Protein AF-A0A6G0ITS3-F1 (afdb_monomer)

InterPro domains:
  IPR001660 Sterile alpha motif domain [PF00536] (13-76)
  IPR001660 Sterile alpha motif domain [PF00536] (91-153)
  IPR001660 Sterile alpha motif domain [PS50105] (14-60)
  IPR001660 Sterile alpha motif domain [PS50105] (92-138)
  IPR001660 Sterile alpha motif domain [SM00454] (11-78)
  IPR001660 Sterile alpha motif domain [SM00454] (89-156)
  IPR004020 DAPIN domain [PF02758] (214-287)
  IPR004020 DAPIN domain [PS50824] (214-296)
  IPR004020 DAPIN domain [SM01289] (210-292)
  IPR011029 Death-like domain superfamily [G3DSA:1.10.533.10] (206-296)
  IPR011029 Death-like domain superfamily [SSF47986] (212-295)
  IPR013761 Sterile alpha motif/pointed domain superfamily [G3DSA:1.10.150.50] (1-80)
  IPR013761 Sterile alpha motif/pointed domain superfamily [G3DSA:1.10.150.50] (81-158)
  IPR013761 Sterile alpha motif/pointed domain superfamily [SSF47769] (6-77)
  IPR013761 Sterile alpha motif/pointed domain superfamily [SSF47769] (87-155)

Secondary structure (DSSP, 8-state):
-----PPPPPGGG--HHHHHHHHHHTS---HHHHHHHHHTT--HHHHTT--HHHHHHTT--HHHHHHHHHHHHHHHHT-----SS-HHHHT--HHHHHHHIIIII---HHHHHHHHHTT--HHHHTT--HHHHHTTT--HHHHHHHHHHHHHTTTSPPP-PPP--------------------------------------PPPTTHHHHHHHHHHHHHTS-HHHHHHHHHHHHH--SSTT-PPPGGGTTT--HHHHHHHHHHHH-HHHHHHHHHHHHHHTT-HHHHHHHHHHHHHHHTTS-TTTTSPPTTHHHHHHHHHHTT-SSGGG-S-EEEEEE---GGGGGG-GGGGGS-EEEEEEE-TT---THHHHHHHHHHHHHHS--GGGG---S--HHHHHHHHHTTS-TTS----EEE-GGG-EEE--HHHHHH-TTEEEE-TTTTTTSS-TTSHHHHHHHHHHHHHHHTTPPP-HHHHHHHHH-TTS---PPTTHHHHHHHHHHHTT-SSS---------TTS-HHHHHHHHHHHHTTTS-EEEES-TTS-HHHHHHHTT-TT-S-SHHHHHHHHHH---SS---TTHHHHHHHHHHHHHTTHHHH-TT--PPPSEEEBSSSGGGGEEEHHHHHGGGTTS-HHHHHHHHHHSGGGGSHHHHHHBPEEEEEEETTEEEEEETTEEEEEEES-STT----SS-EEEEEEEEEETTEEEEEEEEE--

Foldseek 3Di:
DDDDPDPDPQLLQAFLVRQLCCCCPVLNDDSVLSVLCVVVRPGSNNLLVDDLVVSVVSVQFLLSSLSSRQVSVCSVVVHDDDQPADPVLLVFFLVQQLLCCCPPLNDDSVLSVLCSVRRNGSVSVSSDDLVSSVVSVNDSVSSVSSVVVRNCNVVDPDDDGDDDDDDDDPPDDDDDDDDDDDDDDDDDDYDDDDDDDDDDDDDDDPLPPLLVLQLVLLVPDDPVLNVLLLVVQQVDQVAPQGGDDSVCVPPDHSNSVSNVLCVRRNSVRSLVSSLVSCVVSVVVVSSVVSVVVVVVVVPVPDPCVPPDDAQLLVLLCCLQAVPDLANVVDQEDEEEDEDDDPVLPVLCCLVVQGRYPYYHYDDPVCPDLVVVVVVQVVCCVPVVDGCPSVDRRPDDSQQSSLSSLSRGDLQDDRFFWFADGNLTIGGDDPVLVVLLVQKDWDGPCPPGSPDDCPDPVVVVVLVVLVVCVVVPHDHDLSVQVVQVVPVVRHDDQDPCLVVVLVVVVVCVPPPDPDDDDDDDDDPPPCSVVSVVNSQSVCRSPHGGIDGPDPPPDPLVSLDSSQDLPRLFLVSLLVNCLQQVDDLVGHDQCNQSSQVSLQVNCCVPVCVVPVDDLFDFQWWQWPDDGNLRTHGPVNLCVVVPVPDPVVVVVCSVVQVSCVDPSNVNTFDKFKWKAAQNWIWGDRPPDTHTAAESDSPPGDRDRDTWIWIFIWGRGSNHIYGGPIDTDD

Radius of gyration: 34.16 Å; Cα contacts (8 Å, |Δi|>4): 828; chains: 1; bounding box: 95×82×98 Å

Structure (mmCIF, N/CA/C/O backbone):
data_AF-A0A6G0ITS3-F1
#
_entry.id   AF-A0A6G0ITS3-F1
#
loop_
_atom_site.group_PDB
_atom_site.id
_atom_site.type_symbol
_atom_site.label_atom_id
_atom_site.label_alt_id
_atom_site.label_comp_id
_atom_site.label_asym_id
_atom_site.label_entity_id
_atom_site.label_seq_id
_atom_site.pdbx_PDB_ins_code
_atom_site.Cartn_x
_atom_site.Cartn_y
_atom_site.Cartn_z
_atom_site.occupancy
_atom_site.B_iso_or_equiv
_atom_site.auth_seq_id
_atom_site.auth_comp_id
_atom_site.auth_asym_id
_atom_site.auth_atom_id
_atom_site.pdbx_PDB_model_num
ATOM 1 N N . MET A 1 1 ? 54.664 -25.287 29.241 1.00 36.88 1 MET A N 1
ATOM 2 C CA . MET A 1 1 ? 53.578 -25.211 28.238 1.00 36.88 1 MET A CA 1
ATOM 3 C C . MET A 1 1 ? 53.142 -23.758 28.100 1.00 36.88 1 MET A C 1
ATOM 5 O O . MET A 1 1 ? 52.560 -23.220 29.030 1.00 36.88 1 MET A O 1
ATOM 9 N N . LYS A 1 2 ? 53.503 -23.092 26.997 1.00 31.91 2 LYS A N 1
ATOM 10 C CA . LYS A 1 2 ? 53.066 -21.721 26.692 1.00 31.91 2 LYS A CA 1
ATOM 11 C C . LYS A 1 2 ? 51.645 -21.794 26.115 1.00 31.91 2 LYS A C 1
ATOM 13 O O . LYS A 1 2 ? 51.470 -22.398 25.062 1.00 31.91 2 LYS A O 1
ATOM 18 N N . ARG A 1 3 ? 50.643 -21.221 26.792 1.00 33.94 3 ARG A N 1
ATOM 19 C CA . ARG A 1 3 ? 49.314 -20.973 26.201 1.00 33.94 3 ARG A CA 1
ATOM 20 C C . ARG A 1 3 ? 49.491 -19.891 25.135 1.00 33.94 3 ARG A C 1
ATOM 22 O O . ARG A 1 3 ? 49.846 -18.766 25.475 1.00 33.94 3 ARG A O 1
ATOM 29 N N . SER A 1 4 ? 49.321 -20.241 23.861 1.00 31.48 4 SER A N 1
ATOM 30 C CA . SER A 1 4 ? 49.360 -19.267 22.774 1.00 31.48 4 SER A CA 1
ATOM 31 C C . SER A 1 4 ? 48.095 -18.418 22.826 1.00 31.48 4 SER A C 1
ATOM 33 O O . SER A 1 4 ? 46.989 -18.939 22.698 1.00 31.48 4 SER A O 1
ATOM 35 N N . THR A 1 5 ? 48.247 -17.113 23.009 1.00 37.78 5 THR A N 1
ATOM 36 C CA . THR A 1 5 ? 47.177 -16.128 22.848 1.00 37.78 5 THR A CA 1
ATOM 37 C C . THR A 1 5 ? 46.962 -15.872 21.357 1.00 37.78 5 THR A C 1
ATOM 39 O O . THR A 1 5 ? 47.413 -14.880 20.791 1.00 37.78 5 THR A O 1
ATOM 42 N N . THR A 1 6 ? 46.302 -16.814 20.687 1.00 40.81 6 THR A N 1
ATOM 43 C CA . THR A 1 6 ? 45.695 -16.572 19.376 1.00 40.81 6 THR A CA 1
ATOM 44 C C . THR A 1 6 ? 44.571 -15.554 19.557 1.00 40.81 6 THR A C 1
ATOM 46 O O . THR A 1 6 ? 43.691 -15.764 20.391 1.00 40.81 6 THR A O 1
ATOM 49 N N . LYS A 1 7 ? 44.610 -14.444 18.804 1.00 44.44 7 LYS A N 1
ATOM 50 C CA . LYS A 1 7 ? 43.478 -13.508 18.702 1.00 44.44 7 LYS A CA 1
ATOM 51 C C . LYS A 1 7 ? 42.204 -14.308 18.387 1.00 44.44 7 LYS A C 1
ATOM 53 O O . LYS A 1 7 ? 42.298 -15.227 17.566 1.00 44.44 7 LYS A O 1
ATOM 58 N N . PRO A 1 8 ? 41.057 -14.001 19.021 1.00 56.91 8 PRO A N 1
ATOM 59 C CA . PRO A 1 8 ? 39.816 -14.695 18.714 1.00 56.91 8 PRO A CA 1
ATOM 60 C C . PRO A 1 8 ? 39.519 -14.562 17.213 1.00 56.91 8 PRO A C 1
ATOM 62 O O . PRO A 1 8 ? 39.844 -13.526 16.618 1.00 56.91 8 PRO A O 1
ATOM 65 N N . PRO A 1 9 ? 38.968 -15.610 16.580 1.00 66.19 9 PRO A N 1
ATOM 66 C CA . PRO A 1 9 ? 38.558 -15.523 15.189 1.00 66.19 9 PRO A CA 1
ATOM 67 C C . PRO A 1 9 ? 37.544 -14.376 15.010 1.00 66.19 9 PRO A C 1
ATOM 69 O O . PRO A 1 9 ? 36.824 -14.056 15.964 1.00 66.19 9 PRO A O 1
ATOM 72 N N . PRO A 1 10 ? 37.479 -13.759 13.810 1.00 77.94 10 PRO A N 1
ATOM 73 C CA . PRO A 1 10 ? 36.405 -12.830 13.457 1.00 77.94 10 PRO A CA 1
ATOM 74 C C . PRO A 1 10 ? 35.053 -13.439 13.823 1.00 77.94 10 PRO A C 1
ATOM 76 O O . PRO A 1 10 ? 34.884 -14.653 13.668 1.00 77.94 10 PRO A O 1
ATOM 79 N N . PHE A 1 11 ? 34.121 -12.636 14.339 1.00 80.06 11 PHE A N 1
ATOM 80 C CA . PHE A 1 11 ? 32.881 -13.185 14.885 1.00 80.06 11 PHE A CA 1
ATOM 81 C C . PHE A 1 11 ? 32.005 -13.853 13.825 1.00 80.06 11 PHE A C 1
ATOM 83 O O . PHE A 1 11 ? 31.260 -14.765 14.146 1.00 80.06 11 PHE A O 1
ATOM 90 N N . GLU A 1 12 ? 32.211 -13.533 12.548 1.00 83.38 12 GLU A N 1
ATOM 91 C CA . GLU A 1 12 ? 31.613 -14.211 11.394 1.00 83.38 12 GLU A CA 1
ATOM 92 C C . GLU A 1 12 ? 32.086 -15.667 11.229 1.00 83.38 12 GLU A C 1
ATOM 94 O O . GLU A 1 12 ? 31.550 -16.411 10.418 1.00 83.38 12 GLU A O 1
ATOM 99 N N . LYS A 1 13 ? 33.119 -16.089 11.965 1.00 84.88 13 LYS A N 1
ATOM 100 C CA . LYS A 1 13 ? 33.638 -17.465 11.977 1.00 84.88 13 LYS A CA 1
ATOM 101 C C . LYS A 1 13 ? 33.385 -18.182 13.302 1.00 84.88 13 LYS A C 1
ATOM 103 O O . LYS A 1 13 ? 33.979 -19.234 13.534 1.00 84.88 13 LYS A O 1
ATOM 108 N N . TRP A 1 14 ? 32.579 -17.603 14.190 1.00 89.56 14 TRP A N 1
ATOM 109 C CA . TRP A 1 14 ? 32.269 -18.221 15.475 1.00 89.56 14 TRP A CA 1
ATOM 110 C C . TRP A 1 14 ? 31.405 -19.464 15.295 1.00 89.56 14 TRP A C 1
ATOM 112 O O . TRP A 1 14 ? 30.402 -19.458 14.580 1.00 89.56 14 TRP A O 1
ATOM 122 N N . THR A 1 15 ? 31.811 -20.529 15.981 1.00 89.56 15 THR A N 1
ATOM 123 C CA . THR A 1 15 ? 30.999 -21.734 16.157 1.00 89.56 15 THR A CA 1
ATOM 124 C C . THR A 1 15 ? 29.850 -21.462 17.130 1.00 89.56 15 THR A C 1
ATOM 126 O O . THR A 1 15 ? 29.861 -20.457 17.848 1.00 89.56 15 THR A O 1
ATOM 129 N N . LYS A 1 16 ? 28.867 -22.364 17.212 1.00 89.62 16 LYS A N 1
ATOM 130 C CA . LYS A 1 16 ? 27.782 -22.243 18.200 1.00 89.62 16 LYS A CA 1
ATOM 131 C C . LYS A 1 16 ? 28.315 -22.212 19.640 1.00 89.62 16 LYS A C 1
ATOM 133 O O . LYS A 1 16 ? 27.788 -21.481 20.471 1.00 89.62 16 LYS A O 1
ATOM 138 N N . GLU A 1 17 ? 29.414 -22.915 19.928 1.00 89.06 17 GLU A N 1
ATOM 139 C CA . GLU A 1 17 ? 30.083 -22.892 21.232 1.00 89.06 17 GLU A CA 1
ATOM 140 C C . GLU A 1 17 ? 30.765 -21.545 21.522 1.00 89.06 17 GLU A C 1
ATOM 142 O O . GLU A 1 17 ? 30.854 -21.127 22.679 1.00 89.06 17 GLU A O 1
ATOM 147 N N . ASP A 1 18 ? 31.247 -20.852 20.489 1.00 89.94 18 ASP A N 1
ATOM 148 C CA . ASP A 1 18 ? 31.820 -19.510 20.620 1.00 89.94 18 ASP A CA 1
ATOM 149 C C . ASP A 1 18 ? 30.722 -18.461 20.854 1.00 89.94 18 ASP A C 1
ATOM 151 O O . ASP A 1 18 ? 30.872 -17.613 21.735 1.00 89.94 18 ASP A O 1
ATOM 155 N N . VAL A 1 19 ? 29.595 -18.560 20.135 1.00 90.12 19 VAL A N 1
ATOM 156 C CA . VAL A 1 19 ? 28.403 -17.716 20.347 1.00 90.12 19 VAL A CA 1
ATOM 157 C C . VAL A 1 19 ? 27.846 -17.913 21.755 1.00 90.12 19 VAL A C 1
ATOM 159 O O . VAL A 1 19 ? 27.603 -16.941 22.472 1.00 90.12 19 VAL A O 1
ATOM 162 N N . HIS A 1 20 ? 27.697 -19.169 22.177 1.00 93.06 20 HIS A N 1
ATOM 163 C CA . HIS A 1 20 ? 27.246 -19.526 23.518 1.00 93.06 20 HIS A CA 1
ATOM 164 C C . HIS A 1 20 ? 28.158 -18.919 24.591 1.00 93.06 20 HIS A C 1
ATOM 166 O O . HIS A 1 20 ? 27.693 -18.214 25.490 1.00 93.06 20 HIS A O 1
ATOM 172 N N . ARG A 1 21 ? 29.477 -19.094 24.441 1.00 89.62 21 ARG A N 1
ATOM 173 C CA . ARG A 1 21 ? 30.468 -18.518 25.354 1.00 89.62 21 ARG A CA 1
ATOM 174 C C . ARG A 1 21 ? 30.367 -17.000 25.411 1.00 89.62 21 ARG A C 1
ATOM 176 O O . ARG A 1 21 ? 30.338 -16.458 26.507 1.00 89.62 21 ARG A O 1
ATOM 183 N N . TRP A 1 22 ? 30.274 -16.325 24.267 1.00 92.06 22 TRP A N 1
ATOM 184 C CA . TRP A 1 22 ? 30.137 -14.870 24.204 1.00 92.06 22 TRP A CA 1
ATOM 185 C C . TRP A 1 22 ? 28.895 -14.370 24.957 1.00 92.06 22 TRP A C 1
ATOM 187 O O . TRP A 1 22 ? 28.991 -13.423 25.741 1.00 92.06 22 TRP A O 1
ATOM 197 N N . LEU A 1 23 ? 27.749 -15.040 24.793 1.00 92.06 23 LEU A N 1
ATOM 198 C CA . LEU A 1 23 ? 26.509 -14.699 25.498 1.00 92.06 23 LEU A CA 1
ATOM 199 C C . LEU A 1 23 ? 26.656 -14.818 27.024 1.00 92.06 23 LEU A C 1
ATOM 201 O O . LEU A 1 23 ? 26.197 -13.944 27.763 1.00 92.06 23 LEU A O 1
ATOM 205 N N . VAL A 1 24 ? 27.326 -15.863 27.508 1.00 90.31 24 VAL A N 1
ATOM 206 C CA . VAL A 1 24 ? 27.492 -16.101 28.949 1.00 90.31 24 VAL A CA 1
ATOM 207 C C . VAL A 1 24 ? 28.595 -15.230 29.559 1.00 90.31 24 VAL A C 1
ATOM 209 O O . VAL A 1 24 ? 28.420 -14.712 30.661 1.00 90.31 24 VAL A O 1
ATOM 212 N N . THR A 1 25 ? 29.728 -15.043 28.875 1.00 85.69 25 THR A N 1
ATOM 213 C CA . THR A 1 25 ? 30.909 -14.384 29.459 1.00 85.69 25 THR A CA 1
ATOM 214 C C . THR A 1 25 ? 30.961 -12.885 29.194 1.00 85.69 25 THR A C 1
ATOM 216 O O . THR A 1 25 ? 31.243 -12.123 30.117 1.00 85.69 25 THR A O 1
ATOM 219 N N . GLU A 1 26 ? 30.673 -12.455 27.964 1.00 85.81 26 GLU A N 1
ATOM 220 C CA . GLU A 1 26 ? 30.789 -11.050 27.555 1.00 85.81 26 GLU A CA 1
ATOM 221 C C . GLU A 1 26 ? 29.457 -10.314 27.724 1.00 85.81 26 GLU A C 1
ATOM 223 O O . GLU A 1 26 ? 29.396 -9.273 28.377 1.00 85.81 26 GLU A O 1
ATOM 228 N N . VAL A 1 27 ? 28.363 -10.878 27.197 1.00 87.88 27 VAL A N 1
ATOM 229 C CA . VAL A 1 27 ? 27.021 -10.279 27.327 1.00 87.88 27 VAL A CA 1
ATOM 230 C C . VAL A 1 27 ? 26.439 -10.518 28.722 1.00 87.88 27 VAL A C 1
ATOM 232 O O . VAL A 1 27 ? 25.596 -9.747 29.175 1.00 87.88 27 VAL A O 1
ATOM 235 N N . LYS A 1 28 ? 26.899 -11.551 29.441 1.00 89.31 28 LYS A N 1
ATOM 236 C CA . LYS A 1 28 ? 26.421 -11.921 30.783 1.00 89.31 28 LYS A CA 1
ATOM 237 C C . LYS A 1 28 ? 24.900 -12.102 30.826 1.00 89.31 28 LYS A C 1
ATOM 239 O O . LYS A 1 28 ? 24.232 -11.524 31.683 1.00 89.31 28 LYS A O 1
ATOM 244 N N . VAL A 1 29 ? 24.331 -12.826 29.862 1.00 90.50 29 VAL A N 1
ATOM 245 C CA . VAL A 1 29 ? 22.937 -13.292 29.956 1.00 90.50 29 VAL A CA 1
ATOM 246 C C . VAL A 1 29 ? 22.874 -14.637 30.673 1.00 90.50 29 VAL A C 1
ATOM 248 O O . VAL A 1 29 ? 23.871 -15.350 30.779 1.00 90.50 29 VAL A O 1
ATOM 251 N N . HIS A 1 30 ? 21.694 -14.992 31.179 1.00 89.19 30 HIS A N 1
ATOM 252 C CA . HIS A 1 30 ? 21.494 -16.278 31.838 1.00 89.19 30 HIS A CA 1
ATOM 253 C C . HIS A 1 30 ? 21.782 -17.442 30.873 1.00 89.19 30 HIS A C 1
ATOM 255 O O . HIS A 1 30 ? 21.437 -17.369 29.694 1.00 89.19 30 HIS A O 1
ATOM 261 N N . GLN A 1 31 ? 22.357 -18.531 31.390 1.00 90.00 31 GLN A N 1
ATOM 262 C CA . GLN A 1 31 ? 22.741 -19.729 30.630 1.00 90.00 31 GLN A CA 1
ATOM 263 C C . GLN A 1 31 ? 21.611 -20.235 29.715 1.00 90.00 31 GLN A C 1
ATOM 265 O O . GLN A 1 31 ? 21.832 -20.468 28.534 1.00 90.00 31 GLN A O 1
ATOM 270 N N . THR A 1 32 ? 20.375 -20.269 30.222 1.00 89.94 32 THR A N 1
ATOM 271 C CA . THR A 1 32 ? 19.184 -20.688 29.456 1.00 89.94 32 THR A CA 1
ATOM 272 C C . THR A 1 32 ? 18.891 -19.827 28.224 1.00 89.94 32 THR A C 1
ATOM 274 O O . THR A 1 32 ? 18.216 -20.285 27.308 1.00 89.94 32 THR A O 1
ATOM 277 N N . CYS A 1 33 ? 19.357 -18.574 28.181 1.00 89.94 33 CYS A N 1
ATOM 278 C CA . CYS A 1 33 ? 19.264 -17.742 26.981 1.00 89.94 33 CYS A CA 1
ATOM 279 C C . CYS A 1 33 ? 20.314 -18.163 25.949 1.00 89.94 33 CYS A C 1
ATOM 281 O O . CYS A 1 33 ? 19.995 -18.231 24.770 1.00 89.94 33 CYS A O 1
ATOM 283 N N . ALA A 1 34 ? 21.541 -18.465 26.381 1.00 90.19 34 ALA A N 1
ATOM 284 C CA . ALA A 1 34 ? 22.608 -18.934 25.497 1.00 90.19 34 ALA A CA 1
ATOM 285 C C . ALA A 1 34 ? 22.329 -20.340 24.938 1.00 90.19 34 ALA A C 1
ATOM 287 O O . ALA A 1 34 ? 22.624 -20.612 23.774 1.00 90.19 34 ALA A O 1
ATOM 288 N N . ASP A 1 35 ? 21.695 -21.203 25.736 1.00 89.06 35 ASP A N 1
ATOM 289 C CA . ASP A 1 35 ? 21.296 -22.548 25.317 1.00 89.06 35 ASP A CA 1
ATOM 290 C C . ASP A 1 35 ? 20.302 -22.494 24.142 1.00 89.06 35 ASP A C 1
ATOM 292 O O . ASP A 1 35 ? 20.489 -23.216 23.170 1.00 89.06 35 ASP A O 1
ATOM 296 N N . LYS A 1 36 ? 19.348 -21.549 24.139 1.00 91.69 36 LYS A N 1
ATOM 297 C CA . LYS A 1 36 ? 18.396 -21.339 23.025 1.00 91.69 36 LYS A CA 1
ATOM 298 C C . LYS A 1 36 ? 19.070 -21.007 21.694 1.00 91.69 36 LYS A C 1
ATOM 300 O O . LYS A 1 36 ? 18.657 -21.501 20.653 1.00 91.69 36 LYS A O 1
ATOM 305 N N . PHE A 1 37 ? 20.135 -20.204 21.720 1.00 91.19 37 PHE A N 1
ATOM 306 C CA . PHE A 1 37 ? 20.939 -19.950 20.518 1.00 91.19 37 PHE A CA 1
ATOM 307 C C . PHE A 1 37 ? 21.663 -21.215 20.037 1.00 91.19 37 PHE A C 1
ATOM 309 O O . PHE A 1 37 ? 21.876 -21.377 18.841 1.00 91.19 37 PHE A O 1
ATOM 316 N N . SER A 1 38 ? 22.040 -22.113 20.950 1.00 88.56 38 SER A N 1
ATOM 317 C CA . SER A 1 38 ? 22.699 -23.376 20.595 1.00 88.56 38 SER A CA 1
ATOM 318 C C . SER A 1 38 ? 21.719 -24.438 20.091 1.00 88.56 38 SER A C 1
ATOM 320 O O . SER A 1 38 ? 22.081 -25.202 19.199 1.00 88.56 38 SER A O 1
ATOM 322 N N . GLU A 1 39 ? 20.504 -24.482 20.647 1.00 88.50 39 GLU A N 1
ATOM 323 C CA . GLU A 1 39 ? 19.397 -25.352 20.219 1.00 88.50 39 GLU A CA 1
ATOM 324 C C . GLU A 1 39 ? 18.957 -25.039 18.785 1.00 88.50 39 GLU A C 1
ATOM 326 O O . GLU A 1 39 ? 18.769 -25.954 17.991 1.00 88.50 39 GLU A O 1
ATOM 331 N N . GLU A 1 40 ? 18.885 -23.754 18.437 1.00 89.44 40 GLU A N 1
ATOM 332 C CA . GLU A 1 40 ? 18.538 -23.266 17.093 1.00 89.44 40 GLU A CA 1
ATOM 333 C C . GLU A 1 40 ? 19.766 -23.150 16.164 1.00 89.44 40 GLU A C 1
ATOM 335 O O . GLU A 1 40 ? 19.718 -22.497 15.124 1.00 89.44 40 GLU A O 1
ATOM 340 N N . GLU A 1 41 ? 20.887 -23.771 16.551 1.00 85.50 41 GLU A N 1
ATOM 341 C CA . GLU A 1 41 ? 22.131 -23.864 15.772 1.00 85.50 41 GLU A CA 1
ATOM 342 C C . GLU A 1 41 ? 22.665 -22.512 15.250 1.00 85.50 41 GLU A C 1
ATOM 344 O O . GLU A 1 41 ? 23.219 -22.422 14.152 1.00 85.50 41 GLU A O 1
ATOM 349 N N . VAL A 1 42 ? 22.535 -21.440 16.039 1.00 86.88 42 VAL A N 1
ATOM 350 C CA . VAL A 1 42 ? 22.939 -20.092 15.622 1.00 86.88 42 VAL A CA 1
ATOM 351 C C . VAL A 1 42 ? 24.464 -19.959 15.581 1.00 86.88 42 VAL A C 1
ATOM 353 O O . VAL A 1 42 ? 25.150 -20.040 16.602 1.00 86.88 42 VAL A O 1
ATOM 356 N N . LEU A 1 43 ? 24.988 -19.702 14.382 1.00 87.88 43 LEU A N 1
ATOM 357 C CA . LEU A 1 43 ? 26.406 -19.474 14.110 1.00 87.88 43 LEU A CA 1
ATOM 358 C C . LEU A 1 43 ? 26.760 -17.979 14.083 1.00 87.88 43 LEU A C 1
ATOM 360 O O . LEU A 1 43 ? 25.901 -17.097 14.000 1.00 87.88 43 LEU A O 1
ATOM 364 N N . GLY A 1 44 ? 28.058 -17.686 14.152 1.00 84.25 44 GLY A N 1
ATOM 365 C CA . GLY A 1 44 ? 28.580 -16.323 14.181 1.00 84.25 44 GLY A CA 1
ATOM 366 C C . GLY A 1 44 ? 28.280 -15.474 12.942 1.00 84.25 44 GLY A C 1
ATOM 367 O O . GLY A 1 44 ? 28.010 -14.278 13.060 1.00 84.25 44 GLY A O 1
ATOM 368 N N . ASP A 1 45 ? 28.274 -16.081 11.755 1.00 82.69 45 ASP A N 1
ATOM 369 C CA . ASP A 1 45 ? 27.887 -15.429 10.499 1.00 82.69 45 ASP A CA 1
ATOM 370 C C . ASP A 1 45 ? 26.401 -15.043 10.472 1.00 82.69 45 ASP A C 1
ATOM 372 O O . ASP A 1 45 ? 26.041 -14.031 9.867 1.00 82.69 45 ASP A O 1
ATOM 376 N N . TYR A 1 46 ? 25.538 -15.772 11.187 1.00 86.06 46 TYR A N 1
ATOM 377 C CA . TYR A 1 46 ? 24.114 -15.441 11.292 1.00 86.06 46 TYR A CA 1
ATOM 378 C C . TYR A 1 46 ? 23.888 -14.209 12.169 1.00 86.06 46 TYR A C 1
ATOM 380 O O . TYR A 1 46 ? 23.073 -13.350 11.825 1.00 86.06 46 TYR A O 1
ATOM 388 N N . LEU A 1 47 ? 24.662 -14.046 13.249 1.00 84.00 47 LEU A N 1
ATOM 389 C CA . LEU A 1 47 ? 24.561 -12.895 14.159 1.00 84.00 47 LEU A CA 1
ATOM 390 C C . LEU A 1 47 ? 24.753 -11.537 13.452 1.00 84.00 47 LEU A C 1
ATOM 392 O O . LEU A 1 47 ? 24.251 -10.505 13.917 1.00 84.00 47 LEU A O 1
ATOM 396 N N . VAL A 1 48 ? 25.426 -11.522 12.295 1.00 79.19 48 VAL A N 1
ATOM 397 C CA . VAL A 1 48 ? 25.563 -10.334 11.436 1.00 79.19 48 VAL A CA 1
ATOM 398 C C . VAL A 1 48 ? 24.194 -9.801 10.995 1.00 79.19 48 VAL A C 1
ATOM 400 O O . VAL A 1 48 ? 23.994 -8.583 10.964 1.00 79.19 48 VAL A O 1
ATOM 403 N N . ALA A 1 49 ? 23.231 -10.684 10.729 1.00 80.56 49 ALA A N 1
ATOM 404 C CA . ALA A 1 49 ? 21.897 -10.339 10.242 1.00 80.56 49 ALA A CA 1
ATOM 405 C C . ALA A 1 49 ? 20.820 -10.263 11.340 1.00 80.56 49 ALA A C 1
ATOM 407 O O . ALA A 1 49 ? 19.757 -9.708 11.081 1.00 80.56 49 ALA A O 1
ATOM 408 N N . PHE A 1 50 ? 21.088 -10.763 12.553 1.00 82.44 50 PHE A N 1
ATOM 409 C CA . PHE A 1 50 ? 20.109 -10.775 13.648 1.00 82.44 50 PHE A CA 1
ATOM 410 C C . PHE A 1 50 ? 19.663 -9.358 14.060 1.00 82.44 50 PHE A C 1
ATOM 412 O O . PHE A 1 50 ? 20.487 -8.505 14.422 1.00 82.44 50 PHE A O 1
ATOM 419 N N . GLU A 1 51 ? 18.348 -9.135 14.057 1.00 87.75 51 GLU A N 1
ATOM 420 C CA . GLU A 1 51 ? 17.649 -8.029 14.709 1.00 87.75 51 GLU A CA 1
ATOM 421 C C . GLU A 1 51 ? 17.051 -8.479 16.057 1.00 87.75 51 GLU A C 1
ATOM 423 O O . GLU A 1 51 ? 16.896 -9.664 16.348 1.00 87.75 51 GLU A O 1
ATOM 428 N N . LYS A 1 52 ? 16.626 -7.516 16.887 1.00 88.88 52 LYS A N 1
ATOM 429 C CA . LYS A 1 52 ? 15.957 -7.781 18.176 1.00 88.88 52 LYS A CA 1
ATOM 430 C C . LYS A 1 52 ? 14.770 -8.749 18.054 1.00 88.88 52 LYS A C 1
ATOM 432 O O . LYS A 1 52 ? 14.528 -9.528 18.968 1.00 88.88 52 LYS A O 1
ATOM 437 N N . ARG A 1 53 ? 14.020 -8.686 16.947 1.00 87.94 53 ARG A N 1
ATOM 438 C CA . ARG A 1 53 ? 12.847 -9.545 16.707 1.00 87.94 53 ARG A CA 1
ATOM 439 C C . ARG A 1 53 ? 13.234 -11.010 16.539 1.00 87.94 53 ARG A C 1
ATOM 441 O O . ARG A 1 53 ? 12.583 -11.849 17.141 1.00 87.94 53 ARG A O 1
ATOM 448 N N . ASP A 1 54 ? 14.330 -11.284 15.838 1.00 89.38 54 ASP A N 1
ATOM 449 C CA . ASP A 1 54 ? 14.822 -12.650 15.646 1.00 89.38 54 ASP A CA 1
ATOM 450 C C . ASP A 1 54 ? 15.237 -13.273 16.989 1.00 89.38 54 ASP A C 1
ATOM 452 O O . ASP A 1 54 ? 14.984 -14.443 17.239 1.00 89.38 54 ASP A O 1
ATOM 456 N N . ILE A 1 55 ? 15.784 -12.468 17.910 1.00 90.75 55 ILE A N 1
ATOM 457 C CA . ILE A 1 55 ? 16.124 -12.908 19.275 1.00 90.75 55 ILE A CA 1
ATOM 458 C C . ILE A 1 55 ? 14.861 -13.220 20.096 1.00 90.75 55 ILE A C 1
ATOM 460 O O . ILE A 1 55 ? 14.836 -14.195 20.846 1.00 90.75 55 ILE A O 1
ATOM 464 N N . LEU A 1 56 ? 13.811 -12.402 19.966 1.00 89.88 56 LEU A N 1
ATOM 465 C CA . LEU A 1 56 ? 12.524 -12.648 20.627 1.00 89.88 56 LEU A CA 1
ATOM 466 C C . LEU A 1 56 ? 11.839 -13.911 20.081 1.00 89.88 56 LEU A C 1
ATOM 468 O O . LEU A 1 56 ? 11.220 -14.639 20.856 1.00 89.88 56 LEU A O 1
ATOM 472 N N . ASP A 1 57 ? 11.988 -14.201 18.785 1.00 89.94 57 ASP A N 1
ATOM 473 C CA . ASP A 1 57 ? 11.434 -15.397 18.137 1.00 89.94 57 ASP A CA 1
ATOM 474 C C . ASP A 1 57 ? 12.090 -16.701 18.645 1.00 89.94 57 ASP A C 1
ATOM 476 O O . ASP A 1 57 ? 11.427 -17.736 18.671 1.00 89.94 57 ASP A O 1
ATOM 480 N N . LEU A 1 58 ? 13.318 -16.643 19.192 1.00 87.25 58 LEU A N 1
ATOM 481 C CA . LEU A 1 58 ? 13.940 -17.744 19.961 1.00 87.25 58 LEU A CA 1
ATOM 482 C C . LEU A 1 58 ? 13.272 -17.969 21.338 1.00 87.25 58 LEU A C 1
ATOM 484 O O . LEU A 1 58 ? 13.728 -18.764 22.163 1.00 87.25 58 LEU A O 1
ATOM 488 N N . GLY A 1 59 ? 12.220 -17.212 21.659 1.00 87.19 59 GLY A N 1
ATOM 489 C CA . GLY A 1 59 ? 11.531 -17.238 22.945 1.00 87.19 59 GLY A CA 1
ATOM 490 C C . GLY A 1 59 ? 12.340 -16.610 24.081 1.00 87.19 59 GLY A C 1
ATOM 491 O O . GLY A 1 59 ? 12.099 -16.923 25.251 1.00 87.19 59 GLY A O 1
ATOM 492 N N . ILE A 1 60 ? 13.349 -15.792 23.780 1.00 91.31 60 ILE A N 1
ATOM 493 C CA . ILE A 1 60 ? 14.104 -15.041 24.787 1.00 91.31 60 ILE A CA 1
ATOM 494 C C . ILE A 1 60 ? 13.266 -13.842 25.220 1.00 91.31 60 ILE A C 1
ATOM 496 O O . ILE A 1 60 ? 12.702 -13.132 24.391 1.00 91.31 60 ILE A O 1
ATOM 500 N N . LYS A 1 61 ? 13.171 -13.620 26.533 1.00 91.88 61 LYS A N 1
ATOM 501 C CA . LYS A 1 61 ? 12.372 -12.526 27.087 1.00 91.88 61 LYS A CA 1
ATOM 502 C C . LYS A 1 61 ? 12.959 -11.160 26.757 1.00 91.88 61 LYS A C 1
ATOM 504 O O . LYS A 1 61 ? 14.145 -11.016 26.447 1.00 91.88 61 LYS A O 1
ATOM 509 N N . HIS A 1 62 ? 12.119 -10.138 26.858 1.00 92.44 62 HIS A N 1
ATOM 510 C CA . HIS A 1 62 ? 12.439 -8.828 26.318 1.00 92.44 62 HIS A CA 1
ATOM 511 C C . HIS A 1 62 ? 13.649 -8.143 26.988 1.00 92.44 62 HIS A C 1
ATOM 513 O O . HIS A 1 62 ? 14.386 -7.431 26.302 1.00 92.44 62 HIS A O 1
ATOM 519 N N . GLY A 1 63 ? 13.899 -8.355 28.286 1.00 93.31 63 GLY A N 1
ATOM 520 C CA . GLY A 1 63 ? 15.079 -7.814 28.975 1.00 93.31 63 GLY A CA 1
ATOM 521 C C . GLY A 1 63 ? 16.400 -8.285 28.351 1.00 93.31 63 GLY A C 1
ATOM 522 O O . GLY A 1 63 ? 17.107 -7.471 27.743 1.00 93.31 63 GLY A O 1
ATOM 523 N N . PRO A 1 64 ? 16.710 -9.594 28.409 1.00 94.00 64 PRO A N 1
ATOM 524 C CA . PRO A 1 64 ? 17.908 -10.156 27.787 1.00 94.00 64 PRO A CA 1
ATOM 525 C C . PRO A 1 64 ? 18.015 -9.861 26.284 1.00 94.00 64 PRO A C 1
ATOM 527 O O . PRO A 1 64 ? 19.110 -9.593 25.793 1.00 94.00 64 PRO A O 1
ATOM 530 N N . ALA A 1 65 ? 16.896 -9.835 25.550 1.00 94.12 65 ALA A N 1
ATOM 531 C CA . ALA A 1 65 ? 16.904 -9.550 24.114 1.00 94.12 65 ALA A CA 1
ATOM 532 C C . ALA A 1 65 ? 17.430 -8.140 23.777 1.00 94.12 65 ALA A C 1
ATOM 534 O O . ALA A 1 65 ? 18.203 -7.974 22.828 1.00 94.12 65 ALA A O 1
ATOM 535 N N . VAL A 1 66 ? 17.065 -7.118 24.564 1.00 93.31 66 VAL A N 1
ATOM 536 C CA . VAL A 1 66 ? 17.567 -5.740 24.383 1.00 93.31 66 VAL A CA 1
ATOM 537 C C . VAL A 1 66 ? 19.069 -5.661 24.663 1.00 93.31 66 VAL A C 1
ATOM 539 O O . VAL A 1 66 ? 19.806 -5.011 23.911 1.00 93.31 66 VAL A O 1
ATOM 542 N N . LYS A 1 67 ? 19.534 -6.369 25.699 1.00 92.06 67 LYS A N 1
ATOM 543 C CA . LYS A 1 67 ? 20.954 -6.455 26.056 1.00 92.06 67 LYS A CA 1
ATOM 544 C C . LYS A 1 67 ? 21.773 -7.099 24.933 1.00 92.06 67 LYS A C 1
ATOM 546 O O . LYS A 1 67 ? 22.715 -6.484 24.441 1.00 92.06 67 LYS A O 1
ATOM 551 N N . ILE A 1 68 ? 21.349 -8.269 24.445 1.00 92.06 68 ILE A N 1
ATOM 552 C CA . ILE A 1 68 ? 22.017 -8.988 23.345 1.00 92.06 68 ILE A CA 1
ATOM 553 C C . ILE A 1 68 ? 22.047 -8.134 22.075 1.00 92.06 68 ILE A C 1
ATOM 555 O O . ILE A 1 68 ? 23.094 -8.011 21.445 1.00 92.06 68 ILE A O 1
ATOM 559 N N . THR A 1 69 ? 20.932 -7.484 21.722 1.00 92.44 69 THR A N 1
ATOM 560 C CA . THR A 1 69 ? 20.865 -6.596 20.546 1.00 92.44 69 THR A CA 1
ATOM 561 C C . THR A 1 69 ? 21.894 -5.466 20.633 1.00 92.44 69 THR A C 1
ATOM 563 O O . THR A 1 69 ? 22.554 -5.139 19.645 1.00 92.44 69 THR A O 1
ATOM 566 N N . SER A 1 70 ? 22.041 -4.863 21.813 1.00 89.12 70 SER A N 1
ATOM 567 C CA . SER A 1 70 ? 22.984 -3.763 22.031 1.00 89.12 70 SER A CA 1
ATOM 568 C C . SER A 1 70 ? 24.434 -4.248 21.968 1.00 89.12 70 SER A C 1
ATOM 570 O O . SER A 1 70 ? 25.248 -3.634 21.280 1.00 89.12 70 SER A O 1
ATOM 572 N N . SER A 1 71 ? 24.740 -5.400 22.571 1.00 88.31 71 SER A N 1
ATOM 573 C CA . SER A 1 71 ? 26.065 -6.025 22.485 1.00 88.31 71 SER A CA 1
ATOM 574 C C . SER A 1 71 ? 26.427 -6.462 21.061 1.00 88.31 71 SER A C 1
ATOM 576 O O . SER A 1 71 ? 27.566 -6.267 20.642 1.00 88.31 71 SER A O 1
ATOM 578 N N . LEU A 1 72 ? 25.470 -6.977 20.278 1.00 88.56 72 LEU A N 1
ATOM 579 C CA . LEU A 1 72 ? 25.668 -7.289 18.856 1.00 88.56 72 LEU A CA 1
ATOM 580 C C . LEU A 1 72 ? 25.980 -6.037 18.038 1.00 88.56 72 LEU A C 1
ATOM 582 O O . LEU A 1 72 ? 26.824 -6.074 17.146 1.00 88.56 72 LEU A O 1
ATOM 586 N N . LYS A 1 73 ? 25.309 -4.919 18.331 1.00 87.38 73 LYS A N 1
ATOM 587 C CA . LYS A 1 73 ? 25.572 -3.651 17.651 1.00 87.38 73 LYS A CA 1
ATOM 588 C C . LYS A 1 73 ? 27.005 -3.172 17.913 1.00 87.38 73 LYS A C 1
ATOM 590 O O . LYS A 1 73 ? 27.701 -2.830 16.962 1.00 87.38 73 LYS A O 1
ATOM 595 N N . SER A 1 74 ? 27.466 -3.231 19.161 1.00 84.44 74 SER A N 1
ATOM 596 C CA . SER A 1 74 ? 28.857 -2.904 19.504 1.00 84.44 74 SER A CA 1
ATOM 597 C C . SER A 1 74 ? 29.870 -3.844 18.856 1.00 84.44 74 SER A C 1
ATOM 599 O O . SER A 1 74 ? 30.895 -3.380 18.361 1.00 84.44 74 SER A O 1
ATOM 601 N N . LEU A 1 75 ? 29.562 -5.144 18.776 1.00 84.38 75 LEU A N 1
ATOM 602 C CA . LEU A 1 75 ? 30.410 -6.126 18.096 1.00 84.38 75 LEU A CA 1
ATOM 603 C C . LEU A 1 75 ? 30.568 -5.807 16.596 1.00 84.38 75 LEU A C 1
ATOM 605 O O . LEU A 1 75 ? 31.676 -5.884 16.072 1.00 84.38 75 LEU A O 1
ATOM 609 N N . LYS A 1 76 ? 29.484 -5.379 15.928 1.00 83.25 76 LYS A N 1
ATOM 610 C CA . LYS A 1 76 ? 29.481 -4.952 14.513 1.00 83.25 76 LYS A CA 1
ATOM 611 C C . LYS A 1 76 ? 30.246 -3.645 14.286 1.00 83.25 76 LYS A C 1
ATOM 613 O O . LYS A 1 76 ? 30.899 -3.482 13.261 1.00 83.25 76 LYS A O 1
ATOM 618 N N . GLU A 1 77 ? 30.146 -2.707 15.224 1.00 81.88 77 GLU A N 1
ATOM 619 C CA . GLU A 1 77 ? 30.750 -1.371 15.121 1.00 81.88 77 GLU A CA 1
ATOM 620 C C . GLU A 1 77 ? 32.201 -1.322 15.638 1.00 81.88 77 GLU A C 1
ATOM 622 O O . GLU A 1 77 ? 32.874 -0.305 15.476 1.00 81.88 77 GLU A O 1
ATOM 627 N N . GLY A 1 78 ? 32.699 -2.408 16.246 1.00 72.12 78 GLY A N 1
ATOM 628 C CA . GLY A 1 78 ? 34.038 -2.473 16.841 1.00 72.12 78 GLY A CA 1
ATOM 629 C C . GLY A 1 78 ? 34.219 -1.539 18.044 1.00 72.12 78 GLY A C 1
ATOM 630 O O . GLY A 1 78 ? 35.344 -1.142 18.347 1.00 72.12 78 GLY A O 1
ATOM 631 N N . SER A 1 79 ? 33.122 -1.154 18.704 1.00 72.19 79 SER A N 1
ATOM 632 C CA . SER A 1 79 ? 33.102 -0.209 19.822 1.00 72.19 79 SER A CA 1
ATOM 633 C C . SER A 1 79 ? 33.035 -0.930 21.171 1.00 72.19 79 SER A C 1
ATOM 635 O O . SER A 1 79 ? 32.413 -1.985 21.302 1.00 72.19 79 SER A O 1
ATOM 637 N N . VAL A 1 80 ? 33.678 -0.362 22.197 1.00 64.19 80 VAL A N 1
ATOM 638 C CA . VAL A 1 80 ? 33.534 -0.838 23.581 1.00 64.19 80 VAL A CA 1
ATOM 639 C C . VAL A 1 80 ? 32.199 -0.326 24.119 1.00 64.19 80 VAL A C 1
ATOM 641 O O . VAL A 1 80 ? 31.919 0.870 24.061 1.00 64.19 80 VAL A O 1
ATOM 644 N N . LEU A 1 81 ? 31.364 -1.243 24.605 1.00 62.25 81 LEU A N 1
ATOM 645 C CA . LEU A 1 81 ? 30.060 -0.933 25.180 1.00 62.25 81 LEU A CA 1
ATOM 646 C C . LEU A 1 81 ? 30.257 -0.386 26.606 1.00 62.25 81 LEU A C 1
ATOM 648 O O . LEU A 1 81 ? 30.352 -1.158 27.556 1.00 62.25 81 LEU A O 1
ATOM 652 N N . GLU A 1 82 ? 30.341 0.935 26.755 1.00 63.19 82 GLU A N 1
ATOM 653 C CA . GLU A 1 82 ? 30.282 1.601 28.062 1.00 63.19 82 GLU A CA 1
ATOM 654 C C . GLU A 1 82 ? 28.870 2.145 28.297 1.00 63.19 82 GLU A C 1
ATOM 656 O O . GLU A 1 82 ? 28.302 2.842 27.454 1.00 63.19 82 GLU A O 1
ATOM 661 N N . SER A 1 83 ? 28.276 1.787 29.434 1.00 67.62 83 SER A N 1
ATOM 662 C CA . SER A 1 83 ? 26.977 2.310 29.852 1.00 67.62 83 SER A CA 1
ATOM 663 C C . SER A 1 83 ? 27.098 3.776 30.260 1.00 67.62 83 SER A C 1
ATOM 665 O O . SER A 1 83 ? 28.005 4.161 30.995 1.00 67.62 83 SER A O 1
ATOM 667 N N . GLU A 1 84 ? 26.148 4.604 29.822 1.00 77.81 84 GLU A N 1
ATOM 668 C CA . GLU A 1 84 ? 26.053 6.020 30.213 1.00 77.81 84 GLU A CA 1
ATOM 669 C C . GLU A 1 84 ? 25.501 6.210 31.643 1.00 77.81 84 GLU A C 1
ATOM 671 O O . GLU A 1 84 ? 25.248 7.344 32.065 1.00 77.81 84 GLU A O 1
ATOM 676 N N . PHE A 1 85 ? 25.261 5.116 32.373 1.00 83.19 85 PHE A N 1
ATOM 677 C CA . PHE A 1 85 ? 24.613 5.095 33.683 1.00 83.19 85 PHE A CA 1
ATOM 678 C C . PHE A 1 85 ? 25.553 4.566 34.777 1.00 83.19 85 PHE A C 1
ATOM 680 O O . PHE A 1 85 ? 26.537 3.888 34.481 1.00 83.19 85 PHE A O 1
ATOM 687 N N . PRO A 1 86 ? 25.278 4.847 36.064 1.00 80.62 86 PRO A N 1
ATOM 688 C CA . PRO A 1 86 ? 26.167 4.452 37.147 1.00 80.62 86 PRO A CA 1
ATOM 689 C C . PRO A 1 86 ? 26.220 2.927 37.307 1.00 80.62 86 PRO A C 1
ATOM 691 O O . PRO A 1 86 ? 25.189 2.259 37.236 1.00 80.62 86 PRO A O 1
ATOM 694 N N . ALA A 1 87 ? 27.397 2.388 37.635 1.00 80.12 87 ALA A N 1
ATOM 695 C CA . ALA A 1 87 ? 27.624 0.943 37.764 1.00 80.12 87 ALA A CA 1
ATOM 696 C C . ALA A 1 87 ? 26.689 0.235 38.767 1.00 80.12 87 ALA A C 1
ATOM 698 O O . ALA A 1 87 ? 26.420 -0.955 38.626 1.00 80.12 87 ALA A O 1
ATOM 699 N N . TYR A 1 88 ? 26.161 0.945 39.773 1.00 82.44 88 TYR A N 1
ATOM 700 C CA . TYR A 1 88 ? 25.203 0.362 40.718 1.00 82.44 88 TYR A CA 1
ATOM 701 C C . TYR A 1 88 ? 23.858 0.014 40.059 1.00 82.44 88 TYR A C 1
ATOM 703 O O . TYR A 1 88 ? 23.219 -0.948 40.477 1.00 82.44 88 TYR A O 1
ATOM 711 N N . VAL A 1 89 ? 23.446 0.744 39.012 1.00 85.12 89 VAL A N 1
ATOM 712 C CA . VAL A 1 89 ? 22.195 0.481 38.280 1.00 85.12 89 VAL A CA 1
ATOM 713 C C . VAL A 1 89 ? 22.292 -0.848 37.545 1.00 85.12 89 VAL A C 1
ATOM 715 O O . VAL A 1 89 ? 21.331 -1.605 37.543 1.00 85.12 89 VAL A O 1
ATOM 718 N N . GLU A 1 90 ? 23.454 -1.182 36.980 1.00 84.69 90 GLU A N 1
ATOM 719 C CA . GLU A 1 90 ? 23.671 -2.472 36.311 1.00 84.69 90 GLU A CA 1
ATOM 720 C C . GLU A 1 90 ? 23.554 -3.664 37.268 1.00 84.69 90 GLU A C 1
ATOM 722 O O . GLU A 1 90 ? 23.173 -4.755 36.856 1.00 84.69 90 GLU A O 1
ATOM 727 N N . ASN A 1 91 ? 23.813 -3.452 38.560 1.00 86.94 91 ASN A N 1
ATOM 728 C CA . ASN A 1 91 ? 23.725 -4.499 39.576 1.00 86.94 91 ASN A CA 1
ATOM 729 C C . ASN A 1 91 ? 22.299 -4.723 40.103 1.00 86.94 91 ASN A C 1
ATOM 731 O O . ASN A 1 91 ? 22.100 -5.603 40.942 1.00 86.94 91 ASN A O 1
ATOM 735 N N . TRP A 1 92 ? 21.305 -3.950 39.650 1.00 90.06 92 TRP A N 1
ATOM 736 C CA . TRP A 1 92 ? 19.928 -4.131 40.100 1.00 90.06 92 TRP A CA 1
ATOM 737 C C . TRP A 1 92 ? 19.317 -5.431 39.577 1.00 90.06 92 TRP A C 1
ATOM 739 O O . TRP A 1 92 ? 19.301 -5.697 38.372 1.00 90.06 92 TRP A O 1
ATOM 749 N N . THR A 1 93 ? 18.715 -6.210 40.475 1.00 90.75 93 THR A N 1
ATOM 750 C CA . THR A 1 93 ? 17.858 -7.336 40.085 1.00 90.75 93 THR A CA 1
ATOM 751 C C . THR A 1 93 ? 16.554 -6.837 39.457 1.00 90.75 93 THR A C 1
ATOM 753 O O . THR A 1 93 ? 16.171 -5.674 39.606 1.00 90.75 93 THR A O 1
ATOM 756 N N . LYS A 1 94 ? 15.816 -7.718 38.774 1.00 91.31 94 LYS A N 1
ATOM 757 C CA . LYS A 1 94 ? 14.495 -7.378 38.216 1.00 91.31 94 LYS A CA 1
ATOM 758 C C . LYS A 1 94 ? 13.486 -6.946 39.295 1.00 91.31 94 LYS A C 1
ATOM 760 O O . LYS A 1 94 ? 12.651 -6.081 39.048 1.00 91.31 94 LYS A O 1
ATOM 765 N N . GLU A 1 95 ? 13.601 -7.476 40.515 1.00 91.12 95 GLU A N 1
ATOM 766 C CA . GLU A 1 95 ? 12.814 -7.050 41.681 1.00 91.12 95 GLU A CA 1
ATOM 767 C C . GLU A 1 95 ? 13.187 -5.628 42.114 1.00 91.12 95 GLU A C 1
ATOM 769 O O . GLU A 1 95 ? 12.308 -4.825 42.417 1.00 91.12 95 GLU A O 1
ATOM 774 N N . GLN A 1 96 ? 14.481 -5.296 42.116 1.00 88.31 96 GLN A N 1
ATOM 775 C CA . GLN A 1 96 ? 14.963 -3.952 42.447 1.00 88.31 96 GLN A CA 1
ATOM 776 C C . GLN A 1 96 ? 14.557 -2.928 41.379 1.00 88.31 96 GLN A C 1
ATOM 778 O O . GLN A 1 96 ? 14.149 -1.818 41.722 1.00 88.31 96 GLN A O 1
ATOM 783 N N . VAL A 1 97 ? 14.563 -3.309 40.097 1.00 92.19 97 VAL A N 1
ATOM 784 C CA . VAL A 1 97 ? 14.004 -2.488 39.010 1.00 92.19 97 VAL A CA 1
ATOM 785 C C . VAL A 1 97 ? 12.512 -2.228 39.240 1.00 92.19 97 VAL A C 1
ATOM 787 O O . VAL A 1 97 ? 12.073 -1.079 39.174 1.00 92.19 97 VAL A O 1
ATOM 790 N N . ALA A 1 98 ? 11.729 -3.258 39.577 1.00 91.62 98 ALA A N 1
ATOM 791 C CA . ALA A 1 98 ? 10.308 -3.103 39.891 1.00 91.62 98 ALA A CA 1
ATOM 792 C C . ALA A 1 98 ? 10.076 -2.195 41.116 1.00 91.62 98 ALA A C 1
ATOM 794 O O . ALA A 1 98 ? 9.223 -1.304 41.079 1.00 91.62 98 ALA A O 1
ATOM 795 N N . GLN A 1 99 ? 10.874 -2.352 42.176 1.00 89.00 99 GLN A N 1
ATOM 796 C CA . GLN A 1 99 ? 10.831 -1.490 43.363 1.00 89.00 99 GLN A CA 1
ATOM 797 C C . GLN A 1 99 ? 11.154 -0.034 43.024 1.00 89.00 99 GLN A C 1
ATOM 799 O O . GLN A 1 99 ? 10.445 0.865 43.473 1.00 89.00 99 GLN A O 1
ATOM 804 N N . TRP A 1 100 ? 12.171 0.214 42.198 1.00 93.38 100 TRP A N 1
ATOM 805 C CA . TRP A 1 100 ? 12.536 1.560 41.761 1.00 93.38 100 TRP A CA 1
ATOM 806 C C . TRP A 1 100 ? 11.410 2.227 40.960 1.00 93.38 100 TRP A C 1
ATOM 808 O O . TRP A 1 100 ? 11.062 3.386 41.208 1.00 93.38 100 TRP A O 1
ATOM 818 N N . LEU A 1 101 ? 10.777 1.483 40.052 1.00 92.31 101 LEU A N 1
ATOM 819 C CA . LEU A 1 101 ? 9.643 1.960 39.260 1.00 92.31 101 LEU A CA 1
ATOM 820 C C . LEU A 1 101 ? 8.452 2.372 40.136 1.00 92.31 101 LEU A C 1
ATOM 822 O O . LEU A 1 101 ? 7.832 3.411 39.898 1.00 92.31 101 LEU A O 1
ATOM 826 N N . LEU A 1 102 ? 8.154 1.582 41.165 1.00 89.50 102 LEU A N 1
ATOM 827 C CA . LEU A 1 102 ? 7.049 1.839 42.086 1.00 89.50 102 LEU A CA 1
ATOM 828 C C . LEU A 1 102 ? 7.356 2.984 43.062 1.00 89.50 102 LEU A C 1
ATOM 830 O O . LEU A 1 102 ? 6.541 3.890 43.218 1.00 89.50 102 LEU A O 1
ATOM 834 N N . GLN A 1 103 ? 8.527 2.957 43.701 1.00 84.94 103 GLN A N 1
ATOM 835 C CA . GLN A 1 103 ? 8.868 3.845 44.820 1.00 84.94 103 GLN A CA 1
ATOM 836 C C . GLN A 1 103 ? 9.404 5.204 44.363 1.00 84.94 103 GLN A C 1
ATOM 838 O O . GLN A 1 103 ? 9.094 6.222 44.977 1.00 84.94 103 GLN A O 1
ATOM 843 N N . HIS A 1 104 ? 10.193 5.233 43.285 1.00 84.50 104 HIS A N 1
ATOM 844 C CA . HIS A 1 104 ? 10.928 6.432 42.863 1.00 84.50 104 HIS A CA 1
ATOM 845 C C . HIS A 1 104 ? 10.393 7.024 41.560 1.00 84.50 104 HIS A C 1
ATOM 847 O O . HIS A 1 104 ? 10.251 8.241 41.454 1.00 84.50 104 HIS A O 1
ATOM 853 N N . VAL A 1 105 ? 10.025 6.190 40.581 1.00 87.88 105 VAL A N 1
ATOM 854 C CA . VAL A 1 105 ? 9.417 6.684 39.329 1.00 87.88 105 VAL A CA 1
ATOM 855 C C . VAL A 1 105 ? 7.911 6.903 39.483 1.00 87.88 105 VAL A C 1
ATOM 857 O O . VAL A 1 105 ? 7.337 7.716 38.758 1.00 87.88 105 VAL A O 1
ATOM 860 N N . ASN A 1 106 ? 7.254 6.233 40.435 1.00 86.94 106 ASN A N 1
ATOM 861 C CA . ASN A 1 106 ? 5.808 6.286 40.658 1.00 86.94 106 ASN A CA 1
ATOM 862 C C . ASN A 1 106 ? 5.026 6.026 39.353 1.00 86.94 106 ASN A C 1
ATOM 864 O O . ASN A 1 106 ? 4.341 6.911 38.819 1.00 86.94 106 ASN A O 1
ATOM 868 N N . VAL A 1 107 ? 5.236 4.838 38.776 1.00 85.06 107 VAL A N 1
ATOM 869 C CA . VAL A 1 107 ? 4.450 4.303 37.652 1.00 85.06 107 VAL A CA 1
ATOM 870 C C . VAL A 1 107 ? 3.437 3.269 38.147 1.00 85.06 107 VAL A C 1
ATOM 872 O O . VAL A 1 107 ? 3.610 2.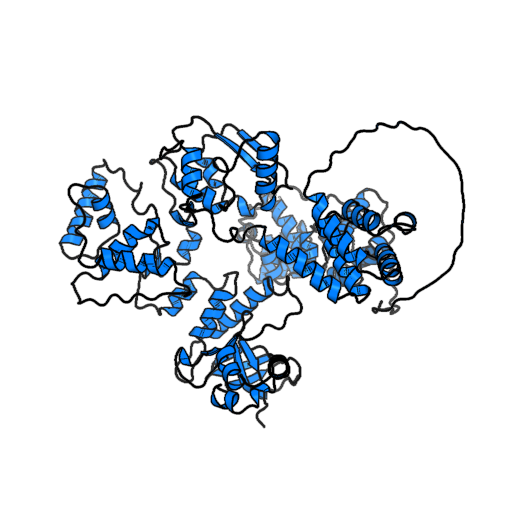681 39.208 1.00 85.06 107 VAL A O 1
ATOM 875 N N . TYR A 1 108 ? 2.375 3.036 37.371 1.00 82.00 108 TYR A N 1
ATOM 876 C CA . TYR A 1 108 ? 1.369 2.018 37.695 1.00 82.00 108 TYR A CA 1
ATOM 877 C C . TYR A 1 108 ? 2.005 0.633 37.874 1.00 82.00 108 TYR A C 1
ATOM 879 O O . TYR A 1 108 ? 2.851 0.247 37.063 1.00 82.00 108 TYR A O 1
ATOM 887 N N . SER A 1 109 ? 1.537 -0.128 38.870 1.00 83.00 109 SER A N 1
ATOM 888 C CA . SER A 1 109 ? 2.096 -1.440 39.231 1.00 83.00 109 SER A CA 1
ATOM 889 C C . SER A 1 109 ? 2.162 -2.413 38.065 1.00 83.00 109 SER A C 1
ATOM 891 O O . SER A 1 109 ? 3.212 -3.003 37.839 1.00 83.00 109 SER A O 1
ATOM 893 N N . ARG A 1 110 ? 1.123 -2.435 37.222 1.00 83.38 110 ARG A N 1
ATOM 894 C CA . ARG A 1 110 ? 1.085 -3.248 35.999 1.00 83.38 110 ARG A CA 1
ATOM 895 C C . ARG A 1 110 ? 2.304 -3.073 35.086 1.00 83.38 110 ARG A C 1
ATOM 897 O O . ARG A 1 110 ? 2.661 -3.991 34.365 1.00 83.38 110 ARG A O 1
ATOM 904 N N . TYR A 1 111 ? 2.930 -1.891 35.062 1.00 88.56 111 TYR A N 1
ATOM 905 C CA . TYR A 1 111 ? 4.116 -1.659 34.230 1.00 88.56 111 TYR A CA 1
ATOM 906 C C . TYR A 1 111 ? 5.391 -2.184 34.893 1.00 88.56 111 TYR A C 1
ATOM 908 O O . TYR A 1 111 ? 6.272 -2.672 34.193 1.00 88.56 111 TYR A O 1
ATOM 916 N N . ALA A 1 112 ? 5.485 -2.097 36.223 1.00 89.19 112 ALA A N 1
ATOM 917 C CA . ALA A 1 112 ? 6.583 -2.691 36.980 1.00 89.19 112 ALA A CA 1
ATOM 918 C C . ALA A 1 112 ? 6.512 -4.226 36.931 1.00 89.19 112 ALA A C 1
ATOM 920 O O . ALA A 1 112 ? 7.516 -4.867 36.638 1.00 89.19 112 ALA A O 1
ATOM 921 N N . GLU A 1 113 ? 5.313 -4.792 37.104 1.00 87.50 113 GLU A N 1
ATOM 922 C CA . GLU A 1 113 ? 5.027 -6.223 36.936 1.00 87.50 113 GLU A CA 1
ATOM 923 C C . GLU A 1 113 ? 5.409 -6.694 35.531 1.00 87.50 113 GLU A C 1
ATOM 925 O O . GLU A 1 113 ? 6.159 -7.655 35.392 1.00 87.50 113 GLU A O 1
ATOM 930 N N . ARG A 1 114 ? 5.001 -5.962 34.484 1.00 91.75 114 ARG A N 1
ATOM 931 C CA . ARG A 1 114 ? 5.328 -6.313 33.096 1.00 91.75 114 ARG A CA 1
ATOM 932 C C . ARG A 1 114 ? 6.833 -6.345 32.820 1.00 91.75 114 ARG A C 1
ATOM 934 O O . ARG A 1 114 ? 7.315 -7.254 32.153 1.00 91.75 114 ARG A O 1
ATOM 941 N N . LEU A 1 115 ? 7.587 -5.369 33.330 1.00 90.25 115 LEU A N 1
ATOM 942 C CA . LEU A 1 115 ? 9.051 -5.349 33.203 1.00 90.25 115 LEU A CA 1
ATOM 943 C C . LEU A 1 115 ? 9.698 -6.504 33.985 1.00 90.25 115 LEU A C 1
ATOM 945 O O . LEU A 1 115 ? 10.672 -7.093 33.523 1.00 90.25 115 LEU A O 1
ATOM 949 N N . GLN A 1 116 ? 9.134 -6.874 35.134 1.00 90.69 116 GLN A N 1
ATOM 950 C CA . GLN A 1 116 ? 9.616 -8.000 35.928 1.00 90.69 116 GLN A CA 1
ATOM 951 C C . GLN A 1 116 ? 9.314 -9.362 35.274 1.00 90.69 116 GLN A C 1
ATOM 953 O O . GLN A 1 116 ? 10.181 -10.237 35.270 1.00 90.69 116 GLN A O 1
ATOM 958 N N . GLU A 1 117 ? 8.122 -9.547 34.693 1.00 90.94 117 GLU A N 1
ATOM 959 C CA . GLU A 1 117 ? 7.732 -10.747 33.931 1.00 90.94 117 GLU A CA 1
ATOM 960 C C . GLU A 1 117 ? 8.699 -11.025 32.774 1.00 90.94 117 GLU A C 1
ATOM 962 O O . GLU A 1 117 ? 9.071 -12.177 32.524 1.00 90.94 117 GLU A O 1
ATOM 967 N N . GLU A 1 118 ? 9.138 -9.954 32.115 1.00 94.19 118 GLU A N 1
ATOM 968 C CA . GLU A 1 118 ? 10.020 -9.956 30.946 1.00 94.19 118 GLU A CA 1
ATOM 969 C C . GLU A 1 118 ? 11.519 -9.980 31.304 1.00 94.19 118 GLU A C 1
ATOM 971 O O . GLU A 1 118 ? 12.374 -9.745 30.446 1.00 94.19 118 GLU A O 1
ATOM 976 N N . ASP A 1 119 ? 11.837 -10.301 32.565 1.00 90.69 119 ASP A N 1
ATOM 977 C CA . ASP A 1 119 ? 13.190 -10.415 33.124 1.00 90.69 119 ASP A CA 1
ATOM 978 C C . ASP A 1 119 ? 14.063 -9.166 32.876 1.00 90.69 119 ASP A C 1
ATOM 980 O O . ASP A 1 119 ? 15.246 -9.264 32.554 1.00 90.69 119 ASP A O 1
ATOM 984 N N . VAL A 1 120 ? 13.489 -7.967 33.037 1.00 94.06 120 VAL A N 1
ATOM 985 C CA . VAL A 1 120 ? 14.234 -6.704 32.918 1.00 94.06 120 VAL A CA 1
ATOM 986 C C . VAL A 1 120 ? 14.969 -6.384 34.222 1.00 94.06 120 VAL A C 1
ATOM 988 O O . VAL A 1 120 ? 14.427 -5.753 35.128 1.00 94.06 120 VAL A O 1
ATOM 991 N N . SER A 1 121 ? 16.226 -6.814 34.307 1.00 92.00 121 SER A N 1
ATOM 992 C CA . SER A 1 121 ? 17.200 -6.392 35.322 1.00 92.00 121 SER A CA 1
ATOM 993 C C . SER A 1 121 ? 17.873 -5.065 34.953 1.00 92.00 121 SER A C 1
ATOM 995 O O . SER A 1 121 ? 17.698 -4.540 33.851 1.00 92.00 121 SER A O 1
ATOM 997 N N . GLY A 1 122 ? 18.622 -4.480 35.886 1.00 89.44 122 GLY A N 1
ATOM 998 C CA . GLY A 1 122 ? 19.251 -3.174 35.712 1.00 89.44 122 GLY A CA 1
ATOM 999 C C . GLY A 1 122 ? 20.260 -3.120 34.565 1.00 89.44 122 GLY A C 1
ATOM 1000 O O . GLY A 1 122 ? 20.220 -2.200 33.750 1.00 89.44 122 GLY A O 1
ATOM 1001 N N . ASP A 1 123 ? 21.080 -4.160 34.424 1.00 87.81 123 ASP A N 1
ATOM 1002 C CA . ASP A 1 123 ? 22.005 -4.375 33.300 1.00 87.81 123 ASP A CA 1
ATOM 1003 C C . ASP A 1 123 ? 21.318 -4.530 31.931 1.00 87.81 123 ASP A C 1
ATOM 1005 O O . ASP A 1 123 ? 21.969 -4.383 30.896 1.00 87.81 123 ASP A O 1
ATOM 1009 N N . CYS A 1 124 ? 20.016 -4.821 31.906 1.00 91.50 124 CYS A N 1
ATOM 1010 C CA . CYS A 1 124 ? 19.187 -4.773 30.706 1.00 91.50 124 CYS A CA 1
ATOM 1011 C C . CYS A 1 124 ? 18.584 -3.375 30.533 1.00 91.50 124 CYS A C 1
ATOM 1013 O O . CYS A 1 124 ? 18.640 -2.813 29.441 1.00 91.50 124 CYS A O 1
ATOM 1015 N N . LEU A 1 125 ? 18.034 -2.804 31.611 1.00 91.94 125 LEU A N 1
ATOM 1016 C CA . LEU A 1 125 ? 17.312 -1.529 31.629 1.00 91.94 125 LEU A CA 1
ATOM 1017 C C . LEU A 1 125 ? 18.154 -0.358 31.112 1.00 91.94 125 LEU A C 1
ATOM 1019 O O . LEU A 1 125 ? 17.622 0.506 30.418 1.00 91.94 125 LEU A O 1
ATOM 1023 N N . VAL A 1 126 ? 19.457 -0.339 31.401 1.00 90.31 126 VAL A N 1
ATOM 1024 C CA . VAL A 1 126 ? 20.383 0.699 30.908 1.00 90.31 126 VAL A CA 1
ATOM 1025 C C . VAL A 1 126 ? 20.437 0.784 29.376 1.00 90.31 126 VAL A C 1
ATOM 1027 O O . VAL A 1 126 ? 20.731 1.842 28.826 1.00 90.31 126 VAL A O 1
ATOM 1030 N N . TRP A 1 127 ? 20.077 -0.292 28.671 1.00 89.75 127 TRP A N 1
ATOM 1031 C CA . TRP A 1 127 ? 20.048 -0.342 27.206 1.00 89.75 127 TRP A CA 1
ATOM 1032 C C . TRP A 1 127 ? 18.672 -0.032 26.604 1.00 89.75 127 TRP A C 1
ATOM 1034 O O . TRP A 1 127 ? 18.548 0.072 25.380 1.00 89.75 127 TRP A O 1
ATOM 1044 N N . PHE A 1 128 ? 17.632 0.136 27.428 1.00 92.50 128 PHE A N 1
ATOM 1045 C CA . PHE A 1 128 ? 16.274 0.370 26.942 1.00 92.50 128 PHE A CA 1
ATOM 1046 C C . PHE A 1 128 ? 16.136 1.745 26.288 1.00 92.50 128 PHE A C 1
ATOM 1048 O O . PHE A 1 128 ? 16.436 2.796 26.857 1.00 92.50 128 PHE A O 1
ATOM 1055 N N . ARG A 1 129 ? 15.562 1.749 25.088 1.00 91.25 129 ARG A N 1
ATOM 1056 C CA . ARG A 1 129 ? 15.086 2.938 24.385 1.00 91.25 129 ARG A CA 1
ATOM 1057 C C . ARG A 1 129 ? 13.583 3.068 24.557 1.00 91.25 129 ARG A C 1
ATOM 1059 O O . ARG A 1 129 ? 12.879 2.153 24.971 1.00 91.25 129 ARG A O 1
ATOM 1066 N N . LYS A 1 130 ? 13.048 4.222 24.154 1.00 90.56 130 LYS A N 1
ATOM 1067 C CA . LYS A 1 130 ? 11.601 4.480 24.203 1.00 90.56 130 LYS A CA 1
ATOM 1068 C C . LYS A 1 130 ? 10.793 3.376 23.509 1.00 90.56 130 LYS A C 1
ATOM 1070 O O . LYS A 1 130 ? 9.745 3.008 24.021 1.00 90.56 130 LYS A O 1
ATOM 1075 N N . GLN A 1 131 ? 11.282 2.866 22.376 1.00 90.31 131 GLN A N 1
ATOM 1076 C CA . GLN A 1 131 ? 10.604 1.813 21.622 1.00 90.31 131 GLN A CA 1
ATOM 1077 C C . GLN A 1 131 ? 10.531 0.494 22.402 1.00 90.31 131 GLN A C 1
ATOM 1079 O O . GLN A 1 131 ? 9.494 -0.150 22.366 1.00 90.31 131 GLN A O 1
ATOM 1084 N N . ASP A 1 132 ? 11.556 0.153 23.184 1.00 92.19 132 ASP A N 1
ATOM 1085 C CA . ASP A 1 132 ? 11.586 -1.079 23.982 1.00 92.19 132 ASP A CA 1
ATOM 1086 C C . ASP A 1 132 ? 10.501 -1.099 25.067 1.00 92.19 132 ASP A C 1
ATOM 1088 O O . ASP A 1 132 ? 9.920 -2.139 25.344 1.00 92.19 132 ASP A O 1
ATOM 1092 N N . PHE A 1 133 ? 10.155 0.061 25.633 1.00 93.69 133 PHE A N 1
ATOM 1093 C CA . PHE A 1 133 ? 9.008 0.171 26.540 1.00 93.69 133 PHE A CA 1
ATOM 1094 C C . PHE A 1 133 ? 7.666 0.058 25.801 1.00 93.69 133 PHE A C 1
ATOM 1096 O O . PHE A 1 133 ? 6.724 -0.536 26.321 1.00 93.69 133 PHE A O 1
ATOM 1103 N N . LEU A 1 134 ? 7.562 0.622 24.592 1.00 89.31 134 LEU A N 1
ATOM 1104 C CA . LEU A 1 134 ? 6.338 0.535 23.786 1.00 89.31 134 LEU A CA 1
ATOM 1105 C C . LEU A 1 134 ? 6.065 -0.901 23.322 1.00 89.31 134 LEU A C 1
ATOM 1107 O O . LEU A 1 134 ? 4.909 -1.311 23.302 1.00 89.31 134 LEU A O 1
ATOM 1111 N N . ASP A 1 135 ? 7.117 -1.653 22.991 1.00 89.12 135 ASP A N 1
ATOM 1112 C CA . ASP A 1 135 ? 7.050 -3.074 22.630 1.00 89.12 135 ASP A CA 1
ATOM 1113 C C . ASP A 1 135 ? 6.539 -3.945 23.801 1.00 89.12 135 ASP A C 1
ATOM 1115 O O . ASP A 1 135 ? 6.032 -5.042 23.581 1.00 89.12 135 ASP A O 1
ATOM 1119 N N . LEU A 1 136 ? 6.615 -3.433 25.037 1.00 90.00 136 LEU A N 1
ATOM 1120 C CA . LEU A 1 136 ? 6.075 -4.033 26.263 1.00 90.00 136 LEU A CA 1
ATOM 1121 C C . LEU A 1 136 ? 4.698 -3.482 26.675 1.00 90.00 136 LEU A C 1
ATOM 1123 O O . LEU A 1 136 ? 4.297 -3.627 27.829 1.00 90.00 136 LEU A O 1
ATOM 1127 N N . ASP A 1 137 ? 3.982 -2.813 25.766 1.00 86.62 137 ASP A N 1
ATOM 1128 C CA . ASP A 1 137 ? 2.682 -2.168 26.011 1.00 86.62 137 ASP A CA 1
ATOM 1129 C C . ASP A 1 137 ? 2.699 -1.065 27.094 1.00 86.62 137 ASP A C 1
ATOM 1131 O O . ASP A 1 137 ? 1.656 -0.605 27.584 1.00 86.62 137 ASP A O 1
ATOM 1135 N N . ILE A 1 138 ? 3.880 -0.546 27.444 1.00 87.88 138 ILE A N 1
ATOM 1136 C CA . ILE A 1 138 ? 4.001 0.607 28.335 1.00 87.88 138 ILE A CA 1
ATOM 1137 C C . ILE A 1 138 ? 3.712 1.865 27.521 1.00 87.88 138 ILE A C 1
ATOM 1139 O O . ILE A 1 138 ? 4.424 2.211 26.583 1.00 87.88 138 ILE A O 1
ATOM 1143 N N . LYS A 1 139 ? 2.659 2.600 27.893 1.00 83.81 139 LYS A N 1
ATOM 1144 C CA . LYS A 1 139 ? 2.242 3.814 27.170 1.00 83.81 139 LYS A CA 1
ATOM 1145 C C . LYS A 1 139 ? 3.369 4.858 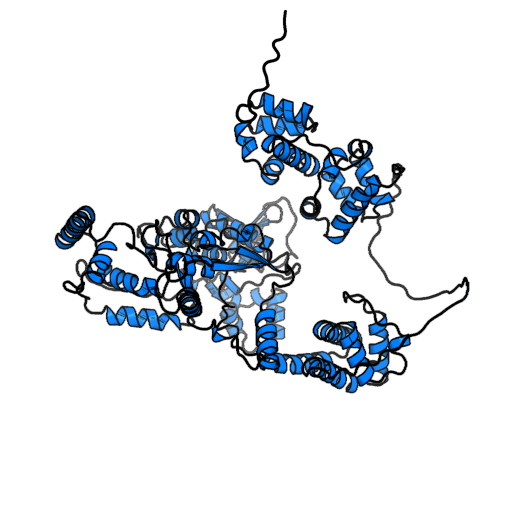27.094 1.00 83.81 139 LYS A C 1
ATOM 1147 O O . LYS A 1 139 ? 4.179 5.005 28.009 1.00 83.81 139 LYS A O 1
ATOM 1152 N N . SER A 1 140 ? 3.347 5.686 26.041 1.00 81.94 140 SER A N 1
ATOM 1153 C CA . SER A 1 140 ? 4.402 6.680 25.771 1.00 81.94 140 SER A CA 1
ATOM 1154 C C . SER A 1 140 ? 4.671 7.667 26.918 1.00 81.94 140 SER A C 1
ATOM 1156 O O . SER A 1 140 ? 5.795 8.148 27.014 1.00 81.94 140 SER A O 1
ATOM 1158 N N . GLY A 1 141 ? 3.676 8.018 27.740 1.00 86.38 141 GLY A N 1
ATOM 1159 C CA . GLY A 1 141 ? 3.871 8.913 28.890 1.00 86.38 141 GLY A CA 1
ATOM 1160 C C . GLY A 1 141 ? 4.776 8.283 29.960 1.00 86.38 141 GLY A C 1
ATOM 1161 O O . GLY A 1 141 ? 5.877 8.785 30.182 1.00 86.38 141 GLY A O 1
ATOM 1162 N N . PRO A 1 142 ? 4.360 7.155 30.569 1.00 87.50 142 PRO A N 1
ATOM 1163 C CA . PRO A 1 142 ? 5.191 6.373 31.484 1.00 87.50 142 PRO A CA 1
ATOM 1164 C C . PRO A 1 142 ? 6.585 6.047 30.934 1.00 87.50 142 PRO A C 1
ATOM 1166 O O . PRO A 1 142 ? 7.564 6.254 31.640 1.00 87.50 142 PRO A O 1
ATOM 1169 N N . ALA A 1 143 ? 6.702 5.641 29.664 1.00 92.06 143 ALA A N 1
ATOM 1170 C CA . ALA A 1 143 ? 7.995 5.337 29.041 1.00 92.06 143 ALA A CA 1
ATOM 1171 C C . ALA A 1 143 ? 8.962 6.539 29.042 1.00 92.06 143 ALA A C 1
ATOM 1173 O O . ALA A 1 143 ? 10.145 6.400 29.347 1.00 92.06 143 ALA A O 1
ATOM 1174 N N . VAL A 1 144 ? 8.462 7.743 28.736 1.00 89.62 144 VAL A N 1
ATOM 1175 C CA . VAL A 1 144 ? 9.275 8.971 28.789 1.00 89.62 144 VAL A CA 1
ATOM 1176 C C . VAL A 1 144 ? 9.657 9.317 30.228 1.00 89.62 144 VAL A C 1
ATOM 1178 O O . VAL A 1 144 ? 10.788 9.738 30.457 1.00 89.62 144 VAL A O 1
ATOM 1181 N N . LYS A 1 145 ? 8.754 9.110 31.196 1.00 90.94 145 LYS A N 1
ATOM 1182 C CA . LYS A 1 145 ? 9.032 9.337 32.623 1.00 90.94 145 LYS A CA 1
ATOM 1183 C C . LYS A 1 145 ? 10.139 8.411 33.138 1.00 90.94 145 LYS A C 1
ATOM 1185 O O . LYS A 1 145 ? 11.071 8.893 33.768 1.00 90.94 145 LYS A O 1
ATOM 1190 N N . ILE A 1 146 ? 10.072 7.118 32.811 1.00 92.50 146 ILE A N 1
ATOM 1191 C CA . ILE A 1 146 ? 11.085 6.118 33.188 1.00 92.50 146 ILE A CA 1
ATOM 1192 C C . ILE A 1 146 ? 12.456 6.515 32.632 1.00 92.50 146 ILE A C 1
ATOM 1194 O O . ILE A 1 146 ? 13.418 6.603 33.385 1.00 92.50 146 ILE A O 1
ATOM 1198 N N . LEU A 1 147 ? 12.538 6.840 31.337 1.00 91.56 147 LEU A N 1
ATOM 1199 C CA . LEU A 1 147 ? 13.789 7.285 30.711 1.00 91.56 147 LEU A CA 1
ATOM 1200 C C . LEU A 1 147 ? 14.329 8.589 31.311 1.00 91.56 147 LEU A C 1
ATOM 1202 O O . LEU A 1 147 ? 15.541 8.761 31.429 1.00 91.56 147 LEU A O 1
ATOM 1206 N N . ALA A 1 148 ? 13.444 9.525 31.659 1.00 89.88 148 ALA A N 1
ATOM 1207 C CA . ALA A 1 148 ? 13.840 10.776 32.289 1.00 89.88 148 ALA A CA 1
ATOM 1208 C C . ALA A 1 148 ? 14.438 10.530 33.680 1.00 89.88 148 ALA A C 1
ATOM 1210 O O . ALA A 1 148 ? 15.523 11.036 33.948 1.00 89.88 148 ALA A O 1
ATOM 1211 N N . GLU A 1 149 ? 13.786 9.731 34.528 1.00 88.94 149 GLU A N 1
ATOM 1212 C CA . GLU A 1 149 ? 14.302 9.402 35.864 1.00 88.94 149 GLU A CA 1
ATOM 1213 C C . GLU A 1 149 ? 15.578 8.556 35.802 1.00 88.94 149 GLU A C 1
ATOM 1215 O O . GLU A 1 149 ? 16.514 8.834 36.547 1.00 88.94 149 GLU A O 1
ATOM 1220 N N . LEU A 1 150 ? 15.680 7.607 34.864 1.00 89.44 150 LEU A N 1
ATOM 1221 C CA . LEU A 1 150 ? 16.895 6.809 34.661 1.00 89.44 150 LEU A CA 1
ATOM 1222 C C . LEU A 1 150 ? 18.109 7.710 34.368 1.00 89.44 150 LEU A C 1
ATOM 1224 O O . LEU A 1 150 ? 19.177 7.531 34.942 1.00 89.44 150 LEU A O 1
ATOM 1228 N N . ARG A 1 151 ? 17.933 8.761 33.553 1.00 87.88 151 ARG A N 1
ATOM 1229 C CA . ARG A 1 151 ? 18.980 9.770 33.288 1.00 87.88 151 ARG A CA 1
ATOM 1230 C C . ARG A 1 151 ? 19.301 10.652 34.495 1.00 87.88 151 ARG A C 1
ATOM 1232 O O . ARG A 1 151 ? 20.405 11.186 34.576 1.00 87.88 151 ARG A O 1
ATOM 1239 N N . GLN A 1 152 ? 18.357 10.849 35.417 1.00 84.81 152 GLN A N 1
ATOM 1240 C CA . GLN A 1 152 ? 18.590 11.632 36.636 1.00 84.81 152 GLN A CA 1
ATOM 1241 C C . GLN A 1 152 ? 19.416 10.868 37.678 1.00 84.81 152 GLN A C 1
ATOM 1243 O O . GLN A 1 152 ? 20.006 11.511 38.544 1.00 84.81 152 GLN A O 1
ATOM 1248 N N . LEU A 1 153 ? 19.527 9.538 37.578 1.00 84.06 153 LEU A N 1
ATOM 1249 C CA . LEU A 1 153 ? 20.391 8.730 38.452 1.00 84.06 153 LEU A CA 1
ATOM 1250 C C . LEU A 1 153 ? 21.881 9.077 38.307 1.00 84.06 153 LEU A C 1
ATOM 1252 O O . LEU A 1 153 ? 22.640 8.898 39.251 1.00 84.06 153 LEU A O 1
ATOM 1256 N N . ASN A 1 154 ? 22.283 9.683 37.183 1.00 77.69 154 ASN A N 1
ATOM 1257 C CA . ASN A 1 154 ? 23.625 10.253 37.005 1.00 77.69 154 ASN A CA 1
ATOM 1258 C C . ASN A 1 154 ? 23.896 11.484 37.888 1.00 77.69 154 ASN A C 1
ATOM 1260 O O . ASN A 1 154 ? 25.041 11.906 38.023 1.00 77.69 154 ASN A O 1
ATOM 1264 N N . LYS A 1 155 ? 22.852 12.111 38.444 1.00 78.38 155 LYS A N 1
ATOM 1265 C CA . LYS A 1 155 ? 22.935 13.379 39.190 1.00 78.38 155 LYS A CA 1
ATOM 1266 C C . LYS A 1 155 ? 22.492 13.257 40.648 1.00 78.38 155 LYS A C 1
ATOM 1268 O O . LYS A 1 155 ? 22.596 14.232 41.389 1.00 78.38 155 LYS A O 1
ATOM 1273 N N . LYS A 1 156 ? 21.958 12.102 41.051 1.00 73.38 156 LYS A N 1
ATOM 1274 C CA . LYS A 1 156 ? 21.377 11.853 42.375 1.00 73.38 156 LYS A CA 1
ATOM 1275 C C . LYS A 1 156 ? 22.129 10.709 43.077 1.00 73.38 156 LYS A C 1
ATOM 1277 O O . LYS A 1 156 ? 22.652 9.836 42.389 1.00 73.38 156 LYS A O 1
ATOM 1282 N N . PRO A 1 157 ? 22.193 10.704 44.422 1.00 70.81 157 PRO A N 1
ATOM 1283 C CA . PRO A 1 157 ? 22.707 9.556 45.169 1.00 70.81 157 PRO A CA 1
ATOM 1284 C C . PRO A 1 157 ? 21.847 8.308 44.921 1.00 70.81 157 PRO A C 1
ATOM 1286 O O . PRO A 1 157 ? 20.678 8.428 44.545 1.00 70.81 157 PRO A O 1
ATOM 1289 N N . GLU A 1 158 ? 22.430 7.123 45.132 1.00 80.56 158 GLU A N 1
ATOM 1290 C CA . GLU A 1 158 ? 21.752 5.838 44.928 1.00 80.56 158 GLU A CA 1
ATOM 1291 C C . GLU A 1 158 ? 20.423 5.786 45.712 1.00 80.56 158 GLU A C 1
ATOM 1293 O O . GLU A 1 158 ? 20.400 6.094 46.910 1.00 80.56 158 GLU A O 1
ATOM 1298 N N . PRO A 1 159 ? 19.298 5.447 45.057 1.00 79.19 159 PRO A N 1
ATOM 1299 C CA . PRO A 1 159 ? 18.001 5.410 45.713 1.00 79.19 159 PRO A CA 1
ATOM 1300 C C . PRO A 1 159 ? 17.922 4.243 46.702 1.00 79.19 159 PRO A C 1
ATOM 1302 O O . PRO A 1 159 ? 18.177 3.095 46.348 1.00 79.19 159 PRO A O 1
ATOM 1305 N N . THR A 1 160 ? 17.483 4.508 47.933 1.00 77.56 160 THR A N 1
ATOM 1306 C CA . THR A 1 160 ? 17.164 3.443 48.892 1.00 77.56 160 THR A CA 1
ATOM 1307 C C . THR A 1 160 ? 15.931 2.673 48.406 1.00 77.56 160 THR A C 1
ATOM 1309 O O . THR A 1 160 ? 14.842 3.245 48.318 1.00 77.56 160 THR A O 1
ATOM 1312 N N . LEU A 1 161 ? 16.096 1.386 48.085 1.00 79.44 161 LEU A N 1
ATOM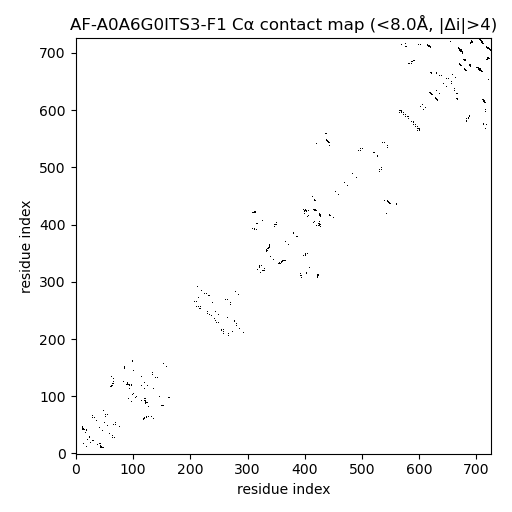 1313 C CA . LEU A 1 161 ? 15.019 0.479 47.669 1.00 79.44 161 LEU A CA 1
ATOM 1314 C C . LEU A 1 161 ? 14.608 -0.398 48.855 1.00 79.44 161 LEU A C 1
ATOM 1316 O O . LEU A 1 161 ? 15.431 -1.143 49.387 1.00 79.44 161 LEU A O 1
ATOM 1320 N N . GLN A 1 162 ? 13.353 -0.295 49.303 1.00 67.19 162 GLN A N 1
ATOM 1321 C CA . GLN A 1 162 ? 12.849 -1.118 50.411 1.00 67.19 162 GLN A CA 1
ATOM 1322 C C . GLN A 1 162 ? 12.062 -2.341 49.906 1.00 67.19 162 GLN A C 1
ATOM 1324 O O . GLN A 1 162 ? 11.303 -2.207 48.941 1.00 67.19 162 GLN A O 1
ATOM 1329 N N . PRO A 1 163 ? 12.175 -3.518 50.558 1.00 54.44 163 PRO A N 1
ATOM 1330 C CA . PRO A 1 163 ? 11.355 -4.685 50.243 1.00 54.44 163 PRO A CA 1
ATOM 1331 C C . PRO A 1 163 ? 9.865 -4.395 50.441 1.00 54.44 163 PRO A C 1
ATOM 1333 O O . PRO A 1 163 ? 9.451 -3.902 51.490 1.00 54.44 163 PRO A O 1
ATOM 1336 N N . ILE A 1 164 ? 9.047 -4.726 49.443 1.00 52.84 164 ILE A N 1
ATOM 1337 C CA . ILE A 1 164 ? 7.592 -4.564 49.513 1.00 52.84 164 ILE A CA 1
ATOM 1338 C C . ILE A 1 164 ? 7.028 -5.734 50.333 1.00 52.84 164 ILE A C 1
ATOM 1340 O O . ILE A 1 164 ? 7.014 -6.870 49.867 1.00 52.84 164 ILE A O 1
ATOM 1344 N N . LEU A 1 165 ? 6.573 -5.472 51.563 1.00 35.12 165 LEU A N 1
ATOM 1345 C CA . LEU A 1 165 ? 5.722 -6.405 52.308 1.00 35.12 165 LEU A CA 1
ATOM 1346 C C . LEU A 1 165 ? 4.389 -6.530 51.561 1.00 35.12 165 LEU A C 1
ATOM 1348 O O . LEU A 1 165 ? 3.710 -5.529 51.346 1.00 35.12 165 LEU A O 1
ATOM 1352 N N . HIS A 1 166 ? 4.020 -7.749 51.158 1.00 36.59 166 HIS A N 1
ATOM 1353 C CA . HIS A 1 166 ? 2.718 -8.033 50.560 1.00 36.59 166 HIS A CA 1
ATOM 1354 C C . HIS A 1 166 ? 1.599 -7.754 51.572 1.00 36.59 166 HIS A C 1
ATOM 1356 O O . HIS A 1 166 ? 1.190 -8.627 52.333 1.00 36.59 166 HIS A O 1
ATOM 1362 N N . THR A 1 167 ? 1.076 -6.535 51.561 1.00 29.25 167 THR A N 1
ATOM 1363 C CA . THR A 1 167 ? -0.275 -6.237 52.022 1.00 29.25 167 THR A CA 1
ATOM 1364 C C . THR A 1 167 ? -1.080 -5.842 50.796 1.00 29.25 167 THR A C 1
ATOM 1366 O O . THR A 1 167 ? -0.762 -4.888 50.092 1.00 29.25 167 THR A O 1
ATOM 1369 N N . GLY A 1 168 ? -2.078 -6.666 50.477 1.00 43.06 168 GLY A N 1
ATOM 1370 C CA . GLY A 1 168 ? -2.947 -6.454 49.331 1.00 43.06 168 GLY A CA 1
ATOM 1371 C C . GLY A 1 168 ? -3.702 -5.139 49.465 1.00 43.06 168 GLY A C 1
ATOM 1372 O O . GLY A 1 168 ? -4.593 -5.010 50.300 1.00 43.06 168 GLY A O 1
ATOM 1373 N N . THR A 1 169 ? -3.371 -4.192 48.602 1.00 31.03 169 THR A N 1
ATOM 1374 C CA . THR A 1 169 ? -4.248 -3.090 48.223 1.00 31.03 169 THR A CA 1
ATOM 1375 C C . THR A 1 169 ? -4.116 -2.903 46.722 1.00 31.03 169 THR A C 1
ATOM 1377 O O . THR A 1 169 ? -3.340 -2.086 46.230 1.00 31.03 169 THR A O 1
ATOM 1380 N N . ASP A 1 170 ? -4.902 -3.693 45.989 1.00 32.22 170 ASP A N 1
ATOM 1381 C CA . ASP A 1 170 ? -5.301 -3.358 44.629 1.00 32.22 170 ASP A CA 1
ATOM 1382 C C . ASP A 1 170 ? -5.847 -1.927 44.640 1.00 32.22 170 ASP A C 1
ATOM 1384 O O . ASP A 1 170 ? -6.879 -1.650 45.261 1.00 32.22 170 ASP A O 1
ATOM 1388 N N . GLN A 1 171 ? -5.188 -1.008 43.934 1.00 32.00 171 GLN A N 1
ATOM 1389 C CA . GLN A 1 171 ? -5.863 0.210 43.501 1.00 32.00 171 GLN A CA 1
ATOM 1390 C C . GLN A 1 171 ? -6.844 -0.183 42.393 1.00 32.00 171 GLN A C 1
ATOM 1392 O O . GLN A 1 171 ? -6.535 -0.127 41.203 1.00 32.00 171 GLN A O 1
ATOM 1397 N N . LYS A 1 172 ? -8.026 -0.637 42.822 1.00 30.53 172 LYS A N 1
ATOM 1398 C CA . LYS A 1 172 ? -9.235 -0.697 42.003 1.00 30.53 172 LYS A CA 1
ATOM 1399 C C . LYS A 1 172 ? -9.628 0.713 41.568 1.00 30.53 172 LYS A C 1
ATOM 1401 O O . LYS A 1 172 ? -9.488 1.671 42.324 1.00 30.53 172 LYS A O 1
ATOM 1406 N N . GLU A 1 173 ? -10.125 0.797 40.341 1.00 31.14 173 GLU A N 1
ATOM 1407 C CA . GLU A 1 173 ? -10.802 1.973 39.801 1.00 31.14 173 GLU A CA 1
ATOM 1408 C C . GLU A 1 173 ? -12.023 2.392 40.651 1.00 31.14 173 GLU A C 1
ATOM 1410 O O . GLU A 1 173 ? -12.682 1.549 41.265 1.00 31.14 173 GLU A O 1
ATOM 1415 N N . ASP A 1 174 ? -12.312 3.703 40.565 1.00 31.25 174 ASP A N 1
ATOM 1416 C CA . ASP A 1 174 ? -13.525 4.468 40.937 1.00 31.25 174 ASP A CA 1
ATOM 1417 C C . ASP A 1 174 ? -13.690 4.928 42.407 1.00 31.25 174 ASP A C 1
ATOM 1419 O O . ASP A 1 174 ? -13.196 4.247 43.303 1.00 31.25 174 ASP A O 1
ATOM 1423 N N . PRO A 1 175 ? -14.427 6.032 42.740 1.00 33.16 175 PRO A N 1
ATOM 1424 C CA . PRO A 1 175 ? -15.118 7.077 41.946 1.00 33.16 175 PRO A CA 1
ATOM 1425 C C . PRO A 1 175 ? -14.819 8.550 42.408 1.00 33.16 175 PRO A C 1
ATOM 1427 O O . PRO A 1 175 ? -14.047 8.795 43.331 1.00 33.16 175 PRO A O 1
ATOM 1430 N N . LYS A 1 176 ? -15.456 9.565 41.776 1.00 34.41 176 LYS A N 1
ATOM 1431 C CA . LYS A 1 176 ? -15.483 11.006 42.189 1.00 34.41 176 LYS A CA 1
ATOM 1432 C C . LYS A 1 176 ? -15.737 11.200 43.702 1.00 34.41 176 LYS A C 1
ATOM 1434 O O . LYS A 1 176 ? -16.609 10.515 44.235 1.00 34.41 176 LYS A O 1
ATOM 1439 N N . PRO A 1 177 ? -15.168 12.251 44.337 1.00 28.75 177 PRO A N 1
ATOM 1440 C CA . PRO A 1 177 ? -16.057 13.197 45.029 1.00 28.75 177 PRO A CA 1
ATOM 1441 C C . PRO A 1 177 ? -15.624 14.679 45.069 1.00 28.75 177 PRO A C 1
ATOM 1443 O O . PRO A 1 177 ? -14.501 15.087 44.785 1.00 28.75 177 PRO A O 1
ATOM 1446 N N . THR A 1 178 ? -16.635 15.459 45.434 1.00 22.44 178 THR A N 1
ATOM 1447 C CA . THR A 1 178 ? -16.783 16.906 45.594 1.00 22.44 178 THR A CA 1
ATOM 1448 C C . THR A 1 178 ? -16.395 17.358 47.013 1.00 22.44 178 THR A C 1
ATOM 1450 O O . THR A 1 178 ? -16.776 16.664 47.945 1.00 22.44 178 THR A O 1
ATOM 1453 N N . GLN A 1 179 ? -15.795 18.564 47.137 1.00 24.47 179 GLN A N 1
ATOM 1454 C CA . GLN A 1 179 ? -15.736 19.478 48.317 1.00 24.47 179 GLN A CA 1
ATOM 1455 C C . GLN A 1 179 ? -15.068 18.947 49.610 1.00 24.47 179 GLN A C 1
ATOM 1457 O O . GLN A 1 179 ? -15.142 17.773 49.911 1.00 24.47 179 GLN A O 1
ATOM 1462 N N . CYS A 1 180 ? -14.428 19.716 50.492 1.00 20.19 180 CYS A N 1
ATOM 1463 C CA . CYS A 1 180 ? -14.021 21.115 50.651 1.00 20.19 180 CYS A CA 1
ATOM 1464 C C . CYS A 1 180 ? -13.030 21.084 51.839 1.00 20.19 180 CYS A C 1
ATOM 1466 O O . CYS A 1 180 ? -13.265 20.304 52.751 1.00 20.19 180 CYS A O 1
ATOM 1468 N N . GLU A 1 181 ? -11.962 21.884 51.850 1.00 22.00 181 GLU A N 1
ATOM 1469 C CA . GLU A 1 181 ? -11.626 22.778 52.975 1.00 22.00 181 GLU A CA 1
ATOM 1470 C C . GLU A 1 181 ? -10.252 23.429 52.813 1.00 22.00 181 GLU A C 1
ATOM 1472 O O . GLU A 1 181 ? -9.278 22.865 52.319 1.00 22.00 181 GLU A O 1
ATOM 1477 N N . GLN A 1 182 ? -10.258 24.701 53.183 1.00 27.19 182 GLN A N 1
ATOM 1478 C CA . GLN A 1 182 ? -9.170 25.654 53.152 1.00 27.19 182 GLN A CA 1
ATOM 1479 C C . GLN A 1 182 ? -8.188 25.350 54.285 1.00 27.19 182 GLN A C 1
ATOM 1481 O O . GLN A 1 182 ? -8.614 25.017 55.387 1.00 27.19 182 GLN A O 1
ATOM 1486 N N . SER A 1 183 ? -6.905 25.647 54.086 1.00 22.31 183 SER A N 1
ATOM 1487 C CA . SER A 1 183 ? -6.244 26.598 54.982 1.00 22.31 183 SER A CA 1
ATOM 1488 C C . SER A 1 183 ? -4.930 27.117 54.424 1.00 22.31 183 SER A C 1
ATOM 1490 O O . SER A 1 183 ? -4.183 26.440 53.724 1.00 22.31 183 SER A O 1
ATOM 1492 N N . LEU A 1 184 ? -4.750 28.394 54.730 1.00 24.44 184 LEU A N 1
ATOM 1493 C CA . LEU A 1 184 ? -3.702 29.308 54.343 1.00 24.44 184 LEU A CA 1
ATOM 1494 C C . LEU A 1 184 ? -2.344 28.895 54.919 1.00 24.44 184 LEU A C 1
ATOM 1496 O O . LEU A 1 184 ? -2.283 28.427 56.049 1.00 24.44 184 LEU A O 1
ATOM 1500 N N . MET A 1 185 ? -1.264 29.264 54.228 1.00 23.53 185 MET A N 1
ATOM 1501 C CA . MET A 1 185 ? -0.212 30.048 54.875 1.00 23.53 185 MET A CA 1
ATOM 1502 C C . MET A 1 185 ? 0.467 30.992 53.879 1.00 23.53 185 MET A C 1
ATOM 1504 O O . MET A 1 185 ? 0.747 30.667 52.727 1.00 23.53 185 MET A O 1
ATOM 1508 N N . THR A 1 186 ? 0.630 32.205 54.379 1.00 22.09 186 THR A N 1
ATOM 1509 C CA . THR A 1 186 ? 0.962 33.470 53.734 1.00 22.09 186 THR A CA 1
ATOM 1510 C C . THR A 1 186 ? 2.462 33.727 53.849 1.00 22.09 186 THR A C 1
ATOM 1512 O O . THR A 1 186 ? 3.000 33.502 54.927 1.00 22.09 186 THR A O 1
ATOM 1515 N N . ALA A 1 187 ? 3.109 34.271 52.812 1.00 24.25 187 ALA A N 1
ATOM 1516 C CA . ALA A 1 187 ? 4.030 35.417 52.920 1.00 24.25 187 ALA A CA 1
ATOM 1517 C C . ALA A 1 187 ? 4.647 35.771 51.549 1.00 24.25 187 ALA A C 1
ATOM 1519 O O . ALA A 1 187 ? 4.891 34.866 50.764 1.00 24.25 187 ALA A O 1
ATOM 1520 N N . THR A 1 188 ? 5.058 36.986 51.171 1.00 21.39 188 THR A N 1
ATOM 1521 C CA . THR A 1 188 ? 4.737 38.400 51.462 1.00 21.39 188 THR A CA 1
ATOM 1522 C C . THR A 1 188 ? 5.715 39.193 50.565 1.00 21.39 188 THR A C 1
ATOM 1524 O O . THR A 1 188 ? 6.911 39.035 50.756 1.00 21.39 188 THR A O 1
ATOM 1527 N N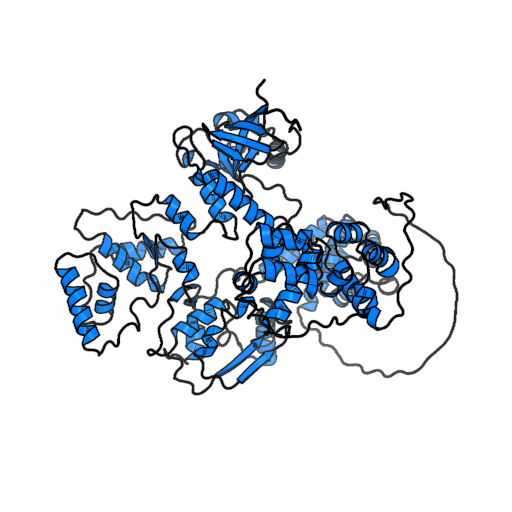 . ILE A 1 189 ? 5.190 40.011 49.627 1.00 23.39 189 ILE A N 1
ATOM 1528 C CA . ILE A 1 189 ? 5.682 41.334 49.124 1.00 23.39 189 ILE A CA 1
ATOM 1529 C C . ILE A 1 189 ? 7.081 41.412 48.454 1.00 23.39 189 ILE A C 1
ATOM 1531 O O . ILE A 1 189 ? 8.033 40.868 48.982 1.00 23.39 189 ILE A O 1
ATOM 1535 N N . GLN A 1 190 ? 7.400 42.165 47.385 1.00 24.17 190 GLN A N 1
ATOM 1536 C CA . GLN A 1 190 ? 6.816 42.961 46.269 1.00 24.17 190 GLN A CA 1
ATOM 1537 C C . GLN A 1 190 ? 8.078 43.473 45.447 1.00 24.17 190 GLN A C 1
ATOM 1539 O O . GLN A 1 190 ? 9.125 42.848 45.589 1.00 24.17 190 GLN A O 1
ATOM 1544 N N . PRO A 1 191 ? 8.095 44.571 44.643 1.00 32.38 191 PRO A N 1
ATOM 1545 C CA . PRO A 1 191 ? 7.765 44.641 43.210 1.00 32.38 191 PRO A CA 1
ATOM 1546 C C . PRO A 1 191 ? 8.857 45.351 42.345 1.00 32.38 191 PRO A C 1
ATOM 1548 O O . PRO A 1 191 ? 9.982 45.532 42.787 1.00 32.38 191 PRO A O 1
ATOM 1551 N N . GLU A 1 192 ? 8.450 45.816 41.147 1.00 21.50 192 GLU A N 1
ATOM 1552 C CA . GLU A 1 192 ? 9.095 46.765 40.199 1.00 21.50 192 GLU A CA 1
ATOM 1553 C C . GLU A 1 192 ? 9.799 46.119 38.985 1.00 21.50 192 GLU A C 1
ATOM 1555 O O . GLU A 1 192 ? 10.524 45.147 39.117 1.00 21.50 192 GLU A O 1
ATOM 1560 N N . SER A 1 193 ? 9.626 46.559 37.731 1.00 22.62 193 SER A N 1
ATOM 1561 C CA . SER A 1 193 ? 9.105 47.816 37.173 1.00 22.62 193 SER A CA 1
ATOM 1562 C C . SER A 1 193 ? 8.548 47.624 35.743 1.00 22.62 193 SER A C 1
ATOM 1564 O O . SER A 1 193 ? 8.817 46.643 35.052 1.00 22.62 193 SER A O 1
ATOM 1566 N N . LYS A 1 194 ? 7.716 48.586 35.322 1.00 25.39 194 LYS A N 1
ATOM 1567 C CA . LYS A 1 194 ? 6.996 48.682 34.040 1.00 25.39 194 LYS A CA 1
ATOM 1568 C C . LYS A 1 194 ? 7.919 49.022 32.862 1.00 25.39 194 LYS A C 1
ATOM 1570 O O . LYS A 1 194 ? 8.747 49.917 32.991 1.00 25.39 194 LYS A O 1
ATOM 1575 N N . THR A 1 195 ? 7.596 48.542 31.656 1.00 24.08 195 THR A N 1
ATOM 1576 C CA . THR A 1 195 ? 7.512 49.446 30.488 1.00 24.08 195 THR A CA 1
ATOM 1577 C C . THR A 1 195 ? 6.527 48.933 29.433 1.00 24.08 195 THR A C 1
ATOM 1579 O O . THR A 1 195 ? 6.660 47.844 28.883 1.00 24.08 195 THR A O 1
ATOM 1582 N N . GLU A 1 196 ? 5.527 49.763 29.156 1.00 24.48 196 GLU A N 1
ATOM 1583 C CA . GLU A 1 196 ? 4.528 49.640 28.098 1.00 24.48 196 GLU A CA 1
ATOM 1584 C C . GLU A 1 196 ? 5.153 49.902 26.716 1.00 24.48 196 GLU A C 1
ATOM 1586 O O . GLU A 1 196 ? 5.826 50.915 26.522 1.00 24.48 196 GLU A O 1
ATOM 1591 N N . LYS A 1 197 ? 4.848 49.065 25.716 1.00 24.17 197 LYS A N 1
ATOM 1592 C CA . LYS A 1 197 ? 4.843 49.476 24.301 1.00 24.17 197 LYS A CA 1
ATOM 1593 C C . LYS A 1 197 ? 3.604 48.929 23.596 1.00 24.17 197 LYS A C 1
ATOM 1595 O O . LYS A 1 197 ? 3.519 47.762 23.227 1.00 24.17 197 LYS A O 1
ATOM 1600 N N . LYS A 1 198 ? 2.651 49.837 23.394 1.00 27.34 198 LYS A N 1
ATOM 1601 C CA . LYS A 1 198 ? 1.480 49.724 22.519 1.00 27.34 198 LYS A CA 1
ATOM 1602 C C . LYS A 1 198 ? 1.949 49.498 21.072 1.00 27.34 198 LYS A C 1
ATOM 1604 O O . LYS A 1 198 ? 2.674 50.327 20.525 1.00 27.34 198 LYS A O 1
ATOM 1609 N N . ARG A 1 199 ? 1.498 48.423 20.421 1.00 23.17 199 ARG A N 1
ATOM 1610 C CA . ARG A 1 199 ? 1.421 48.335 18.953 1.00 23.17 199 ARG A CA 1
ATOM 1611 C C . ARG A 1 199 ? 0.041 47.819 18.564 1.00 23.17 199 ARG A C 1
ATOM 1613 O O . ARG A 1 199 ? -0.360 46.736 18.982 1.00 23.17 199 ARG A O 1
ATOM 1620 N N . LEU A 1 200 ? -0.660 48.644 17.786 1.00 29.58 200 LEU A N 1
ATOM 1621 C CA . LEU A 1 200 ? -1.876 48.315 17.049 1.00 29.58 200 LEU A CA 1
ATOM 1622 C C . LEU A 1 200 ? -1.704 46.960 16.346 1.00 29.58 200 LEU A C 1
ATOM 1624 O O . LEU A 1 200 ? -0.776 46.792 15.556 1.00 29.58 200 LEU A O 1
ATOM 1628 N N . ARG A 1 201 ? -2.610 46.017 16.614 1.00 24.78 201 ARG A N 1
ATOM 1629 C CA . ARG A 1 201 ? -2.816 44.832 15.777 1.00 24.78 201 ARG A CA 1
ATOM 1630 C C . ARG A 1 201 ? -4.057 45.065 14.929 1.00 24.78 201 ARG A C 1
ATOM 1632 O O . ARG A 1 201 ? -5.165 45.110 15.454 1.00 24.78 201 ARG A O 1
ATOM 1639 N N . THR A 1 202 ? -3.859 45.201 13.627 1.00 30.36 202 THR A N 1
ATOM 1640 C CA . THR A 1 202 ? -4.867 44.851 12.629 1.00 30.36 202 THR A CA 1
ATOM 1641 C C . THR A 1 202 ? -4.937 43.321 12.567 1.00 30.36 202 THR A C 1
ATOM 1643 O O . THR A 1 202 ? -3.912 42.649 12.458 1.00 30.36 202 THR A O 1
ATOM 1646 N N . VAL A 1 203 ? -6.136 42.768 12.748 1.00 27.28 203 VAL A N 1
ATOM 1647 C CA . VAL A 1 203 ? -6.405 41.321 12.819 1.00 27.28 203 VAL A CA 1
ATOM 1648 C C . VAL A 1 203 ? -6.641 40.776 11.397 1.00 27.28 203 VAL A C 1
ATOM 1650 O O . VAL A 1 203 ? -7.397 41.407 10.655 1.00 27.28 203 VAL A O 1
ATOM 1653 N N . PRO A 1 204 ? -6.026 39.646 10.987 1.00 33.72 204 PRO A N 1
ATOM 1654 C CA . PRO A 1 204 ? -6.291 39.002 9.697 1.00 33.72 204 PRO A CA 1
ATOM 1655 C C . PRO A 1 204 ? -7.662 38.280 9.674 1.00 33.72 204 PRO A C 1
ATOM 1657 O O . PRO A 1 204 ? -8.148 37.835 10.715 1.00 33.72 204 PRO A O 1
ATOM 1660 N N . PRO A 1 205 ? -8.319 38.142 8.505 1.00 40.72 205 PRO A N 1
ATOM 1661 C CA . PRO A 1 205 ? -9.769 37.921 8.430 1.00 40.72 205 PRO A CA 1
ATOM 1662 C C . PRO A 1 205 ? -10.294 36.520 8.809 1.00 40.72 205 PRO A C 1
ATOM 1664 O O . PRO A 1 205 ? -11.507 36.386 8.979 1.00 40.72 205 PRO A O 1
ATOM 1667 N N . ASP A 1 206 ? -9.455 35.497 9.013 1.00 47.62 206 ASP A N 1
ATOM 1668 C CA . ASP A 1 206 ? -9.928 34.116 9.265 1.00 47.62 206 ASP A CA 1
ATOM 1669 C C . ASP A 1 206 ? -9.990 33.701 10.753 1.00 47.62 206 ASP A C 1
ATOM 1671 O O . ASP A 1 206 ? -10.852 32.906 11.131 1.00 47.62 206 ASP A O 1
ATOM 1675 N N . GLU A 1 207 ? -9.202 34.324 11.646 1.00 43.91 207 GLU A N 1
ATOM 1676 C CA . GLU A 1 207 ? -9.395 34.209 13.112 1.00 43.91 207 GLU A CA 1
ATOM 1677 C C . GLU A 1 207 ? -10.763 34.769 13.553 1.00 43.91 207 GLU A C 1
ATOM 1679 O O . GLU A 1 207 ? -11.304 34.396 14.598 1.00 43.91 207 GLU A O 1
ATOM 1684 N N . SER A 1 208 ? -11.369 35.624 12.721 1.00 61.50 208 SER A N 1
ATOM 1685 C CA . SER A 1 208 ? -12.649 36.270 13.009 1.00 61.50 208 SER A CA 1
ATOM 1686 C C . SER A 1 208 ? -13.855 35.333 12.865 1.00 61.50 208 SER A C 1
ATOM 1688 O O . SER A 1 208 ? -14.807 35.455 13.628 1.00 61.50 208 SER A O 1
ATOM 1690 N N . ARG A 1 209 ? -13.837 34.356 11.945 1.00 70.94 209 ARG A N 1
ATOM 1691 C CA . ARG A 1 209 ? -15.058 33.609 11.573 1.00 70.94 209 ARG A CA 1
ATOM 1692 C C . ARG A 1 209 ? -15.433 32.498 12.551 1.00 70.94 209 ARG A C 1
ATOM 1694 O O . ARG A 1 209 ? -16.605 32.375 12.888 1.00 70.94 209 ARG A O 1
ATOM 1701 N N . ILE A 1 210 ? -14.464 31.725 13.052 1.00 76.44 210 ILE A N 1
ATOM 1702 C CA . ILE A 1 210 ? -14.729 30.702 14.086 1.00 76.44 210 ILE A CA 1
ATOM 1703 C C . ILE A 1 210 ? -15.128 31.371 15.402 1.00 76.44 210 ILE A C 1
ATOM 1705 O O . ILE A 1 210 ? -16.057 30.915 16.064 1.00 76.44 210 ILE A O 1
ATOM 1709 N N . THR A 1 211 ? -14.480 32.486 15.739 1.00 81.75 211 THR A N 1
ATOM 1710 C CA . THR A 1 211 ? -14.841 33.302 16.902 1.00 81.75 211 THR A CA 1
ATOM 1711 C C . THR A 1 211 ? -16.289 33.790 16.800 1.00 81.75 211 THR A C 1
ATOM 1713 O O . THR A 1 211 ? -17.036 33.657 17.762 1.00 81.75 211 THR A O 1
ATOM 1716 N N . VAL A 1 212 ? -16.716 34.263 15.621 1.00 84.81 212 VAL A N 1
ATOM 1717 C CA . VAL A 1 212 ? -18.102 34.696 15.360 1.00 84.81 212 VAL A CA 1
ATOM 1718 C C . VAL A 1 212 ? -19.103 33.539 15.454 1.00 84.81 212 VAL A C 1
ATOM 1720 O O . VAL A 1 212 ? -20.185 33.716 16.004 1.00 84.81 212 VAL A O 1
ATOM 1723 N N . GLU A 1 213 ? -18.779 32.347 14.954 1.00 83.88 213 GLU A N 1
ATOM 1724 C CA . GLU A 1 213 ? -19.698 31.199 15.038 1.00 83.88 213 GLU A CA 1
ATOM 1725 C C . GLU A 1 213 ? -19.799 30.626 16.459 1.00 83.88 213 GLU A C 1
ATOM 1727 O O . GLU A 1 213 ? -20.889 30.248 16.895 1.00 83.88 213 GLU A O 1
ATOM 1732 N N . ILE A 1 214 ? -18.697 30.621 17.220 1.00 87.06 214 ILE A N 1
ATOM 1733 C CA . ILE A 1 214 ? -18.737 30.308 18.654 1.00 87.06 214 ILE A CA 1
ATOM 1734 C C . ILE A 1 214 ? -19.586 31.358 19.373 1.00 87.06 214 ILE A C 1
ATOM 1736 O O . ILE A 1 214 ? -20.477 30.980 20.121 1.00 87.06 214 ILE A O 1
ATOM 1740 N N . GLN A 1 215 ? -19.378 32.648 19.101 1.00 89.19 215 GLN A N 1
ATOM 1741 C CA . GLN A 1 215 ? -20.168 33.729 19.690 1.00 89.19 215 GLN A CA 1
ATOM 1742 C C . GLN A 1 215 ? -21.670 33.538 19.441 1.00 89.19 215 GLN A C 1
ATOM 1744 O O . GLN A 1 215 ? -22.421 33.500 20.410 1.00 89.19 215 GLN A O 1
ATOM 1749 N N . LYS A 1 216 ? -22.105 33.349 18.187 1.00 87.56 216 LYS A N 1
ATOM 1750 C CA . LYS A 1 216 ? -23.523 33.107 17.857 1.00 87.56 216 LYS A CA 1
ATOM 1751 C C . LYS A 1 216 ? -24.091 31.907 18.613 1.00 87.56 216 LYS A C 1
ATOM 1753 O O . LYS A 1 216 ? -25.169 31.979 19.182 1.00 87.56 216 LYS A O 1
ATOM 1758 N N . THR A 1 217 ? -23.325 30.818 18.681 1.00 88.44 217 THR A N 1
ATOM 1759 C CA . THR A 1 217 ? -23.752 29.613 19.406 1.00 88.44 217 THR A CA 1
ATOM 1760 C C . THR A 1 217 ? -23.883 29.866 20.911 1.00 88.44 217 THR A C 1
ATOM 1762 O O . THR A 1 217 ? -24.735 29.270 21.562 1.00 88.44 217 THR A O 1
ATOM 1765 N N . LEU A 1 218 ? -23.045 30.740 21.479 1.00 88.56 218 LEU A N 1
ATOM 1766 C CA . LEU A 1 218 ? -23.137 31.152 22.881 1.00 88.56 218 LEU A CA 1
ATOM 1767 C C . LEU A 1 218 ? -24.274 32.156 23.131 1.00 88.56 218 LEU A C 1
ATOM 1769 O O . LEU A 1 218 ? -24.801 32.181 24.238 1.00 88.56 218 LEU A O 1
ATOM 1773 N N . GLU A 1 219 ? -24.655 32.969 22.142 1.00 89.38 219 GLU A N 1
ATOM 1774 C CA . GLU A 1 219 ? -25.812 33.881 22.212 1.00 89.38 219 GLU A CA 1
ATOM 1775 C C . GLU A 1 219 ? -27.141 33.124 22.283 1.00 89.38 219 GLU A C 1
ATOM 1777 O O . GLU A 1 219 ? -28.066 33.577 22.957 1.00 89.38 219 GLU A O 1
ATOM 1782 N N . ASP A 1 220 ? -27.206 31.940 21.673 1.00 87.75 220 ASP A N 1
ATOM 1783 C CA . ASP A 1 220 ? -28.370 31.053 21.743 1.00 87.75 220 ASP A CA 1
ATOM 1784 C C . ASP A 1 220 ? -28.473 30.283 23.082 1.00 87.75 220 ASP A C 1
ATOM 1786 O O . ASP A 1 220 ? -29.433 29.540 23.306 1.00 87.75 220 ASP A O 1
ATOM 1790 N N . LEU A 1 221 ? -27.509 30.453 24.000 1.00 87.75 221 LEU A N 1
ATOM 1791 C CA . LEU A 1 221 ? -27.581 29.896 25.353 1.00 87.75 221 LEU A CA 1
ATOM 1792 C C . LEU A 1 221 ? -28.399 30.790 26.290 1.00 87.75 221 LEU A C 1
ATOM 1794 O O . LEU A 1 221 ? -28.277 32.015 26.309 1.00 87.75 221 LEU A O 1
ATOM 1798 N N . SER A 1 222 ? -29.175 30.161 27.176 1.00 86.06 222 SER A N 1
ATOM 1799 C CA . SER A 1 222 ? -29.798 30.872 28.294 1.00 86.06 222 SER A CA 1
ATOM 1800 C C . SER A 1 222 ? -28.731 31.440 29.245 1.00 86.06 222 SER A C 1
ATOM 1802 O O . SER A 1 222 ? -27.615 30.926 29.335 1.00 86.06 222 SER A O 1
ATOM 1804 N N . LYS A 1 223 ? -29.069 32.470 30.035 1.00 82.00 223 LYS A N 1
ATOM 1805 C CA . LYS A 1 223 ? -28.140 33.032 31.040 1.00 82.00 223 LYS A CA 1
ATOM 1806 C C . LYS A 1 223 ? -27.657 31.987 32.055 1.00 82.00 223 LYS A C 1
ATOM 1808 O O . LYS A 1 223 ? -26.558 32.115 32.591 1.00 82.00 223 LYS A O 1
ATOM 1813 N N . GLU A 1 224 ? -28.472 30.975 32.340 1.00 79.00 224 GLU A N 1
ATOM 1814 C CA . GLU A 1 224 ? -28.105 29.867 33.226 1.00 79.00 224 GLU A CA 1
ATOM 1815 C C . GLU A 1 224 ? -27.171 28.873 32.532 1.00 79.00 224 GLU A C 1
ATOM 1817 O O . GLU A 1 224 ? -26.174 28.452 33.122 1.00 79.00 224 GLU A O 1
ATOM 1822 N N . ASP A 1 225 ? -27.428 28.555 31.265 1.00 85.19 225 ASP A N 1
ATOM 1823 C CA . ASP A 1 225 ? -26.587 27.646 30.487 1.00 85.19 225 ASP A CA 1
ATOM 1824 C C . ASP A 1 225 ? -25.241 28.267 30.120 1.00 85.19 225 ASP A C 1
ATOM 1826 O O . ASP A 1 225 ? -24.238 27.561 30.113 1.00 85.19 225 ASP A O 1
ATOM 1830 N N . LEU A 1 226 ? -25.169 29.586 29.922 1.00 85.88 226 LEU A N 1
ATOM 1831 C CA . LEU A 1 226 ? -23.903 30.297 29.741 1.00 85.88 226 LEU A CA 1
ATOM 1832 C C . LEU A 1 226 ? -23.051 30.255 31.021 1.00 85.88 226 LEU A C 1
ATOM 1834 O O . LEU A 1 226 ? -21.848 30.006 30.956 1.00 85.88 226 LEU A O 1
ATOM 1838 N N . LYS A 1 227 ? -23.669 30.391 32.205 1.00 83.62 227 LYS A N 1
ATOM 1839 C CA . LYS A 1 227 ? -22.968 30.196 33.489 1.00 83.62 227 LYS A CA 1
ATOM 1840 C C . LYS A 1 227 ? -22.463 28.761 33.641 1.00 83.62 227 LYS A C 1
ATOM 1842 O O . LYS A 1 227 ? -21.337 28.552 34.092 1.00 83.62 227 LYS A O 1
ATOM 1847 N N . ARG A 1 228 ? -23.264 27.766 33.239 1.00 83.31 228 ARG A N 1
ATOM 1848 C CA . ARG A 1 228 ? -22.837 26.355 33.202 1.00 83.31 228 ARG A CA 1
ATOM 1849 C C . ARG A 1 228 ? -21.709 26.140 32.193 1.00 83.31 228 ARG A C 1
ATOM 1851 O O . ARG A 1 228 ? -20.773 25.402 32.485 1.00 83.31 228 ARG A O 1
ATOM 1858 N N . PHE A 1 229 ? -21.754 26.808 31.047 1.00 86.75 229 PHE A N 1
ATOM 1859 C CA . PHE A 1 229 ? -20.713 26.766 30.027 1.00 86.75 229 PHE A CA 1
ATOM 1860 C C . PHE A 1 229 ? -19.382 27.322 30.568 1.00 86.75 229 PHE A C 1
ATOM 1862 O O . PHE A 1 229 ? -18.353 26.651 30.491 1.00 86.75 229 PHE A O 1
ATOM 1869 N N . HIS A 1 230 ? -19.399 28.490 31.224 1.00 86.25 230 HIS A N 1
ATOM 1870 C CA . HIS A 1 230 ? -18.225 29.064 31.901 1.00 86.25 230 HIS A CA 1
ATOM 1871 C C . HIS A 1 230 ? -17.690 28.178 33.028 1.00 86.25 230 HIS A C 1
ATOM 1873 O O . HIS A 1 230 ? -16.477 28.031 33.178 1.00 86.25 230 HIS A O 1
ATOM 1879 N N . PHE A 1 231 ? -18.575 27.550 33.804 1.00 82.56 231 PHE A N 1
ATOM 1880 C CA . PHE A 1 231 ? -18.172 26.618 34.855 1.00 82.56 231 PHE A CA 1
ATOM 1881 C C . PHE A 1 231 ? -17.441 25.393 34.288 1.00 82.56 231 PHE A C 1
ATOM 1883 O O . PHE A 1 231 ? -16.421 24.974 34.830 1.00 82.56 231 PHE A O 1
ATOM 1890 N N . ASN A 1 232 ? -17.913 24.851 33.165 1.00 82.69 232 ASN A N 1
ATOM 1891 C CA . ASN A 1 232 ? -17.267 23.717 32.507 1.00 82.69 232 ASN A CA 1
ATOM 1892 C C . ASN A 1 232 ? -15.933 24.103 31.843 1.00 82.69 232 ASN A C 1
ATOM 1894 O O . ASN A 1 232 ? -15.008 23.297 31.851 1.00 82.69 232 ASN A O 1
ATOM 1898 N N . LEU A 1 233 ? -15.760 25.350 31.381 1.00 82.12 233 LEU A N 1
ATOM 1899 C CA . LEU A 1 233 ? -14.462 25.849 30.893 1.00 82.12 233 LEU A CA 1
ATOM 1900 C C . LEU A 1 233 ? -13.364 25.859 31.970 1.00 82.12 233 LEU A C 1
ATOM 1902 O O . LEU A 1 233 ? -12.188 25.690 31.642 1.00 82.12 233 LEU A O 1
ATOM 1906 N N . LYS A 1 234 ? -13.739 26.024 33.246 1.00 76.88 234 LYS A N 1
ATOM 1907 C CA . LYS A 1 234 ? -12.824 25.926 34.397 1.00 76.88 234 LYS A CA 1
ATOM 1908 C C . LYS A 1 234 ? -12.367 24.486 34.661 1.00 76.88 234 LYS A C 1
ATOM 1910 O O . LYS A 1 234 ? -11.278 24.282 35.189 1.00 76.88 234 LYS A O 1
ATOM 1915 N N . ALA A 1 235 ? -13.201 23.499 34.343 1.00 69.88 235 ALA A N 1
ATOM 1916 C CA . ALA A 1 235 ? -12.943 22.086 34.625 1.00 69.88 235 ALA A CA 1
ATOM 1917 C C . ALA A 1 235 ? -12.419 21.306 33.406 1.00 69.88 235 ALA A C 1
ATOM 1919 O O . ALA A 1 235 ? -12.079 20.132 33.536 1.00 69.88 235 ALA A O 1
ATOM 1920 N N . TYR A 1 236 ? -12.345 21.940 32.233 1.00 74.00 236 TYR A N 1
ATOM 1921 C CA . TYR A 1 236 ? -11.972 21.277 30.987 1.00 74.00 236 TYR A CA 1
ATOM 1922 C C . TYR A 1 236 ? -10.460 20.999 30.914 1.00 74.00 236 TYR A C 1
ATOM 1924 O O . TYR A 1 236 ? -9.653 21.904 30.702 1.00 74.00 236 TYR A O 1
ATOM 1932 N N . THR A 1 237 ? -10.072 19.731 31.071 1.00 71.81 237 THR A N 1
ATOM 1933 C CA . THR A 1 237 ? -8.666 19.273 31.085 1.00 71.81 237 THR A CA 1
ATOM 1934 C C . THR A 1 237 ? -8.248 18.518 29.822 1.00 71.81 237 THR A C 1
ATOM 1936 O O . THR A 1 237 ? -7.072 18.209 29.655 1.00 71.81 237 THR A O 1
ATOM 1939 N N . GLU A 1 238 ? -9.178 18.257 28.900 1.00 67.19 238 GLU A N 1
ATOM 1940 C CA . GLU A 1 238 ? -8.929 17.464 27.685 1.00 67.19 238 GLU A CA 1
ATOM 1941 C C . GLU A 1 238 ? -8.171 18.232 26.582 1.00 67.19 238 GLU A C 1
ATOM 1943 O O . GLU A 1 238 ? -7.782 17.662 25.562 1.00 67.19 238 GLU A O 1
ATOM 1948 N N . SER A 1 239 ? -7.927 19.534 26.772 1.00 71.69 239 SER A N 1
ATOM 1949 C CA . SER A 1 239 ? -7.100 20.348 25.874 1.00 71.69 239 SER A CA 1
ATOM 1950 C C . SER A 1 239 ? -5.648 20.419 26.347 1.00 71.69 239 SER A C 1
ATOM 1952 O O . SER A 1 239 ? -5.371 20.601 27.530 1.00 71.69 239 SER A O 1
ATOM 1954 N N . LYS A 1 240 ? -4.707 20.412 25.394 1.00 70.81 240 LYS A N 1
ATOM 1955 C CA . LYS A 1 240 ? -3.261 20.583 25.639 1.00 70.81 240 LYS A CA 1
ATOM 1956 C C . LYS A 1 240 ? -2.878 21.919 26.301 1.00 70.81 240 LYS A C 1
ATOM 1958 O O . LYS A 1 240 ? -1.760 22.040 26.788 1.00 70.81 240 LYS A O 1
ATOM 1963 N N . TYR A 1 241 ? -3.779 22.906 26.304 1.00 67.19 241 TYR A N 1
ATOM 1964 C CA . TYR A 1 241 ? -3.553 24.244 26.868 1.00 67.19 241 TYR A CA 1
ATOM 1965 C C . TYR A 1 241 ? -4.099 24.426 28.301 1.00 67.19 241 TYR A C 1
ATOM 1967 O O . TYR A 1 241 ? -3.950 25.507 28.862 1.00 67.19 241 TYR A O 1
ATOM 1975 N N . GLY A 1 242 ? -4.699 23.390 28.908 1.00 71.75 242 GLY A N 1
ATOM 1976 C CA . GLY A 1 242 ? -5.279 23.460 30.260 1.00 71.75 242 GLY A CA 1
ATOM 1977 C C . GLY A 1 242 ? -6.563 24.309 30.355 1.00 71.75 242 GLY A C 1
ATOM 1978 O O . GLY A 1 242 ? -6.973 24.902 29.360 1.00 71.75 242 GLY A O 1
ATOM 1979 N N . PRO A 1 243 ? -7.234 24.362 31.521 1.00 83.06 243 PRO A N 1
ATOM 1980 C CA . PRO A 1 243 ? -8.507 25.073 31.682 1.00 83.06 243 PRO A CA 1
ATOM 1981 C C . PRO A 1 243 ? -8.350 26.601 31.743 1.00 83.06 243 PRO A C 1
ATOM 1983 O O . PRO A 1 243 ? -7.308 27.125 32.139 1.00 83.06 243 PRO A O 1
ATOM 1986 N N . ILE A 1 244 ? -9.427 27.335 31.442 1.00 82.31 244 ILE A N 1
ATOM 1987 C CA . ILE A 1 244 ? -9.470 28.799 31.609 1.00 82.31 244 ILE A CA 1
ATOM 1988 C C . ILE A 1 244 ? -9.918 29.133 33.042 1.00 82.31 244 ILE A C 1
ATOM 1990 O O . ILE A 1 244 ? -10.968 28.680 33.496 1.00 82.31 244 ILE A O 1
ATOM 1994 N N . SER A 1 245 ? -9.141 29.949 33.765 1.00 72.44 245 SER A N 1
ATOM 1995 C CA . SER A 1 245 ? -9.444 30.322 35.156 1.00 72.44 245 SER A CA 1
ATOM 1996 C C . SER A 1 245 ? -10.736 31.142 35.288 1.00 72.44 245 SER A C 1
ATOM 1998 O O . SER A 1 245 ? -11.019 32.014 34.467 1.00 72.44 245 SER A O 1
ATOM 2000 N N . LEU A 1 246 ? -11.491 30.920 36.374 1.00 62.00 246 LEU A N 1
ATOM 2001 C CA . LEU A 1 246 ? -12.775 31.596 36.626 1.00 62.00 246 LEU A CA 1
ATOM 2002 C C . LEU A 1 246 ? -12.636 33.127 36.658 1.00 62.00 246 LEU A C 1
ATOM 2004 O O . LEU A 1 246 ? -13.456 33.828 36.081 1.00 62.00 246 LEU A O 1
ATOM 2008 N N . SER A 1 247 ? -11.538 33.636 37.226 1.00 68.25 247 SER A N 1
ATOM 2009 C CA . SER A 1 247 ? -11.219 35.071 37.261 1.00 68.25 247 SER A CA 1
ATOM 2010 C C . SER A 1 247 ? -11.126 35.720 35.876 1.00 68.25 247 SER A C 1
ATOM 2012 O O . SER A 1 247 ? -11.276 36.929 35.747 1.00 68.25 247 SER A O 1
ATOM 2014 N N . ARG A 1 248 ? -10.867 34.931 34.824 1.00 74.31 248 ARG A N 1
ATOM 2015 C CA . ARG A 1 248 ? -10.805 35.402 33.435 1.00 74.31 248 ARG A CA 1
ATOM 2016 C C . ARG A 1 248 ? -12.133 35.274 32.698 1.00 74.31 248 ARG A C 1
ATOM 2018 O O . ARG A 1 248 ? -12.181 35.736 31.562 1.00 74.31 248 ARG A O 1
ATOM 2025 N N . LEU A 1 249 ? -13.144 34.638 33.291 1.00 72.75 249 LEU A N 1
ATOM 2026 C CA . LEU A 1 249 ? -14.477 34.386 32.722 1.00 72.75 249 LEU A CA 1
ATOM 2027 C C . LEU A 1 249 ? -15.588 35.139 33.471 1.00 72.75 249 LEU A C 1
ATOM 2029 O O . LEU A 1 249 ? -16.660 35.362 32.916 1.00 72.75 249 LEU A O 1
ATOM 2033 N N . GLU A 1 250 ? -15.338 35.543 34.715 1.00 69.06 250 GLU A N 1
ATOM 2034 C CA . GLU A 1 250 ? -16.302 36.233 35.565 1.00 69.06 250 GLU A CA 1
ATOM 2035 C C . GLU A 1 250 ? -16.694 37.598 34.975 1.00 69.06 250 GLU A C 1
ATOM 2037 O O . GLU A 1 250 ? -15.846 38.443 34.696 1.00 69.06 250 GLU A O 1
ATOM 2042 N N . GLY A 1 251 ? -17.995 37.789 34.734 1.00 69.00 251 GLY A N 1
ATOM 2043 C CA . GLY A 1 251 ? -18.548 39.015 34.150 1.00 69.00 251 GLY A CA 1
ATOM 2044 C C . GLY A 1 251 ? -18.393 39.159 32.632 1.00 69.00 251 GLY A C 1
ATOM 2045 O O . GLY A 1 251 ? -18.791 40.192 32.101 1.00 69.00 251 GLY A O 1
ATOM 2046 N N . LYS A 1 252 ? -17.852 38.155 31.925 1.00 79.81 252 LYS A N 1
ATOM 2047 C CA . LYS A 1 252 ? -17.697 38.211 30.464 1.00 79.81 252 LYS A CA 1
ATOM 2048 C C . LYS A 1 252 ? -18.974 37.861 29.720 1.00 79.81 252 LYS A C 1
ATOM 2050 O O . LYS A 1 252 ? -19.665 36.903 30.066 1.00 79.81 252 LYS A O 1
ATOM 2055 N N . ASP A 1 253 ? -19.240 38.613 28.659 1.00 81.12 253 ASP A N 1
ATOM 2056 C CA . ASP A 1 253 ? -20.319 38.321 27.723 1.00 81.12 253 ASP A CA 1
ATOM 2057 C C . ASP A 1 253 ? -19.922 37.224 26.714 1.00 81.12 253 ASP A C 1
ATOM 2059 O O . ASP A 1 253 ? -18.830 36.642 26.763 1.00 81.12 253 ASP A O 1
ATOM 2063 N N . THR A 1 254 ? -20.842 36.880 25.814 1.00 85.50 254 THR A N 1
ATOM 2064 C CA 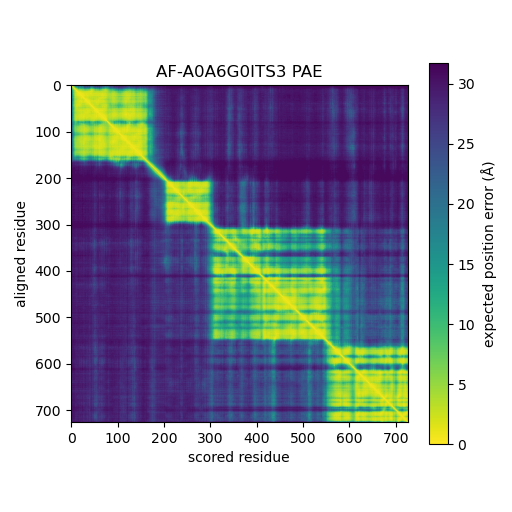. THR A 1 254 ? -20.652 35.835 24.797 1.00 85.50 254 THR A CA 1
ATOM 2065 C C . THR A 1 254 ? -19.514 36.166 23.827 1.00 85.50 254 THR A C 1
ATOM 2067 O O . THR A 1 254 ? -18.806 35.258 23.383 1.00 85.50 254 THR A O 1
ATOM 2070 N N . ILE A 1 255 ? -19.281 37.452 23.559 1.00 82.88 255 ILE A N 1
ATOM 2071 C CA . ILE A 1 255 ? -18.252 37.962 22.646 1.00 82.88 255 ILE A CA 1
ATOM 2072 C C . ILE A 1 255 ? -16.870 37.797 23.276 1.00 82.88 255 ILE A C 1
ATOM 2074 O O . ILE A 1 255 ? -15.973 37.172 22.699 1.00 82.88 255 ILE A O 1
ATOM 2078 N N . ASP A 1 256 ? -16.712 38.294 24.500 1.00 83.88 256 ASP A N 1
ATOM 2079 C CA . ASP A 1 256 ? -15.473 38.210 25.262 1.00 83.88 256 ASP A CA 1
ATOM 2080 C C . ASP A 1 256 ? -15.114 36.761 25.595 1.00 83.88 256 ASP A C 1
ATOM 2082 O O . ASP A 1 256 ? -13.934 36.401 25.642 1.00 83.88 256 ASP A O 1
ATOM 2086 N N . THR A 1 257 ? -16.123 35.909 25.790 1.00 85.88 257 THR A N 1
ATOM 2087 C CA . THR A 1 257 ? -15.939 34.469 26.002 1.00 85.88 257 THR A CA 1
ATOM 2088 C C . THR A 1 257 ? -15.431 33.782 24.737 1.00 85.88 257 THR A C 1
ATOM 2090 O O . THR A 1 257 ? -14.419 33.084 24.795 1.00 85.88 257 THR A O 1
ATOM 2093 N N . ALA A 1 258 ? -16.072 34.000 23.584 1.00 86.19 258 ALA A N 1
ATOM 2094 C CA . ALA A 1 258 ? -15.669 33.383 22.319 1.00 86.19 258 ALA A CA 1
ATOM 2095 C C . ALA A 1 258 ? -14.249 33.795 21.899 1.00 86.19 258 ALA A C 1
ATOM 2097 O O . ALA A 1 258 ? -13.447 32.962 21.457 1.00 86.19 258 ALA A O 1
ATOM 2098 N N . LYS A 1 259 ? -13.913 35.074 22.097 1.00 84.81 259 LYS A N 1
ATOM 2099 C CA . LYS A 1 259 ? -12.576 35.604 21.829 1.00 84.81 259 LYS A CA 1
ATOM 2100 C C . LYS A 1 259 ? -11.537 35.011 22.775 1.00 84.81 259 LYS A C 1
ATOM 2102 O O . LYS A 1 259 ? -10.520 34.501 22.322 1.00 84.81 259 LYS A O 1
ATOM 2107 N N . LEU A 1 260 ? -11.831 34.975 24.076 1.00 86.06 260 LEU A N 1
ATOM 2108 C CA . LEU A 1 260 ? -10.948 34.367 25.070 1.00 86.06 260 LEU A CA 1
ATOM 2109 C C . LEU A 1 260 ? -10.688 32.883 24.785 1.00 86.06 260 LEU A C 1
ATOM 2111 O O . LEU A 1 260 ? -9.559 32.425 24.937 1.00 86.06 260 LEU A O 1
ATOM 2115 N N . MET A 1 261 ? -11.712 32.132 24.376 1.00 84.81 261 MET A N 1
ATOM 2116 C CA . MET A 1 261 ? -11.566 30.722 24.017 1.00 84.81 261 MET A CA 1
ATOM 2117 C C . MET A 1 261 ? -10.671 30.537 22.796 1.00 84.81 261 MET A C 1
ATOM 2119 O O . MET A 1 261 ? -9.802 29.667 22.802 1.00 84.81 261 MET A O 1
ATOM 2123 N N . THR A 1 262 ? -10.859 31.363 21.769 1.00 84.06 262 THR A N 1
ATOM 2124 C CA . THR A 1 262 ? -10.069 31.288 20.536 1.00 84.06 262 THR A CA 1
ATOM 2125 C C . THR A 1 262 ? -8.619 31.705 20.774 1.00 84.06 262 THR A C 1
ATOM 2127 O O . THR A 1 262 ? -7.716 31.019 20.301 1.00 84.06 262 THR A O 1
ATOM 2130 N N . ASP A 1 263 ? -8.385 32.735 21.589 1.00 79.88 263 ASP A N 1
ATOM 2131 C CA . ASP A 1 263 ? -7.046 33.193 21.973 1.00 79.88 263 ASP A CA 1
ATOM 2132 C C . ASP A 1 263 ? -6.311 32.171 22.861 1.00 79.88 263 ASP A C 1
ATOM 2134 O O . ASP A 1 263 ? -5.093 32.028 22.771 1.00 79.88 263 ASP A O 1
ATOM 2138 N N . HIS A 1 264 ? -7.034 31.463 23.738 1.00 80.38 264 HIS A N 1
ATOM 2139 C CA . HIS A 1 264 ? -6.442 30.512 24.684 1.00 80.38 264 HIS A CA 1
ATOM 2140 C C . HIS A 1 264 ? -6.163 29.139 24.067 1.00 80.38 264 HIS A C 1
ATOM 2142 O O . HIS A 1 264 ? -5.112 28.551 24.308 1.00 80.38 264 HIS A O 1
ATOM 2148 N N . TYR A 1 265 ? -7.112 28.609 23.293 1.00 76.81 265 TYR A N 1
ATOM 2149 C CA . TYR A 1 265 ? -7.031 27.257 22.743 1.00 76.81 265 TYR A CA 1
ATOM 2150 C C . TYR A 1 265 ? -6.579 27.228 21.276 1.00 76.81 265 TYR A C 1
ATOM 2152 O O . TYR A 1 265 ? -6.123 26.193 20.801 1.00 76.81 265 TYR A O 1
ATOM 2160 N N . GLY A 1 266 ? -6.681 28.338 20.543 1.00 74.31 266 GLY A N 1
ATOM 2161 C CA . GLY A 1 266 ? -6.579 28.361 19.082 1.00 74.31 266 GLY A CA 1
ATOM 2162 C C . GLY A 1 266 ? -7.881 27.901 18.417 1.00 74.31 266 GLY A C 1
ATOM 2163 O O . GLY A 1 266 ? -8.618 27.083 18.963 1.00 74.31 266 GLY A O 1
ATOM 2164 N N . SER A 1 267 ? -8.193 28.395 17.216 1.00 74.19 267 SER A N 1
ATOM 2165 C CA . SER A 1 267 ? -9.548 28.310 16.637 1.00 74.19 267 SER A CA 1
ATOM 2166 C C . SER A 1 267 ? -10.114 26.889 16.492 1.00 74.19 267 SER A C 1
ATOM 2168 O O . SER A 1 267 ? -11.284 26.653 16.785 1.00 74.19 267 SER A O 1
ATOM 2170 N N . ARG A 1 268 ? -9.294 25.910 16.087 1.00 71.19 268 ARG A N 1
ATOM 2171 C CA . ARG A 1 268 ? -9.733 24.506 15.946 1.00 71.19 268 ARG A CA 1
ATOM 2172 C C . ARG A 1 268 ? -10.004 23.833 17.293 1.00 71.19 268 ARG A C 1
ATOM 2174 O O . ARG A 1 268 ? -11.012 23.142 17.435 1.00 71.19 268 ARG A O 1
ATOM 2181 N N . ASP A 1 269 ? -9.118 24.022 18.267 1.00 74.12 269 ASP A N 1
ATOM 2182 C CA . ASP A 1 269 ? -9.281 23.424 19.593 1.00 74.12 269 ASP A CA 1
ATOM 2183 C C . ASP A 1 269 ? -10.384 24.156 20.379 1.00 74.12 269 ASP A C 1
ATOM 2185 O O . ASP A 1 269 ? -11.168 23.493 21.048 1.00 74.12 269 ASP A O 1
ATOM 2189 N N . ALA A 1 270 ? -10.539 25.476 20.217 1.00 82.88 270 ALA A N 1
ATOM 2190 C CA . ALA A 1 270 ? -11.649 26.253 20.776 1.00 82.88 270 ALA A CA 1
ATOM 2191 C C . ALA A 1 270 ? -13.009 25.725 20.301 1.00 82.88 270 ALA A C 1
ATOM 2193 O O . ALA A 1 270 ? -13.910 25.535 21.111 1.00 82.88 270 ALA A O 1
ATOM 2194 N N . LEU A 1 271 ? -13.143 25.399 19.011 1.00 82.00 271 LEU A N 1
ATOM 2195 C CA . LEU A 1 271 ? -14.361 24.799 18.466 1.00 82.00 271 LEU A CA 1
ATOM 2196 C C . LEU A 1 271 ? -14.653 23.413 19.065 1.00 82.00 271 LEU A C 1
ATOM 2198 O O . LEU A 1 271 ? -15.811 23.097 19.341 1.00 82.00 271 LEU A O 1
ATOM 2202 N N . ARG A 1 272 ? -13.622 22.580 19.264 1.00 80.38 272 ARG A N 1
ATOM 2203 C CA . ARG A 1 272 ? -13.769 21.268 19.916 1.00 80.38 272 ARG A CA 1
ATOM 2204 C C . ARG A 1 272 ? -14.230 21.433 21.364 1.00 80.38 272 ARG A C 1
ATOM 2206 O O . ARG A 1 272 ? -15.245 20.852 21.731 1.00 80.38 272 ARG A O 1
ATOM 2213 N N . VAL A 1 273 ? -13.558 22.301 22.122 1.00 83.44 273 VAL A N 1
ATOM 2214 C CA . VAL A 1 273 ? -13.906 22.633 23.513 1.00 83.44 273 VAL A CA 1
ATOM 2215 C C . VAL A 1 273 ? -15.357 23.119 23.598 1.00 83.44 273 VAL A C 1
ATOM 2217 O O . VAL A 1 273 ? -16.115 22.629 24.428 1.00 83.44 273 VAL A O 1
ATOM 2220 N N . THR A 1 274 ? -15.787 24.014 22.700 1.00 87.88 274 THR A N 1
ATOM 2221 C CA . THR A 1 274 ? -17.179 24.486 22.643 1.00 87.88 274 THR A CA 1
ATOM 2222 C C . THR A 1 274 ? -18.158 23.337 22.421 1.00 87.88 274 THR A C 1
ATOM 2224 O O . THR A 1 274 ? -19.149 23.239 23.138 1.00 87.88 274 THR A O 1
ATOM 2227 N N . LYS A 1 275 ? -17.892 22.436 21.468 1.00 84.38 275 LYS A N 1
ATOM 2228 C CA . LYS A 1 275 ? -18.772 21.285 21.202 1.00 84.38 275 LYS A CA 1
ATOM 2229 C C . LYS A 1 275 ? -18.868 20.342 22.393 1.00 84.38 275 LYS A C 1
ATOM 2231 O O . LYS A 1 275 ? -19.956 19.852 22.679 1.00 84.38 275 LYS A O 1
ATOM 2236 N N . ASP A 1 276 ? -17.753 20.072 23.054 1.00 82.75 276 ASP A N 1
ATOM 2237 C CA . ASP A 1 276 ? -17.718 19.149 24.184 1.00 82.75 276 ASP A CA 1
ATOM 2238 C C . ASP A 1 276 ? -18.471 19.742 25.374 1.00 82.75 276 ASP A C 1
ATOM 2240 O O . ASP A 1 276 ? -19.357 19.093 25.923 1.00 82.75 276 ASP A O 1
ATOM 2244 N N . ILE A 1 277 ? -18.251 21.022 25.679 1.00 86.75 277 ILE A N 1
ATOM 2245 C CA . ILE A 1 277 ? -18.973 21.697 26.759 1.00 86.75 277 ILE A CA 1
ATOM 2246 C C . ILE A 1 277 ? -20.470 21.810 26.451 1.00 86.75 277 ILE A C 1
ATOM 2248 O O . ILE A 1 277 ? -21.283 21.561 27.337 1.00 86.75 277 ILE A O 1
ATOM 2252 N N . LEU A 1 278 ? -20.861 22.116 25.207 1.00 86.38 278 LEU A N 1
ATOM 2253 C CA . LEU A 1 278 ? -22.273 22.124 24.805 1.00 86.38 278 LEU A CA 1
ATOM 2254 C C . LEU A 1 278 ? -22.932 20.745 24.988 1.00 86.38 278 LEU A C 1
ATOM 2256 O O . LEU A 1 278 ? -24.098 20.678 25.376 1.00 86.38 278 LEU A O 1
ATOM 2260 N N . LYS A 1 279 ? -22.207 19.639 24.756 1.00 83.00 279 LYS A N 1
ATOM 2261 C CA . LYS A 1 279 ? -22.713 18.282 25.039 1.00 83.00 279 LYS A CA 1
ATOM 2262 C C . LYS A 1 279 ? -22.874 18.041 26.539 1.00 83.00 279 LYS A C 1
ATOM 2264 O O . LYS A 1 279 ? -23.901 17.487 26.926 1.00 83.00 279 LYS A O 1
ATOM 2269 N N . GLU A 1 280 ? -21.914 18.483 27.349 1.00 81.31 280 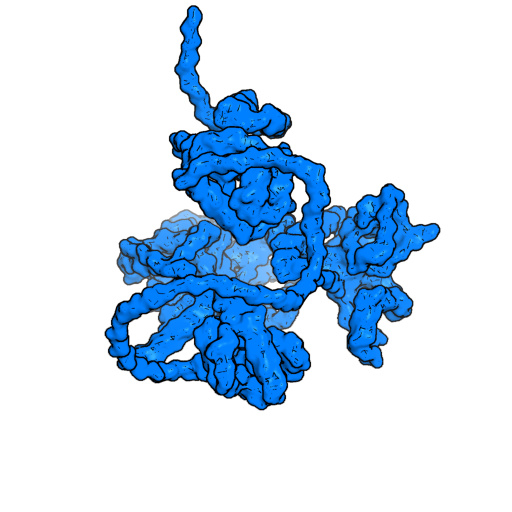GLU A N 1
ATOM 2270 C CA . GLU A 1 280 ? -21.945 18.355 28.815 1.00 81.31 280 GLU A CA 1
ATOM 2271 C C . GLU A 1 280 ? -23.103 19.141 29.448 1.00 81.31 280 GLU A C 1
ATOM 2273 O O . GLU A 1 280 ? -23.744 18.665 30.382 1.00 81.31 280 GLU A O 1
ATOM 2278 N N . ILE A 1 281 ? -23.454 20.308 28.899 1.00 87.06 281 ILE A N 1
ATOM 2279 C CA . ILE A 1 281 ? -24.620 21.088 29.353 1.00 87.06 281 ILE A CA 1
ATOM 2280 C C . ILE A 1 281 ? -25.936 20.680 28.662 1.00 87.06 281 ILE A C 1
ATOM 2282 O O . ILE A 1 281 ? -26.929 21.395 28.757 1.00 87.06 281 ILE A O 1
ATOM 2286 N N . ASN A 1 282 ? -25.968 19.527 27.981 1.00 81.56 282 ASN A N 1
ATOM 2287 C CA . ASN A 1 282 ? -27.124 18.970 27.261 1.00 81.56 282 ASN A CA 1
ATOM 2288 C C . ASN A 1 282 ? -27.681 19.822 26.101 1.00 81.56 282 ASN A C 1
ATOM 2290 O O . ASN A 1 282 ? -28.788 19.574 25.623 1.00 81.56 282 ASN A O 1
ATOM 2294 N N . GLN A 1 283 ? -26.894 20.744 25.550 1.00 84.94 283 GLN A N 1
ATOM 2295 C CA . GLN A 1 283 ? -27.255 21.593 24.408 1.00 84.94 283 GLN A CA 1
ATOM 2296 C C . GLN A 1 283 ? -26.922 20.922 23.061 1.00 84.94 283 GLN A C 1
ATOM 2298 O O . GLN A 1 283 ? -26.182 21.440 22.223 1.00 84.94 283 GLN A O 1
ATOM 2303 N N . ARG A 1 284 ? -27.467 19.717 22.837 1.00 81.00 284 ARG A N 1
ATOM 2304 C CA . ARG A 1 284 ? -27.154 18.879 21.657 1.00 81.00 284 ARG A CA 1
ATOM 2305 C C . ARG A 1 284 ? -27.663 19.462 20.336 1.00 81.00 284 ARG A C 1
ATOM 2307 O O . ARG A 1 284 ? -27.062 19.208 19.291 1.00 81.00 284 ARG A O 1
ATOM 2314 N N . ASP A 1 285 ? -28.735 20.247 20.373 1.00 79.44 285 ASP A N 1
ATOM 2315 C CA . ASP A 1 285 ? -29.257 20.920 19.182 1.00 79.44 285 ASP A CA 1
ATOM 2316 C C . ASP A 1 285 ? -28.323 22.038 18.708 1.00 79.44 285 ASP A C 1
ATOM 2318 O O . ASP A 1 285 ? -28.060 22.126 17.508 1.00 79.44 285 ASP A O 1
ATOM 2322 N N . LEU A 1 286 ? -27.729 22.803 19.632 1.00 83.88 286 LEU A N 1
ATOM 2323 C CA . LEU A 1 286 ? -26.707 23.808 19.317 1.00 83.88 286 LEU A CA 1
ATOM 2324 C C . LEU A 1 286 ? -25.423 23.169 18.785 1.00 83.88 286 LEU A C 1
ATOM 2326 O O . LEU A 1 286 ? -24.840 23.677 17.834 1.00 83.88 286 LEU A O 1
ATOM 2330 N N . VAL A 1 287 ? -25.028 21.995 19.294 1.00 79.94 287 VAL A N 1
ATOM 2331 C CA . VAL A 1 287 ? -23.917 21.214 18.712 1.00 79.94 287 VAL A CA 1
ATOM 2332 C C . VAL A 1 287 ? -24.219 20.848 17.263 1.00 79.94 287 VAL A C 1
ATOM 2334 O O . VAL A 1 287 ? -23.369 21.039 16.398 1.00 79.94 287 VAL A O 1
ATOM 2337 N N . ARG A 1 288 ? -25.436 20.370 16.972 1.00 77.00 288 ARG A N 1
ATOM 2338 C CA . ARG A 1 288 ? -25.842 19.998 15.609 1.00 77.00 288 ARG A CA 1
ATOM 2339 C C . ARG A 1 288 ? -25.933 21.214 14.683 1.00 77.00 288 ARG A C 1
ATOM 2341 O O . ARG A 1 288 ? -25.615 21.100 13.501 1.00 77.00 288 ARG A O 1
ATOM 2348 N N . GLN A 1 289 ? -26.371 22.365 15.192 1.00 79.75 289 GLN A N 1
ATOM 2349 C CA . GLN A 1 289 ? -26.411 23.623 14.443 1.00 79.75 289 GLN A CA 1
ATOM 2350 C C . GLN A 1 289 ? -25.005 24.156 14.161 1.00 79.75 289 GLN A C 1
ATOM 2352 O O . GLN A 1 289 ? -24.702 24.458 13.008 1.00 79.75 289 GLN A O 1
ATOM 2357 N N . LEU A 1 290 ? -24.125 24.167 15.163 1.00 82.38 290 LEU A N 1
ATOM 2358 C CA . LEU A 1 290 ? -22.718 24.529 15.018 1.00 82.38 290 LEU A CA 1
ATOM 2359 C C . LEU A 1 290 ? -22.005 23.570 14.054 1.00 82.38 290 LEU A C 1
ATOM 2361 O O . LEU A 1 290 ? -21.275 24.010 13.177 1.00 82.38 290 LEU A O 1
ATOM 2365 N N . GLU A 1 291 ? -22.257 22.261 14.128 1.00 77.50 291 GLU A N 1
ATOM 2366 C CA . GLU A 1 291 ? -21.744 21.272 13.168 1.00 77.50 291 GLU A CA 1
ATOM 2367 C C . GLU A 1 291 ? -22.276 21.486 11.750 1.00 77.50 291 GLU A C 1
ATOM 2369 O O . GLU A 1 291 ? -21.531 21.303 10.793 1.00 77.50 291 GLU A O 1
ATOM 2374 N N . LYS A 1 292 ? -23.534 21.905 11.594 1.00 76.88 292 LYS A N 1
ATOM 2375 C CA . LYS A 1 292 ? -24.122 22.221 10.288 1.00 76.88 292 LYS A CA 1
ATOM 2376 C C . LYS A 1 292 ? -23.561 23.525 9.710 1.00 76.88 292 LYS A C 1
ATOM 2378 O O . LYS A 1 292 ? -23.283 23.560 8.514 1.00 76.88 292 LYS A O 1
ATOM 2383 N N . SER A 1 293 ? -23.367 24.556 10.534 1.00 71.31 293 SER A N 1
ATOM 2384 C CA . SER A 1 293 ? -22.729 25.822 10.139 1.00 71.31 293 SER A CA 1
ATOM 2385 C C . SER A 1 293 ? -21.270 25.585 9.731 1.00 71.31 293 SER A C 1
ATOM 2387 O O . SER A 1 293 ? -20.853 25.930 8.624 1.00 71.31 293 SER A O 1
ATOM 2389 N N . MET A 1 294 ? -20.523 24.844 10.554 1.00 67.94 294 MET A N 1
ATOM 2390 C CA . MET A 1 294 ? -19.142 24.453 10.264 1.00 67.94 294 MET A CA 1
ATOM 2391 C C . MET A 1 294 ? -19.039 23.493 9.069 1.00 67.94 294 MET A C 1
ATOM 2393 O O . MET A 1 294 ? -18.118 23.616 8.271 1.00 67.94 294 MET A O 1
ATOM 2397 N N . GLY A 1 295 ? -20.006 22.591 8.880 1.00 52.31 295 GLY A N 1
ATOM 2398 C CA . GLY A 1 295 ? -20.093 21.710 7.713 1.00 52.31 295 GLY A CA 1
ATOM 2399 C C . GLY A 1 295 ? -20.418 22.458 6.414 1.00 52.31 295 GLY A C 1
ATOM 2400 O O . GLY A 1 295 ? -19.953 22.072 5.345 1.00 52.31 295 GLY A O 1
ATOM 2401 N N . GLN A 1 296 ? -21.167 23.566 6.479 1.00 47.00 296 GLN A N 1
ATOM 2402 C CA . GLN A 1 296 ? -21.360 24.485 5.348 1.00 47.00 296 GLN A CA 1
ATOM 2403 C C . GLN A 1 296 ? -20.096 25.308 5.031 1.00 47.00 296 GLN A C 1
ATOM 2405 O O . GLN A 1 296 ? -19.880 25.660 3.871 1.00 47.00 296 GLN A O 1
ATOM 2410 N N . LEU A 1 297 ? -19.241 25.566 6.025 1.00 41.91 297 LEU A N 1
ATOM 2411 C CA . LEU A 1 297 ? -17.904 26.151 5.851 1.00 41.91 297 LEU A CA 1
ATOM 2412 C C . LEU A 1 297 ? -16.900 25.137 5.266 1.00 41.91 297 LEU A C 1
ATOM 2414 O O . LEU A 1 297 ? -16.155 25.484 4.353 1.00 41.91 297 LEU A O 1
ATOM 2418 N N . GLU A 1 298 ? -16.951 23.867 5.682 1.00 37.22 298 GLU A N 1
ATOM 2419 C CA . GLU A 1 298 ? -16.210 22.756 5.054 1.00 37.22 298 GLU A CA 1
ATOM 2420 C C . GLU A 1 298 ? -16.688 22.462 3.619 1.00 37.22 298 GLU A C 1
ATOM 2422 O O . GLU A 1 298 ? -15.914 21.981 2.801 1.00 37.22 298 GLU A O 1
ATOM 2427 N N . LEU A 1 299 ? -17.933 22.807 3.269 1.00 37.78 299 LEU A N 1
ATOM 2428 C CA . LEU A 1 299 ? -18.458 22.749 1.896 1.00 37.78 299 LEU A CA 1
ATOM 2429 C C . LEU A 1 299 ? -18.013 23.927 1.005 1.00 37.78 299 LEU A C 1
ATOM 2431 O O . LEU A 1 299 ? -18.274 23.890 -0.199 1.00 37.78 299 LEU A O 1
ATOM 2435 N N . ARG A 1 300 ? -17.355 24.953 1.567 1.00 33.81 300 ARG A N 1
ATOM 2436 C CA . ARG A 1 300 ? -16.767 26.089 0.827 1.00 33.81 300 ARG A CA 1
ATOM 2437 C C . ARG A 1 300 ? -15.243 26.019 0.693 1.00 33.81 300 ARG A C 1
ATOM 2439 O O . ARG A 1 300 ? -14.696 26.727 -0.146 1.00 33.81 300 ARG A O 1
ATOM 2446 N N . LEU A 1 301 ? -14.571 25.150 1.447 1.00 31.36 301 LEU A N 1
ATOM 2447 C CA . LEU A 1 301 ? -13.214 24.696 1.134 1.00 31.36 301 LEU A CA 1
ATOM 2448 C C . LEU A 1 301 ? -13.348 23.528 0.141 1.00 31.36 301 LEU A C 1
ATOM 2450 O O . LEU A 1 301 ? -14.055 22.562 0.427 1.00 31.36 301 LEU A O 1
ATOM 2454 N N . PRO A 1 302 ? -12.809 23.643 -1.079 1.00 36.34 302 PRO A N 1
ATOM 2455 C CA . PRO A 1 302 ? -13.390 22.962 -2.224 1.00 36.34 302 PRO A CA 1
ATOM 2456 C C . PRO A 1 302 ? -13.270 21.434 -2.152 1.00 36.34 302 PRO A C 1
ATOM 2458 O O . PRO A 1 302 ? -12.214 20.868 -1.876 1.00 36.34 302 PRO A O 1
ATOM 2461 N N . LYS A 1 303 ? -14.348 20.759 -2.577 1.00 32.06 303 LYS A N 1
ATOM 2462 C CA . LYS A 1 303 ? -14.393 19.352 -3.033 1.00 32.06 303 LYS A CA 1
ATOM 2463 C C . LYS A 1 303 ? -13.445 19.051 -4.222 1.00 32.06 303 LYS A C 1
ATOM 2465 O O . LYS A 1 303 ? -13.588 18.020 -4.873 1.00 32.06 303 LYS A O 1
ATOM 2470 N N . GLU A 1 304 ? -12.483 19.926 -4.500 1.00 32.78 304 GLU A N 1
ATOM 2471 C CA . GLU A 1 304 ? -11.390 19.743 -5.457 1.00 32.78 304 GLU A CA 1
ATOM 2472 C C . GLU A 1 304 ? -10.245 18.899 -4.881 1.00 32.78 304 GLU A C 1
ATOM 2474 O O . GLU A 1 304 ? -9.529 18.271 -5.646 1.00 32.78 304 GLU A O 1
ATOM 2479 N N . VAL A 1 305 ? -10.139 18.734 -3.555 1.00 39.56 305 VAL A N 1
ATOM 2480 C CA . VAL A 1 305 ? -9.023 18.007 -2.898 1.00 39.56 305 VAL A CA 1
ATOM 2481 C C . VAL A 1 305 ? -8.994 16.483 -3.176 1.00 39.56 305 VAL A C 1
ATOM 2483 O O . VAL A 1 305 ? -8.092 15.778 -2.736 1.00 39.56 305 VAL A O 1
ATOM 2486 N N . LEU A 1 306 ? -9.945 15.935 -3.942 1.00 37.97 306 LEU A N 1
ATOM 2487 C CA . LEU A 1 306 ? -9.892 14.539 -4.416 1.00 37.97 306 LEU A CA 1
ATOM 2488 C C . LEU A 1 306 ? -9.647 14.393 -5.923 1.00 37.97 306 LEU A C 1
ATOM 2490 O O . LEU A 1 306 ? -9.535 13.267 -6.409 1.00 37.97 306 LEU A O 1
ATOM 2494 N N . LYS A 1 307 ? -9.526 15.493 -6.670 1.00 40.78 307 LYS A N 1
ATOM 2495 C CA . LYS A 1 307 ? -9.000 15.453 -8.034 1.00 40.78 307 LYS A CA 1
ATOM 2496 C C . LYS A 1 307 ? -7.596 16.026 -7.990 1.00 40.78 307 LYS A C 1
ATOM 2498 O O . LYS A 1 307 ? -7.453 17.238 -7.950 1.00 40.78 307 LYS A O 1
ATOM 2503 N N . LYS A 1 308 ? -6.589 15.146 -8.019 1.00 50.44 308 LYS A N 1
ATOM 2504 C CA . LYS A 1 308 ? -5.214 15.571 -8.301 1.00 50.44 308 LYS A CA 1
ATOM 2505 C C . LYS A 1 308 ? -5.240 16.474 -9.537 1.00 50.44 308 LYS A C 1
ATOM 2507 O O . LYS A 1 308 ? -5.855 16.091 -10.542 1.00 50.44 308 LYS A O 1
ATOM 2512 N N . GLU A 1 309 ? -4.610 17.639 -9.467 1.00 58.53 309 GLU A N 1
ATOM 2513 C CA . GLU A 1 309 ? -4.375 18.484 -10.628 1.00 58.53 309 GLU A CA 1
ATOM 2514 C C . GLU A 1 309 ? -3.734 17.620 -11.718 1.00 58.53 309 GLU A C 1
ATOM 2516 O O . GLU A 1 309 ? -2.700 16.967 -11.525 1.00 58.53 309 GLU A O 1
ATOM 2521 N N . ALA A 1 310 ? -4.380 17.577 -12.884 1.00 61.28 310 ALA A N 1
ATOM 2522 C CA . ALA A 1 310 ? -3.813 16.881 -14.022 1.00 61.28 310 ALA A CA 1
ATOM 2523 C C . ALA A 1 310 ? -2.433 17.487 -14.338 1.00 61.28 310 ALA A C 1
ATOM 2525 O O . ALA A 1 310 ? -2.253 18.703 -14.303 1.00 61.28 310 ALA A O 1
ATOM 2526 N N . ASN A 1 311 ? -1.472 16.626 -14.676 1.00 77.62 311 ASN A N 1
ATOM 2527 C CA . ASN A 1 311 ? -0.166 17.001 -15.226 1.00 77.62 311 ASN A CA 1
ATOM 2528 C C . ASN A 1 311 ? 0.857 17.625 -14.246 1.00 77.62 311 ASN A C 1
ATOM 2530 O O . ASN A 1 311 ? 1.822 18.233 -14.704 1.00 77.62 311 ASN A O 1
ATOM 2534 N N . GLN A 1 312 ? 0.732 17.458 -12.919 1.00 82.56 312 GLN A N 1
ATOM 2535 C CA . GLN A 1 312 ? 1.794 17.881 -11.974 1.00 82.56 312 GLN A CA 1
ATOM 2536 C C . GLN A 1 312 ? 3.163 17.238 -12.279 1.00 82.56 312 GLN A C 1
ATOM 2538 O O . GLN A 1 312 ? 4.198 17.858 -12.047 1.00 82.56 312 GLN A O 1
ATOM 2543 N N . GLY A 1 313 ? 3.189 16.020 -12.828 1.00 84.56 313 GLY A N 1
ATOM 2544 C CA . GLY A 1 313 ? 4.411 15.380 -13.315 1.00 84.56 313 GLY A CA 1
ATOM 2545 C C . GLY A 1 313 ? 5.034 16.140 -14.485 1.00 84.56 313 GLY A C 1
ATOM 2546 O O . GLY A 1 313 ? 6.223 16.435 -14.450 1.00 84.56 313 GLY A O 1
ATOM 2547 N N . ASP A 1 314 ? 4.242 16.539 -15.483 1.00 83.62 314 ASP A N 1
ATOM 2548 C CA . ASP A 1 314 ? 4.743 17.333 -16.616 1.00 83.62 314 ASP A CA 1
ATOM 2549 C C . ASP A 1 314 ? 5.162 18.739 -16.183 1.00 83.62 314 ASP A C 1
ATOM 2551 O O . ASP A 1 314 ? 6.165 19.267 -16.653 1.00 83.62 314 ASP A O 1
ATOM 2555 N N . LYS A 1 315 ? 4.451 19.321 -15.216 1.00 86.56 315 LYS A N 1
ATOM 2556 C CA . LYS A 1 315 ? 4.845 20.574 -14.573 1.00 86.56 315 LYS A CA 1
ATOM 2557 C C . LYS A 1 315 ? 6.205 20.450 -13.889 1.00 86.56 315 LYS A C 1
ATOM 2559 O O . LYS A 1 315 ? 7.050 21.312 -14.094 1.00 86.56 315 LYS A O 1
ATOM 2564 N N . LEU A 1 316 ? 6.451 19.371 -13.140 1.00 86.50 316 LEU A N 1
ATOM 2565 C CA . LEU A 1 316 ? 7.759 19.102 -12.538 1.00 86.50 316 LEU A CA 1
ATOM 2566 C C . LEU A 1 316 ? 8.851 18.979 -13.611 1.00 86.50 316 LEU A C 1
ATOM 2568 O O . LEU A 1 316 ? 9.897 19.610 -13.476 1.00 86.50 316 LEU A O 1
ATOM 2572 N N . LYS A 1 317 ? 8.599 18.226 -14.692 1.00 84.75 317 LYS A N 1
ATOM 2573 C CA . LYS A 1 317 ? 9.542 18.115 -15.819 1.00 84.75 317 LYS A CA 1
ATOM 2574 C C . LYS A 1 317 ? 9.861 19.490 -16.398 1.00 84.75 317 LYS A C 1
ATOM 2576 O O . LYS A 1 317 ? 11.031 19.836 -16.527 1.00 84.75 317 LYS A O 1
ATOM 2581 N N . ASN A 1 318 ? 8.841 20.300 -16.676 1.00 83.94 318 ASN A N 1
ATOM 2582 C CA . ASN A 1 318 ? 9.009 21.641 -17.229 1.00 83.94 318 ASN A CA 1
ATOM 2583 C C . ASN A 1 318 ? 9.766 22.575 -16.281 1.00 83.94 318 ASN A C 1
ATOM 2585 O O . ASN A 1 318 ? 10.599 23.341 -16.749 1.00 83.94 318 ASN A O 1
ATOM 2589 N N . LEU A 1 319 ? 9.524 22.502 -14.969 1.00 83.69 319 LEU A N 1
ATOM 2590 C CA . LEU A 1 319 ? 10.238 23.316 -13.978 1.00 83.69 319 LEU A CA 1
ATOM 2591 C C . LEU A 1 319 ? 11.725 22.955 -13.887 1.00 83.69 319 LEU A C 1
ATOM 2593 O O . LEU A 1 319 ? 12.553 23.837 -13.695 1.00 83.69 319 LEU A O 1
ATOM 2597 N N . LEU A 1 320 ? 12.069 21.674 -14.037 1.00 81.62 320 LEU A N 1
ATOM 2598 C CA . LEU A 1 320 ? 13.458 21.210 -13.961 1.00 81.62 320 LEU A CA 1
ATOM 2599 C C . LEU A 1 320 ? 14.240 21.406 -15.261 1.00 81.62 320 LEU A C 1
ATOM 2601 O O . LEU A 1 320 ? 15.459 21.536 -15.227 1.00 81.62 320 LEU A O 1
ATOM 2605 N N . THR A 1 321 ? 13.556 21.399 -16.403 1.00 80.56 321 THR A N 1
ATOM 2606 C CA . THR A 1 321 ? 14.189 21.401 -17.733 1.00 80.56 321 THR A CA 1
ATOM 2607 C C . THR A 1 321 ? 13.942 22.685 -18.528 1.00 80.56 321 THR A C 1
ATOM 2609 O O . THR A 1 321 ? 14.510 22.844 -19.609 1.00 80.56 321 THR A O 1
ATOM 2612 N N . CYS A 1 322 ? 13.085 23.584 -18.030 1.00 72.81 322 CYS A N 1
ATOM 2613 C CA . CYS A 1 322 ? 12.556 24.752 -18.744 1.00 72.81 322 CYS A CA 1
ATOM 2614 C C . CYS A 1 322 ? 11.914 24.415 -20.099 1.00 72.81 322 CYS A C 1
ATOM 2616 O O . CYS A 1 322 ? 12.075 25.140 -21.078 1.00 72.81 322 CYS A O 1
ATOM 2618 N N . GLY A 1 323 ? 11.173 23.304 -20.147 1.00 65.94 323 GLY A N 1
ATOM 2619 C CA . GLY A 1 323 ? 10.498 22.819 -21.357 1.00 65.94 323 GLY A CA 1
ATOM 2620 C C . GLY A 1 323 ? 11.371 21.942 -22.260 1.00 65.94 323 GLY A C 1
ATOM 2621 O O . GLY A 1 323 ? 10.954 21.601 -23.365 1.00 65.94 323 GLY A O 1
ATOM 2622 N N . GLY A 1 324 ? 12.573 21.580 -21.803 1.00 69.56 324 GLY A N 1
ATOM 2623 C CA . GLY A 1 324 ? 13.388 20.529 -22.407 1.00 69.56 324 GLY A CA 1
ATOM 2624 C C . GLY A 1 324 ? 12.946 19.119 -21.994 1.00 69.56 324 GLY A C 1
ATOM 2625 O O . GLY A 1 324 ? 11.985 18.927 -21.258 1.00 69.56 324 GLY A O 1
ATOM 2626 N N . ASN A 1 325 ? 13.697 18.114 -22.449 1.00 68.38 325 ASN A N 1
ATOM 2627 C CA . ASN A 1 325 ? 13.462 16.701 -22.113 1.00 68.38 325 ASN A CA 1
ATOM 2628 C C . ASN A 1 325 ? 14.633 16.061 -21.341 1.00 68.38 325 ASN A C 1
ATOM 2630 O O . ASN A 1 325 ? 14.648 14.849 -21.163 1.00 68.38 325 ASN A O 1
ATOM 2634 N N . SER A 1 326 ? 15.615 16.858 -20.904 1.00 73.19 326 SER A N 1
ATOM 2635 C CA . SER A 1 326 ? 16.792 16.400 -20.150 1.00 73.19 326 SER A CA 1
ATOM 2636 C C . SER A 1 326 ? 17.179 17.414 -19.071 1.00 73.19 326 SER A C 1
ATOM 2638 O O . SER A 1 326 ? 16.923 18.613 -19.208 1.00 73.19 326 SER A O 1
ATOM 2640 N N . LEU A 1 327 ? 17.828 16.927 -18.011 1.00 74.12 327 LEU A N 1
ATOM 2641 C CA . LEU A 1 327 ? 18.404 17.728 -16.925 1.00 74.12 327 LEU A CA 1
ATOM 2642 C C . LEU A 1 327 ? 19.713 18.444 -17.315 1.00 74.12 327 LEU A C 1
ATOM 2644 O O . LEU A 1 327 ? 20.242 19.218 -16.519 1.00 74.12 327 LEU A O 1
ATOM 2648 N N . ASP A 1 328 ? 20.225 18.221 -18.529 1.00 69.38 328 ASP A N 1
ATOM 2649 C CA . ASP A 1 328 ? 21.527 18.737 -18.983 1.00 69.38 328 ASP A CA 1
ATOM 2650 C C . ASP A 1 328 ? 21.576 20.260 -19.183 1.00 69.38 328 ASP A C 1
ATOM 2652 O O . ASP A 1 328 ? 22.661 20.828 -19.298 1.00 69.38 328 ASP A O 1
ATOM 2656 N N . ASN A 1 329 ? 20.423 20.934 -19.186 1.00 66.94 329 ASN A N 1
ATOM 2657 C CA . ASN A 1 329 ? 20.332 22.385 -19.370 1.00 66.94 329 ASN A CA 1
ATOM 2658 C C . ASN A 1 329 ? 20.927 23.195 -18.203 1.00 66.94 329 ASN A C 1
ATOM 2660 O O . ASN A 1 329 ? 21.170 24.391 -18.360 1.00 66.94 329 ASN A O 1
ATOM 2664 N N . TYR A 1 330 ? 21.152 22.572 -17.041 1.00 68.69 330 TYR A N 1
ATOM 2665 C CA . TYR A 1 330 ? 21.682 23.236 -15.852 1.00 68.69 330 TYR A CA 1
ATOM 2666 C C . TYR A 1 330 ? 23.004 22.620 -15.391 1.00 68.69 330 TYR A C 1
ATOM 2668 O O . TYR A 1 330 ? 23.126 21.410 -15.190 1.00 68.69 330 TYR A O 1
ATOM 2676 N N . ASP A 1 331 ? 23.992 23.481 -15.140 1.00 67.06 331 ASP A N 1
ATOM 2677 C CA . ASP A 1 331 ? 25.302 23.055 -14.644 1.00 67.06 331 ASP A CA 1
ATOM 2678 C C . ASP A 1 331 ? 25.254 22.572 -13.197 1.00 67.06 331 ASP A C 1
ATOM 2680 O O . ASP A 1 331 ? 26.020 21.680 -12.824 1.00 67.06 331 ASP A O 1
ATOM 2684 N N . ARG A 1 332 ? 24.386 23.173 -12.369 1.00 73.56 332 ARG A N 1
ATOM 2685 C CA . ARG A 1 332 ? 24.276 22.871 -10.940 1.00 73.56 332 ARG A CA 1
ATOM 2686 C C . ARG A 1 332 ? 22.862 23.071 -10.389 1.00 73.56 332 ARG A C 1
ATOM 2688 O O . ARG A 1 332 ? 22.180 24.018 -10.764 1.00 73.56 332 ARG A O 1
ATOM 2695 N N . PHE A 1 333 ? 22.471 22.232 -9.431 1.00 77.56 333 PHE A N 1
ATOM 2696 C CA . PHE A 1 333 ? 21.198 22.303 -8.707 1.00 77.56 333 PHE A CA 1
ATOM 2697 C C . PHE A 1 333 ? 21.416 22.589 -7.217 1.00 77.56 333 PHE A C 1
ATOM 2699 O O . PHE A 1 333 ? 22.321 22.033 -6.592 1.00 77.56 333 PHE A O 1
ATOM 2706 N N . VAL A 1 334 ? 20.554 23.419 -6.629 1.00 75.19 334 VAL A N 1
ATOM 2707 C CA . VAL A 1 334 ? 20.437 23.590 -5.172 1.00 75.19 334 VAL A CA 1
ATOM 2708 C C . VAL A 1 334 ? 19.165 22.893 -4.726 1.00 75.19 334 VAL A C 1
ATOM 2710 O O . VAL A 1 334 ? 18.089 23.202 -5.233 1.00 75.19 334 VAL A O 1
ATOM 2713 N N . VAL A 1 335 ? 19.282 21.952 -3.791 1.00 74.69 335 VAL A N 1
ATOM 2714 C CA . VAL A 1 335 ? 18.129 21.198 -3.292 1.00 74.69 335 VAL A CA 1
ATOM 2715 C C . VAL A 1 335 ? 17.885 21.553 -1.833 1.00 74.69 335 VAL A C 1
ATOM 2717 O O . VAL A 1 335 ? 18.794 21.529 -1.010 1.00 74.69 335 VAL A O 1
ATOM 2720 N N . VAL A 1 336 ? 16.640 21.873 -1.500 1.00 70.56 336 VAL A N 1
ATOM 2721 C CA . VAL A 1 336 ? 16.217 22.138 -0.123 1.00 70.56 336 VAL A CA 1
ATOM 2722 C C . VAL A 1 336 ? 15.274 21.021 0.297 1.00 70.56 336 VAL A C 1
ATOM 2724 O O . VAL A 1 336 ? 14.271 20.784 -0.375 1.00 70.56 336 VAL A O 1
ATOM 2727 N N . VAL A 1 337 ? 15.602 20.316 1.378 1.00 68.06 337 VAL A N 1
ATOM 2728 C CA . VAL A 1 337 ? 14.794 19.209 1.908 1.00 68.06 337 VAL A CA 1
ATOM 2729 C C . VAL A 1 337 ? 14.448 19.461 3.368 1.00 68.06 337 VAL A C 1
ATOM 2731 O O . VAL A 1 337 ? 15.202 20.095 4.097 1.00 68.06 337 VAL A O 1
ATOM 2734 N N . ASN A 1 338 ? 13.305 18.941 3.805 1.00 64.69 338 ASN A N 1
ATOM 2735 C CA . ASN A 1 338 ? 12.999 18.844 5.230 1.00 64.69 338 ASN A CA 1
ATOM 2736 C C . ASN A 1 338 ? 13.586 17.546 5.799 1.00 64.69 338 ASN A C 1
ATOM 2738 O O . ASN A 1 338 ? 13.846 16.595 5.046 1.00 64.69 338 ASN A O 1
ATOM 2742 N N . LYS A 1 339 ? 13.699 17.462 7.132 1.00 63.12 339 LYS A N 1
ATOM 2743 C CA . LYS A 1 339 ? 14.056 16.213 7.824 1.00 63.12 339 LYS A CA 1
ATOM 2744 C C . LYS A 1 339 ? 13.234 15.034 7.300 1.00 63.12 339 LYS A C 1
ATOM 2746 O O . LYS A 1 339 ? 12.013 14.989 7.448 1.00 63.12 339 LYS A O 1
ATOM 2751 N N . SER A 1 340 ? 13.933 14.079 6.696 1.00 62.94 340 SER A N 1
ATOM 2752 C CA . SER A 1 340 ? 13.353 12.865 6.130 1.00 62.94 340 SER A CA 1
ATOM 2753 C C . SER A 1 340 ? 13.519 11.701 7.103 1.00 62.94 340 SER A C 1
ATOM 2755 O O . SER A 1 340 ? 14.562 11.542 7.734 1.00 62.94 340 SER A O 1
ATOM 2757 N N . SER A 1 341 ? 12.478 10.888 7.231 1.00 66.12 341 SER A N 1
ATOM 2758 C CA . SER A 1 341 ? 12.529 9.631 7.983 1.00 66.12 341 SER A CA 1
ATOM 2759 C C . SER A 1 341 ? 13.419 8.596 7.267 1.00 66.12 341 SER A C 1
ATOM 2761 O O . SER A 1 341 ? 13.529 8.649 6.036 1.00 66.12 341 SER A O 1
ATOM 2763 N N . PRO A 1 342 ? 14.060 7.649 7.981 1.00 68.75 342 PRO A N 1
ATOM 2764 C CA . PRO A 1 342 ? 14.901 6.617 7.362 1.00 68.75 342 PRO A CA 1
ATOM 2765 C C . PRO A 1 342 ? 14.196 5.841 6.238 1.00 68.75 342 PRO A C 1
ATOM 2767 O O . PRO A 1 342 ? 14.809 5.491 5.233 1.00 68.75 342 PRO A O 1
ATOM 2770 N N . GLU A 1 343 ? 12.882 5.644 6.348 1.00 67.62 343 GLU A N 1
ATOM 2771 C CA . GLU A 1 343 ? 12.058 4.939 5.364 1.00 67.62 343 GLU A CA 1
ATOM 2772 C C . GLU A 1 343 ? 11.913 5.706 4.038 1.00 67.62 343 GLU A C 1
ATOM 2774 O O . GLU A 1 343 ? 11.552 5.115 3.013 1.00 67.62 343 GLU A O 1
ATOM 2779 N N . GLN A 1 344 ? 12.179 7.017 4.041 1.00 69.50 344 GLN A N 1
ATOM 2780 C CA . GLN A 1 344 ? 12.097 7.889 2.868 1.00 69.50 344 GLN A CA 1
ATOM 2781 C C . GLN A 1 344 ? 13.404 7.963 2.072 1.00 69.50 344 GLN A C 1
ATOM 2783 O O . GLN A 1 344 ? 13.356 8.338 0.902 1.00 69.50 344 GLN A O 1
ATOM 2788 N N . LEU A 1 345 ? 14.541 7.553 2.652 1.00 75.38 345 LEU A N 1
ATOM 2789 C CA . LEU A 1 345 ? 15.857 7.583 1.992 1.00 75.38 345 LEU A CA 1
ATOM 2790 C C . LEU A 1 345 ? 15.859 6.831 0.655 1.00 75.38 345 LEU A C 1
ATOM 2792 O O . LEU A 1 345 ? 16.466 7.279 -0.314 1.00 75.38 345 LEU A O 1
ATOM 2796 N N . GLN A 1 346 ? 15.102 5.735 0.566 1.00 73.12 346 GLN A N 1
ATOM 2797 C CA . GLN A 1 346 ? 14.954 4.950 -0.664 1.00 73.12 346 GLN A CA 1
ATOM 2798 C C . GLN A 1 346 ? 14.326 5.726 -1.841 1.00 73.12 346 GLN A C 1
ATOM 2800 O O . GLN A 1 346 ? 14.403 5.263 -2.971 1.00 73.12 346 GLN A O 1
ATOM 2805 N N . TYR A 1 347 ? 13.681 6.872 -1.595 1.00 79.25 347 TYR A N 1
ATOM 2806 C CA . TYR A 1 347 ? 13.056 7.715 -2.622 1.00 79.25 347 TYR A CA 1
ATOM 2807 C C . TYR A 1 347 ? 13.868 8.981 -2.922 1.00 79.25 347 TYR A C 1
ATOM 2809 O O . TYR A 1 347 ? 13.373 9.876 -3.595 1.00 79.25 347 TYR A O 1
ATOM 2817 N N . LEU A 1 348 ? 15.095 9.094 -2.411 1.00 79.19 348 LEU A N 1
ATOM 2818 C CA . LEU A 1 348 ? 15.980 10.234 -2.675 1.00 79.19 348 LEU A CA 1
ATOM 2819 C C . LEU A 1 348 ? 17.066 9.906 -3.710 1.00 79.19 348 LEU A C 1
ATOM 2821 O O . LEU A 1 348 ? 18.020 10.661 -3.872 1.00 79.19 348 LEU A O 1
ATOM 2825 N N . GLN A 1 349 ? 16.924 8.795 -4.437 1.00 78.69 349 GLN A N 1
ATOM 2826 C CA . GLN A 1 349 ? 17.889 8.349 -5.447 1.00 78.69 349 GLN A CA 1
ATOM 2827 C C . GLN A 1 349 ? 18.058 9.362 -6.586 1.00 78.69 349 GLN A C 1
ATOM 2829 O O . GLN A 1 349 ? 19.159 9.498 -7.120 1.00 78.69 349 GLN A O 1
ATOM 2834 N N . PHE A 1 350 ? 17.016 10.135 -6.902 1.00 80.56 350 PHE A N 1
ATOM 2835 C CA . PHE A 1 350 ? 17.050 11.192 -7.912 1.00 80.56 350 PHE A CA 1
ATOM 2836 C C . PHE A 1 350 ? 18.136 12.244 -7.662 1.00 80.56 350 PHE A C 1
ATOM 2838 O O . PHE A 1 350 ? 18.607 12.868 -8.609 1.00 80.56 350 PHE A O 1
ATOM 2845 N N . LEU A 1 351 ? 18.578 12.421 -6.410 1.00 80.31 351 LEU A N 1
ATOM 2846 C CA . LEU A 1 351 ? 19.677 13.321 -6.063 1.00 80.31 351 LEU A CA 1
ATOM 2847 C C . LEU A 1 351 ? 20.978 12.951 -6.787 1.00 80.31 351 LEU A C 1
ATOM 2849 O O . LEU A 1 351 ? 21.753 13.839 -7.121 1.00 80.31 351 LEU A O 1
ATOM 2853 N N . SER A 1 352 ? 21.187 11.666 -7.092 1.00 77.19 352 SER A N 1
ATOM 2854 C CA . SER A 1 352 ? 22.346 11.194 -7.863 1.00 77.19 352 SER A CA 1
ATOM 2855 C C . SER A 1 352 ? 22.332 11.635 -9.333 1.00 77.19 352 SER A C 1
ATOM 2857 O O . SER A 1 352 ? 23.382 11.672 -9.969 1.00 77.19 352 SER A O 1
ATOM 2859 N N . LYS A 1 353 ? 21.158 11.983 -9.878 1.00 75.12 353 LYS A N 1
ATOM 2860 C CA . LYS A 1 353 ? 20.996 12.466 -11.259 1.00 75.12 353 LYS A CA 1
ATOM 2861 C C . LYS A 1 353 ? 21.167 13.980 -11.377 1.00 75.12 353 LYS A C 1
ATOM 2863 O O . LYS A 1 353 ? 21.306 14.488 -12.485 1.00 75.12 353 LYS A O 1
ATOM 2868 N N . LEU A 1 354 ? 21.148 14.704 -10.258 1.00 79.38 354 LEU A N 1
ATOM 2869 C CA . LEU A 1 354 ? 21.317 16.152 -10.226 1.00 79.38 354 LEU A CA 1
ATOM 2870 C C . LEU A 1 354 ? 22.787 16.496 -9.967 1.00 79.38 354 LEU A C 1
ATOM 2872 O O . LEU A 1 354 ? 23.418 15.951 -9.065 1.00 79.38 354 LEU A O 1
ATOM 2876 N N . LYS A 1 355 ? 23.334 17.461 -10.710 1.00 76.94 355 LYS A N 1
ATOM 2877 C CA . LYS A 1 355 ? 24.650 18.049 -10.412 1.00 76.94 355 LYS A CA 1
ATOM 2878 C C . LYS A 1 355 ? 24.538 18.944 -9.168 1.00 76.94 355 LYS A C 1
ATOM 2880 O O . LYS A 1 355 ? 24.369 20.153 -9.282 1.00 76.94 355 LYS A O 1
ATOM 2885 N N . LEU A 1 356 ? 24.531 18.363 -7.971 1.00 72.56 356 LEU A N 1
ATOM 2886 C CA . LEU A 1 356 ? 24.265 19.104 -6.733 1.00 72.56 356 LEU A CA 1
ATOM 2887 C C . LEU A 1 356 ? 25.383 20.104 -6.400 1.00 72.56 356 LEU A C 1
ATOM 2889 O O . LEU A 1 356 ? 26.562 19.761 -6.393 1.00 72.56 356 LEU A O 1
ATOM 2893 N N . PHE A 1 357 ? 24.997 21.336 -6.072 1.00 62.06 357 PHE A N 1
ATOM 2894 C CA . PHE A 1 357 ? 25.888 22.353 -5.512 1.00 62.06 357 PHE A CA 1
ATOM 2895 C C . PHE A 1 357 ? 25.825 22.393 -3.986 1.00 62.06 357 PHE A C 1
ATOM 2897 O O . PHE A 1 357 ? 26.864 22.425 -3.333 1.00 62.06 357 PHE A O 1
ATOM 2904 N N . CYS A 1 358 ? 24.618 22.375 -3.414 1.00 44.66 358 CYS A N 1
ATOM 2905 C CA . CYS A 1 358 ? 24.405 22.302 -1.972 1.00 44.66 358 CYS A CA 1
ATOM 2906 C C . CYS A 1 358 ? 23.025 21.721 -1.628 1.00 44.66 358 CYS A C 1
ATOM 2908 O O . CYS A 1 358 ? 22.087 21.792 -2.431 1.00 44.66 358 CYS A O 1
ATOM 2910 N N . VAL A 1 359 ? 22.924 21.145 -0.424 1.00 59.03 359 VAL A N 1
ATOM 2911 C CA . VAL A 1 359 ? 21.672 20.667 0.172 1.00 59.03 359 VAL A CA 1
ATOM 2912 C C . VAL A 1 359 ? 21.401 21.467 1.444 1.00 59.03 359 VAL A C 1
ATOM 2914 O O . VAL A 1 359 ? 22.266 21.533 2.315 1.00 59.03 359 VAL A O 1
ATOM 2917 N N . LEU A 1 360 ? 20.226 22.087 1.545 1.00 48.66 360 LEU A N 1
ATOM 2918 C CA . LEU A 1 360 ? 19.806 22.850 2.726 1.00 48.66 360 LEU A CA 1
ATOM 2919 C C . LEU A 1 360 ? 18.731 22.064 3.495 1.00 48.66 360 LEU A C 1
ATOM 2921 O O . LEU A 1 360 ? 17.743 21.647 2.892 1.00 48.66 360 LEU A O 1
ATOM 2925 N N . ASP A 1 361 ? 18.927 21.868 4.803 1.00 48.53 361 ASP A N 1
ATOM 2926 C CA . ASP A 1 361 ? 17.975 21.199 5.709 1.00 48.53 361 ASP A CA 1
ATOM 2927 C C . ASP A 1 361 ? 17.058 22.239 6.377 1.00 48.53 361 ASP A C 1
ATOM 2929 O O . ASP A 1 361 ? 17.544 23.152 7.050 1.00 48.53 361 ASP A O 1
ATOM 2933 N N . PHE A 1 362 ? 15.740 22.121 6.183 1.00 54.22 362 PHE A N 1
ATOM 2934 C CA . PHE A 1 362 ? 14.729 22.985 6.808 1.00 54.22 362 PHE A CA 1
ATOM 2935 C C . PHE A 1 362 ? 13.814 22.237 7.804 1.00 54.22 362 PHE A C 1
ATOM 2937 O O . PHE A 1 362 ? 13.666 21.015 7.800 1.00 54.22 362 PHE A O 1
ATOM 2944 N N . ASP A 1 363 ? 13.222 23.033 8.704 1.00 48.25 363 ASP A N 1
ATOM 2945 C CA . ASP A 1 363 ? 12.524 22.686 9.955 1.00 48.25 363 ASP A CA 1
ATOM 2946 C C . ASP A 1 363 ? 11.631 21.405 9.932 1.00 48.25 363 ASP A C 1
ATOM 2948 O O . ASP A 1 363 ? 10.742 21.283 9.078 1.00 48.25 363 ASP A O 1
ATOM 2952 N N . PRO A 1 364 ? 11.774 20.483 10.918 1.00 46.97 364 PRO A N 1
ATOM 2953 C CA . PRO A 1 364 ? 10.928 19.290 11.099 1.00 46.97 364 PRO A CA 1
ATOM 2954 C C . PRO A 1 364 ? 9.415 19.520 11.263 1.00 46.97 364 PRO A C 1
ATOM 2956 O O . PRO A 1 364 ? 8.653 18.560 11.155 1.00 46.97 364 PRO A O 1
ATOM 2959 N N . ASN A 1 365 ? 8.946 20.741 11.534 1.00 47.41 365 ASN A N 1
ATOM 2960 C CA . ASN A 1 365 ? 7.524 21.018 11.795 1.00 47.41 365 ASN A CA 1
ATOM 2961 C C . ASN A 1 365 ? 6.665 21.263 10.534 1.00 47.41 365 ASN A C 1
ATOM 2963 O O . ASN A 1 365 ? 5.486 21.597 10.636 1.00 47.41 365 ASN A O 1
ATOM 2967 N N . SER A 1 366 ? 7.230 21.104 9.338 1.00 53.19 366 SER A N 1
ATOM 2968 C CA . SER A 1 366 ? 6.634 21.482 8.043 1.00 53.19 366 SER A CA 1
ATOM 2969 C C . SER A 1 366 ? 5.695 20.437 7.409 1.00 53.19 366 SER A C 1
ATOM 2971 O O . SER A 1 366 ? 5.162 20.652 6.320 1.00 53.19 366 SER A O 1
ATOM 2973 N N . ASN A 1 367 ? 5.461 19.302 8.070 1.00 48.31 367 ASN A N 1
ATOM 2974 C CA . ASN A 1 367 ? 4.856 18.118 7.454 1.00 48.31 367 ASN A CA 1
ATOM 2975 C C . ASN A 1 367 ? 3.309 18.101 7.502 1.00 48.31 367 ASN A C 1
ATOM 2977 O O . ASN A 1 367 ? 2.706 17.193 8.072 1.00 48.31 367 ASN A O 1
ATOM 2981 N N . ASN A 1 368 ? 2.647 19.111 6.921 1.00 55.09 368 ASN A N 1
ATOM 2982 C CA . ASN A 1 368 ? 1.187 19.105 6.733 1.00 55.09 368 ASN A CA 1
ATOM 2983 C C . ASN A 1 368 ? 0.798 19.709 5.372 1.00 55.09 368 ASN A C 1
ATOM 2985 O O . ASN A 1 368 ? 1.237 20.808 5.034 1.00 55.09 368 ASN A O 1
ATOM 2989 N N . SER A 1 369 ? -0.080 19.041 4.615 1.00 52.19 369 SER A N 1
ATOM 2990 C CA . SER A 1 369 ? -0.528 19.490 3.280 1.00 52.19 369 SER A CA 1
ATOM 2991 C C . SER A 1 369 ? -1.227 20.860 3.290 1.00 52.19 369 SER A C 1
ATOM 2993 O O . SER A 1 369 ? -1.198 21.581 2.296 1.00 52.19 369 SER A O 1
ATOM 2995 N N . GLU A 1 370 ? -1.783 21.277 4.434 1.00 58.25 370 GLU A N 1
ATOM 2996 C CA . GLU A 1 370 ? -2.358 22.615 4.635 1.00 58.25 370 GLU A CA 1
ATOM 2997 C C . GLU A 1 370 ? -1.314 23.753 4.575 1.00 58.25 370 GLU A C 1
ATOM 2999 O O . GLU A 1 370 ? -1.692 24.909 4.383 1.00 58.25 370 GLU A O 1
ATOM 3004 N N . HIS A 1 371 ? -0.012 23.479 4.751 1.00 67.00 371 HIS A N 1
ATOM 3005 C CA . HIS A 1 371 ? 1.015 24.531 4.760 1.00 67.00 371 HIS A CA 1
ATOM 3006 C C . HIS A 1 371 ? 1.252 25.144 3.385 1.00 67.00 371 HIS A C 1
ATOM 3008 O O . HIS A 1 371 ? 1.458 26.352 3.316 1.00 67.00 371 HIS A O 1
ATOM 3014 N N . TYR A 1 372 ? 1.193 24.356 2.306 1.00 71.38 372 TYR A N 1
ATOM 3015 C CA . TYR A 1 372 ? 1.351 24.891 0.953 1.00 71.38 372 TYR A CA 1
ATOM 3016 C C . TYR A 1 372 ? 0.298 25.963 0.664 1.00 71.38 372 TYR A C 1
ATOM 3018 O O . TYR A 1 372 ? 0.649 27.070 0.270 1.00 71.38 372 TYR A O 1
ATOM 3026 N N . PHE A 1 373 ? -0.978 25.672 0.934 1.00 71.25 373 PHE A N 1
ATOM 3027 C CA . PHE A 1 373 ? -2.064 26.622 0.696 1.00 71.25 373 PHE A CA 1
ATOM 3028 C C . PHE A 1 373 ? -1.930 27.881 1.558 1.00 71.25 373 PHE A C 1
ATOM 3030 O O . PHE A 1 373 ? -2.114 28.981 1.046 1.00 71.25 373 PHE A O 1
ATOM 3037 N N . LYS A 1 374 ? -1.516 27.740 2.825 1.00 73.94 374 LYS A N 1
ATOM 3038 C CA . LYS A 1 374 ? -1.221 28.886 3.703 1.00 73.94 374 LYS A CA 1
ATOM 3039 C C . LYS A 1 374 ? -0.072 29.738 3.161 1.00 73.94 374 LYS A C 1
ATOM 3041 O O . LYS A 1 374 ? -0.181 30.957 3.144 1.00 73.94 374 LYS A O 1
ATOM 3046 N N . TRP A 1 375 ? 1.013 29.121 2.694 1.00 73.06 375 TRP A N 1
ATOM 3047 C CA . TRP A 1 375 ? 2.150 29.838 2.111 1.00 73.06 375 TRP A CA 1
ATOM 3048 C C . TRP A 1 375 ? 1.811 30.490 0.773 1.00 73.06 375 TRP A C 1
ATOM 3050 O O . TRP A 1 375 ? 2.155 31.651 0.574 1.00 73.06 375 TRP A O 1
ATOM 3060 N N . ARG A 1 376 ? 1.091 29.792 -0.111 1.00 76.94 376 ARG A N 1
ATOM 3061 C CA . ARG A 1 376 ? 0.583 30.344 -1.372 1.00 76.94 376 ARG A CA 1
ATOM 3062 C C . ARG A 1 376 ? -0.279 31.571 -1.110 1.00 76.94 376 ARG A C 1
ATOM 3064 O O . ARG A 1 376 ? -0.050 32.603 -1.726 1.00 76.94 376 ARG A O 1
ATOM 3071 N N . GLN A 1 377 ? -1.212 31.474 -0.164 1.00 74.69 377 GLN A N 1
ATOM 3072 C CA . GLN A 1 377 ? -2.066 32.591 0.223 1.00 74.69 377 GLN A CA 1
ATOM 3073 C C . GLN A 1 377 ? -1.251 33.754 0.801 1.00 74.69 377 GLN A C 1
ATOM 3075 O O . GLN A 1 377 ? -1.418 34.885 0.363 1.00 74.69 377 GLN A O 1
ATOM 3080 N N . LEU A 1 378 ? -0.322 33.491 1.725 1.00 75.94 378 LEU A N 1
ATOM 3081 C CA . LEU A 1 378 ? 0.529 34.532 2.308 1.00 75.94 378 LEU A CA 1
ATOM 3082 C C . LEU A 1 378 ? 1.402 35.243 1.265 1.00 75.94 378 LEU A C 1
ATOM 3084 O O . LEU A 1 378 ? 1.593 36.453 1.363 1.00 75.94 378 LEU A O 1
ATOM 3088 N N . ILE A 1 379 ? 1.954 34.511 0.294 1.00 74.75 379 ILE A N 1
ATOM 3089 C CA . ILE A 1 379 ? 2.780 35.090 -0.774 1.00 74.75 379 ILE A CA 1
ATOM 3090 C C . ILE A 1 379 ? 1.904 35.862 -1.761 1.00 74.75 379 ILE A C 1
ATOM 3092 O O . ILE A 1 379 ? 2.268 36.975 -2.128 1.00 74.75 379 ILE A O 1
ATOM 3096 N N . GLN A 1 380 ? 0.723 35.348 -2.106 1.00 76.56 380 GLN A N 1
ATOM 3097 C CA . GLN A 1 380 ? -0.238 36.090 -2.918 1.00 76.56 380 GLN A CA 1
ATOM 3098 C C . GLN A 1 380 ? -0.635 37.408 -2.239 1.00 76.56 380 GLN A C 1
ATOM 3100 O O . GLN A 1 380 ? -0.614 38.454 -2.871 1.00 76.56 380 GLN A O 1
ATOM 3105 N N . GLU A 1 381 ? -0.949 37.384 -0.943 1.00 77.38 381 GLU A N 1
ATOM 3106 C CA . GLU A 1 381 ? -1.379 38.573 -0.198 1.00 77.38 381 GLU A CA 1
ATOM 3107 C C . GLU A 1 381 ? -0.255 39.602 -0.006 1.00 77.38 381 GLU A C 1
ATOM 3109 O O . GLU A 1 381 ? -0.516 40.804 -0.001 1.00 77.38 381 GLU A O 1
ATOM 3114 N N . LYS A 1 382 ? 0.994 39.156 0.179 1.00 81.56 382 LYS A N 1
ATOM 3115 C CA . LYS A 1 382 ? 2.130 40.054 0.457 1.00 81.56 382 LYS A CA 1
ATOM 3116 C C . LYS A 1 382 ? 2.889 40.512 -0.778 1.00 81.56 382 LYS A C 1
ATOM 3118 O O . LYS A 1 382 ? 3.492 41.581 -0.743 1.00 81.56 382 LYS A O 1
ATOM 3123 N N . CYS A 1 383 ? 2.930 39.684 -1.812 1.00 80.88 383 CYS A N 1
ATOM 3124 C CA . CYS A 1 383 ? 3.786 39.880 -2.978 1.00 80.88 383 CYS A CA 1
ATOM 3125 C C . CYS A 1 383 ? 2.994 39.990 -4.286 1.00 80.88 383 CYS A C 1
ATOM 3127 O O . CYS A 1 383 ? 3.620 40.158 -5.325 1.00 80.88 383 CYS A O 1
ATOM 3129 N N . ASP A 1 384 ? 1.660 39.874 -4.238 1.00 80.94 384 ASP A N 1
ATOM 3130 C CA . ASP A 1 384 ? 0.768 39.817 -5.407 1.00 80.94 384 ASP A CA 1
ATOM 3131 C C . ASP A 1 384 ? 1.223 38.797 -6.462 1.00 80.94 384 ASP A C 1
ATOM 3133 O O . ASP A 1 384 ? 1.154 39.005 -7.672 1.00 80.94 384 ASP A O 1
ATOM 3137 N N . PHE A 1 385 ? 1.760 37.677 -5.979 1.00 74.50 385 PHE A N 1
ATOM 3138 C CA . PHE A 1 385 ? 2.398 36.672 -6.809 1.00 74.50 385 PHE A CA 1
ATOM 3139 C C . PHE A 1 385 ? 1.886 35.276 -6.467 1.00 74.50 385 PHE A C 1
ATOM 3141 O O . PHE A 1 385 ? 2.003 34.824 -5.325 1.00 74.50 385 PHE A O 1
ATOM 3148 N N . ASP A 1 386 ? 1.372 34.570 -7.475 1.00 78.19 386 ASP A N 1
ATOM 3149 C CA . ASP A 1 386 ? 0.894 33.203 -7.309 1.00 78.19 386 ASP A CA 1
ATOM 3150 C C . ASP A 1 386 ? 2.029 32.202 -7.548 1.00 78.19 386 ASP A C 1
ATOM 3152 O O . ASP A 1 386 ? 2.436 31.940 -8.681 1.00 78.19 386 ASP A O 1
ATOM 3156 N N . ILE A 1 387 ? 2.499 31.562 -6.477 1.00 78.62 387 ILE A N 1
ATOM 3157 C CA . ILE A 1 387 ? 3.484 30.473 -6.571 1.00 78.62 387 ILE A CA 1
ATOM 3158 C C . ILE A 1 387 ? 2.894 29.185 -7.162 1.00 78.62 387 ILE A C 1
ATOM 3160 O O . ILE A 1 387 ? 3.618 28.202 -7.335 1.00 78.62 387 ILE A O 1
ATOM 3164 N N . GLY A 1 388 ? 1.586 29.162 -7.434 1.00 76.62 388 GLY A N 1
ATOM 3165 C CA . GLY A 1 388 ? 0.830 28.052 -7.995 1.00 76.62 388 GLY A CA 1
ATOM 3166 C C . GLY A 1 388 ? 1.558 27.371 -9.139 1.00 76.62 388 GLY A C 1
ATOM 3167 O O . GLY A 1 388 ? 1.885 26.194 -9.035 1.00 76.62 388 GLY A O 1
ATOM 3168 N N . SER A 1 389 ? 1.889 28.111 -10.194 1.00 75.69 389 SER A N 1
ATOM 3169 C CA . SER A 1 389 ? 2.558 27.592 -11.397 1.00 75.69 389 SER A CA 1
ATOM 3170 C C . SER A 1 389 ? 3.987 27.086 -11.157 1.00 75.69 389 SER A C 1
ATOM 3172 O O . SER A 1 389 ? 4.467 26.256 -11.926 1.00 75.69 389 SER A O 1
ATOM 3174 N N . LEU A 1 390 ? 4.635 27.515 -10.070 1.00 77.56 390 LEU A N 1
ATOM 3175 C CA . LEU A 1 390 ? 6.021 27.180 -9.725 1.00 77.56 390 LEU A CA 1
ATOM 3176 C C . LEU A 1 390 ? 6.149 26.082 -8.661 1.00 77.56 390 LEU A C 1
ATOM 3178 O O . LEU A 1 390 ? 7.257 25.687 -8.314 1.00 77.56 390 LEU A O 1
ATOM 3182 N N . SER A 1 391 ? 5.028 25.590 -8.129 1.00 78.12 391 SER A N 1
ATOM 3183 C CA . SER A 1 391 ? 5.025 24.673 -6.986 1.00 78.12 391 SER A CA 1
ATOM 3184 C C . SER A 1 391 ? 4.469 23.296 -7.336 1.00 78.12 391 SER A C 1
ATOM 3186 O O . SER A 1 391 ? 3.461 23.184 -8.034 1.00 78.12 391 SER A O 1
ATOM 3188 N N . ILE A 1 392 ? 5.073 22.250 -6.771 1.00 81.06 392 ILE A N 1
ATOM 3189 C CA . ILE A 1 392 ? 4.566 20.872 -6.794 1.00 81.06 392 ILE A CA 1
ATOM 3190 C C . ILE A 1 392 ? 4.150 20.500 -5.372 1.00 81.06 392 ILE A C 1
ATOM 3192 O O . ILE A 1 392 ? 4.968 20.575 -4.460 1.00 81.06 392 ILE A O 1
ATOM 3196 N N . HIS A 1 393 ? 2.888 20.120 -5.171 1.00 74.75 393 HIS A N 1
ATOM 3197 C CA . HIS A 1 393 ? 2.343 19.887 -3.823 1.00 74.75 393 HIS A CA 1
ATOM 3198 C C . HIS A 1 393 ? 1.519 18.596 -3.679 1.00 74.75 393 HIS A C 1
ATOM 3200 O O . HIS A 1 393 ? 1.191 18.206 -2.561 1.00 74.75 393 HIS A O 1
ATOM 3206 N N . GLU A 1 394 ? 1.214 17.906 -4.783 1.00 74.31 394 GLU A N 1
ATOM 3207 C CA . GLU A 1 394 ? 0.375 16.693 -4.785 1.00 74.31 394 GLU A CA 1
ATOM 3208 C C . GLU A 1 394 ? 1.125 15.399 -5.137 1.00 74.31 394 GLU A C 1
ATOM 3210 O O . GLU A 1 394 ? 0.559 14.303 -5.040 1.00 74.31 394 GLU A O 1
ATOM 3215 N N . LEU A 1 395 ? 2.384 15.508 -5.575 1.00 76.94 395 LEU A N 1
ATOM 3216 C CA . LEU A 1 395 ? 3.217 14.347 -5.878 1.00 76.94 395 LEU A CA 1
ATOM 3217 C C . LEU A 1 395 ? 3.844 13.800 -4.597 1.00 76.94 395 LEU A C 1
ATOM 3219 O O . LEU A 1 395 ? 4.406 14.536 -3.787 1.00 76.94 395 LEU A O 1
ATOM 3223 N N . THR A 1 396 ? 3.782 12.483 -4.431 1.00 79.88 396 THR A N 1
ATOM 3224 C CA . THR A 1 396 ? 4.535 11.786 -3.385 1.00 79.88 396 THR A CA 1
ATOM 3225 C C . THR A 1 396 ? 6.033 11.815 -3.690 1.00 79.88 396 THR A C 1
ATOM 3227 O O . THR A 1 396 ? 6.443 11.925 -4.844 1.00 79.88 396 THR A O 1
ATOM 3230 N N . LEU A 1 397 ? 6.878 11.626 -2.671 1.00 79.75 397 LEU A N 1
ATOM 3231 C CA . LEU A 1 397 ? 8.332 11.573 -2.871 1.00 79.75 397 LEU A CA 1
ATOM 3232 C C . LEU A 1 397 ? 8.752 10.454 -3.843 1.00 79.75 397 LEU A C 1
ATOM 3234 O O . LEU A 1 397 ? 9.674 10.634 -4.627 1.00 79.75 397 LEU A O 1
ATOM 3238 N N . SER A 1 398 ? 8.029 9.328 -3.854 1.00 82.38 398 SER A N 1
ATOM 3239 C CA . SER A 1 398 ? 8.250 8.249 -4.825 1.00 82.38 398 SER A CA 1
ATOM 3240 C C . SER A 1 398 ? 7.918 8.665 -6.263 1.00 82.38 398 SER A C 1
ATOM 3242 O O . SER A 1 398 ? 8.611 8.233 -7.182 1.00 82.38 398 SER A O 1
ATOM 3244 N N . GLU A 1 399 ? 6.864 9.463 -6.465 1.00 83.94 399 GLU A N 1
ATOM 3245 C CA . GLU A 1 399 ? 6.487 10.007 -7.779 1.00 83.94 399 GLU A CA 1
ATOM 3246 C C . GLU A 1 399 ? 7.475 11.085 -8.235 1.00 83.94 399 GLU A C 1
ATOM 3248 O O . GLU A 1 399 ? 7.836 11.125 -9.407 1.00 83.94 399 GLU A O 1
ATOM 3253 N N . ILE A 1 400 ? 7.966 11.926 -7.319 1.00 86.44 400 ILE A N 1
ATOM 3254 C CA . ILE A 1 400 ? 9.033 12.896 -7.609 1.00 86.44 400 ILE A CA 1
ATOM 3255 C C . ILE A 1 400 ? 10.297 12.152 -8.045 1.00 86.44 400 ILE A C 1
ATOM 3257 O O . ILE A 1 400 ? 10.824 12.431 -9.119 1.00 86.44 400 ILE A O 1
ATOM 3261 N N . ASN A 1 401 ? 10.732 11.158 -7.261 1.00 86.31 401 ASN A N 1
ATOM 3262 C CA . ASN A 1 401 ? 11.906 10.347 -7.568 1.00 86.31 401 ASN A CA 1
ATOM 3263 C C . ASN A 1 401 ? 11.806 9.723 -8.959 1.00 86.31 401 ASN A C 1
ATOM 3265 O O . ASN A 1 401 ? 12.649 9.989 -9.805 1.00 86.31 401 ASN A O 1
ATOM 3269 N N . GLY A 1 402 ? 10.751 8.945 -9.222 1.00 84.19 402 GLY A N 1
ATOM 3270 C CA . GLY A 1 402 ? 10.599 8.262 -10.507 1.00 84.19 402 GLY A CA 1
ATOM 3271 C C . GLY A 1 402 ? 10.470 9.224 -11.689 1.00 84.19 402 GLY A C 1
ATOM 3272 O O . GLY A 1 402 ? 11.036 8.962 -12.746 1.00 84.19 402 GLY A O 1
ATOM 3273 N N . THR A 1 403 ? 9.798 10.366 -11.511 1.00 87.06 403 THR A N 1
ATOM 3274 C CA . THR A 1 403 ? 9.673 11.384 -12.569 1.00 87.06 403 THR A CA 1
ATOM 3275 C C . THR A 1 403 ? 11.016 12.033 -12.900 1.00 87.06 403 THR A C 1
ATOM 3277 O O . THR A 1 403 ? 11.303 12.240 -14.073 1.00 87.06 403 THR A O 1
ATOM 3280 N N . ILE A 1 404 ? 11.856 12.328 -11.903 1.00 86.44 404 ILE A N 1
ATOM 3281 C CA . ILE A 1 404 ? 13.195 12.896 -12.133 1.00 86.44 404 ILE A CA 1
ATOM 3282 C C . ILE A 1 404 ? 14.145 11.839 -12.701 1.00 86.44 404 ILE A C 1
ATOM 3284 O O . ILE A 1 404 ? 14.914 12.140 -13.608 1.00 86.44 404 ILE A O 1
ATOM 3288 N N . MET A 1 405 ? 14.065 10.592 -12.227 1.00 83.06 405 MET A N 1
ATOM 3289 C CA . MET A 1 405 ? 14.849 9.484 -12.782 1.00 83.06 405 MET A CA 1
ATOM 3290 C C . MET A 1 405 ? 14.554 9.273 -14.274 1.00 83.06 405 MET A C 1
ATOM 3292 O O . MET A 1 405 ? 15.477 8.981 -15.031 1.00 83.06 405 MET A O 1
ATOM 3296 N N . ALA A 1 406 ? 13.310 9.511 -14.711 1.00 81.06 406 ALA A N 1
ATOM 3297 C CA . ALA A 1 406 ? 12.917 9.488 -16.123 1.00 81.06 406 ALA A CA 1
ATOM 3298 C C . ALA A 1 406 ? 13.587 10.577 -16.985 1.00 81.06 406 ALA A C 1
ATOM 3300 O O . ALA A 1 406 ? 13.635 10.433 -18.201 1.00 81.06 406 ALA A O 1
ATOM 3301 N N . LEU A 1 407 ? 14.076 11.663 -16.373 1.00 79.00 407 LEU A N 1
ATOM 3302 C CA . LEU A 1 407 ? 14.762 12.775 -17.048 1.00 79.00 407 LEU A CA 1
ATOM 3303 C C . LEU A 1 407 ? 16.292 12.611 -17.074 1.00 79.00 407 LEU A C 1
ATOM 3305 O O . LEU A 1 407 ? 16.994 13.510 -17.538 1.00 79.00 407 LEU A O 1
ATOM 3309 N N . GLY A 1 408 ? 16.816 11.517 -16.508 1.00 67.31 408 GLY A N 1
ATOM 3310 C CA . GLY A 1 408 ? 18.252 11.260 -16.444 1.00 67.31 408 GLY A CA 1
ATOM 3311 C C . GLY A 1 408 ? 18.888 11.081 -17.833 1.00 67.31 408 GLY A C 1
ATOM 3312 O O . GLY A 1 408 ? 18.198 10.709 -18.781 1.00 67.31 408 GLY A O 1
ATOM 3313 N N . PRO A 1 409 ? 20.206 11.316 -17.970 1.00 59.69 409 PRO A N 1
ATOM 3314 C CA . PRO A 1 409 ? 20.895 11.209 -19.253 1.00 59.69 409 PRO A CA 1
ATOM 3315 C C . PRO A 1 409 ? 20.839 9.784 -19.830 1.00 59.69 409 PRO A C 1
ATOM 3317 O O . PRO A 1 409 ? 20.908 8.796 -19.095 1.00 59.69 409 PRO A O 1
ATOM 3320 N N . VAL A 1 410 ? 20.784 9.705 -21.166 1.00 52.78 410 VAL A N 1
ATOM 3321 C CA . VAL A 1 410 ? 20.658 8.490 -22.009 1.00 52.78 410 VAL A CA 1
ATOM 3322 C C . VAL A 1 410 ? 21.719 7.413 -21.708 1.00 52.78 410 VAL A C 1
ATOM 3324 O O . VAL A 1 410 ? 21.512 6.238 -21.989 1.00 52.78 410 VAL A O 1
ATOM 3327 N N . SER A 1 411 ? 22.851 7.791 -21.109 1.00 47.34 411 SER A N 1
ATOM 3328 C CA . SER A 1 411 ? 24.044 6.953 -20.925 1.00 47.34 411 SER A CA 1
ATOM 3329 C C . SER A 1 411 ? 24.089 6.107 -19.644 1.00 47.34 411 SER A C 1
ATOM 3331 O O . SER A 1 411 ? 25.077 5.410 -19.419 1.00 47.34 411 SER A O 1
ATOM 3333 N N . GLN A 1 412 ? 23.066 6.149 -18.784 1.00 53.94 412 GLN A N 1
ATOM 3334 C CA . GLN A 1 412 ? 23.002 5.323 -17.569 1.00 53.94 412 GLN A CA 1
ATOM 3335 C C . GLN A 1 412 ? 21.900 4.265 -17.671 1.00 53.94 412 GLN A C 1
ATOM 3337 O O . GLN A 1 412 ? 20.855 4.519 -18.273 1.00 53.94 412 GLN A O 1
ATOM 3342 N N . SER A 1 413 ? 22.117 3.096 -17.046 1.00 53.31 413 SER A N 1
ATOM 3343 C CA . SER A 1 413 ? 21.114 2.027 -16.991 1.00 53.31 413 SER A CA 1
ATOM 3344 C C . SER A 1 413 ? 19.788 2.605 -16.502 1.00 53.31 413 SER A C 1
ATOM 3346 O O . SER A 1 413 ? 19.684 3.188 -15.419 1.00 53.31 413 SER A O 1
ATOM 3348 N N . SER A 1 414 ? 18.781 2.529 -17.367 1.00 62.50 414 SER A N 1
ATOM 3349 C CA . SER A 1 414 ? 17.482 3.105 -17.067 1.00 62.50 414 SER A CA 1
ATOM 3350 C C . SER A 1 414 ? 16.775 2.195 -16.077 1.00 62.50 414 SER A C 1
ATOM 3352 O O . SER A 1 414 ? 16.439 1.054 -16.396 1.00 62.50 414 SER A O 1
ATOM 3354 N N . GLU A 1 415 ? 16.568 2.695 -14.858 1.00 77.31 415 GLU A N 1
ATOM 3355 C CA . GLU A 1 415 ? 15.676 2.042 -13.908 1.00 77.31 415 GLU A CA 1
ATOM 3356 C C . GLU A 1 415 ? 14.311 1.829 -14.565 1.00 77.31 415 GLU A C 1
ATOM 3358 O O . GLU A 1 415 ? 13.855 2.636 -15.376 1.00 77.31 415 GLU A O 1
ATOM 3363 N N . ARG A 1 416 ? 13.652 0.721 -14.242 1.00 87.44 416 ARG A N 1
ATOM 3364 C CA . ARG A 1 416 ? 12.353 0.389 -14.822 1.00 87.44 416 ARG A CA 1
ATOM 3365 C C . ARG A 1 416 ? 11.276 1.276 -14.216 1.00 87.44 416 ARG A C 1
ATOM 3367 O O . ARG A 1 416 ? 11.127 1.326 -12.997 1.00 87.44 416 ARG A O 1
ATOM 3374 N N . LEU A 1 417 ? 10.515 1.973 -15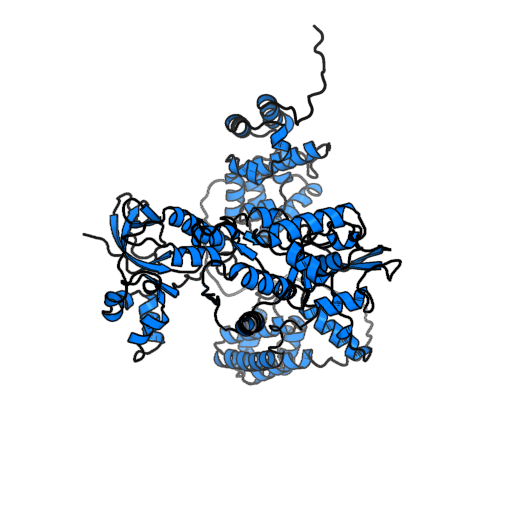.056 1.00 89.56 417 LEU A N 1
ATOM 3375 C CA . LEU A 1 417 ? 9.536 2.966 -14.614 1.00 89.56 417 LEU A CA 1
ATOM 3376 C C . LEU A 1 417 ? 8.102 2.529 -14.909 1.00 89.56 417 LEU A C 1
ATOM 3378 O O . LEU A 1 417 ? 7.820 1.921 -15.940 1.00 89.56 417 LEU A O 1
ATOM 3382 N N . LEU A 1 418 ? 7.174 2.890 -14.024 1.00 88.00 418 LEU A N 1
ATOM 3383 C CA . LEU A 1 418 ? 5.733 2.715 -14.211 1.00 88.00 418 LEU A CA 1
ATOM 3384 C C . LEU A 1 418 ? 5.022 4.070 -14.188 1.00 88.00 418 LEU A C 1
ATOM 3386 O O . LEU A 1 418 ? 5.391 4.933 -13.384 1.00 88.00 418 LEU A O 1
ATOM 3390 N N . PRO A 1 419 ? 3.967 4.263 -14.999 1.00 88.69 419 PRO A N 1
ATOM 3391 C CA . PRO A 1 419 ? 3.172 5.480 -14.938 1.00 88.69 419 PRO A CA 1
ATOM 3392 C C . PRO A 1 419 ? 2.443 5.600 -13.591 1.00 88.69 419 PRO A C 1
ATOM 3394 O O . PRO A 1 419 ? 2.032 4.611 -12.963 1.00 88.69 419 PRO A O 1
ATOM 3397 N N . SER A 1 420 ? 2.265 6.840 -13.150 1.00 84.81 420 SER A N 1
ATOM 3398 C CA . SER A 1 420 ? 1.473 7.224 -11.987 1.00 84.81 420 SER A CA 1
ATOM 3399 C C . SER A 1 420 ? 0.553 8.401 -12.329 1.00 84.81 420 SER A C 1
ATOM 3401 O O . SER A 1 420 ? 0.484 8.884 -13.460 1.00 84.81 420 SER A O 1
ATOM 3403 N N . SER A 1 421 ? -0.225 8.841 -11.347 1.00 77.69 421 SER A N 1
ATOM 3404 C CA . SER A 1 421 ? -1.181 9.933 -11.510 1.00 77.69 421 SER A CA 1
ATOM 3405 C C . SER A 1 421 ? -0.521 11.249 -11.944 1.00 77.69 421 SER A C 1
ATOM 3407 O O . SER A 1 421 ? 0.598 11.562 -11.541 1.00 77.69 421 SER A O 1
ATOM 3409 N N . GLY A 1 422 ? -1.232 12.036 -12.756 1.00 75.56 422 GLY A N 1
ATOM 3410 C CA . GLY A 1 422 ? -0.783 13.369 -13.171 1.00 75.56 422 GLY A CA 1
ATOM 3411 C C . GLY A 1 422 ? 0.465 13.376 -14.062 1.00 75.56 422 GLY A C 1
ATOM 3412 O O . GLY A 1 422 ? 1.266 14.296 -13.932 1.00 75.56 422 GLY A O 1
ATOM 3413 N N . SER A 1 423 ? 0.650 12.365 -14.921 1.00 82.75 423 SER A N 1
ATOM 3414 C CA . SER A 1 423 ? 1.820 12.209 -15.814 1.00 82.75 423 SER A CA 1
ATOM 3415 C C . SER A 1 423 ? 3.167 12.034 -15.093 1.00 82.75 423 SER A C 1
ATOM 3417 O O . SER A 1 423 ? 4.232 12.260 -15.676 1.00 82.75 423 SER A O 1
ATOM 3419 N N . SER A 1 424 ? 3.127 11.655 -13.812 1.00 86.56 424 SER A N 1
ATOM 3420 C CA . SER A 1 424 ? 4.316 11.300 -13.033 1.00 86.56 424 SER A CA 1
ATOM 3421 C C . SER A 1 424 ? 4.693 9.829 -13.235 1.00 86.56 424 SER A C 1
ATOM 3423 O O . SER A 1 424 ? 3.897 9.035 -13.744 1.00 86.56 424 SER A O 1
ATOM 3425 N N . ALA A 1 425 ? 5.905 9.455 -12.833 1.00 87.50 425 ALA A N 1
ATOM 3426 C CA . ALA A 1 425 ? 6.402 8.083 -12.900 1.00 87.50 425 ALA A CA 1
ATOM 3427 C C . ALA A 1 425 ? 6.934 7.611 -11.542 1.00 87.50 425 ALA A C 1
ATOM 3429 O O . ALA A 1 425 ? 7.348 8.414 -10.708 1.00 87.50 425 ALA A O 1
ATOM 3430 N N . VAL A 1 426 ? 6.938 6.297 -11.325 1.00 86.75 426 VAL A N 1
ATOM 3431 C CA . VAL A 1 426 ? 7.533 5.648 -10.147 1.00 86.75 426 VAL A CA 1
ATOM 3432 C C . VAL A 1 426 ? 8.496 4.548 -10.575 1.00 86.75 426 VAL A C 1
ATOM 3434 O O . VAL A 1 426 ? 8.306 3.925 -11.617 1.00 86.75 426 VAL A O 1
ATOM 3437 N N . VAL A 1 427 ? 9.508 4.293 -9.749 1.00 86.38 427 VAL A N 1
ATOM 3438 C CA . VAL A 1 427 ? 10.480 3.216 -9.966 1.00 86.38 427 VAL A CA 1
ATOM 3439 C C . VAL A 1 427 ? 9.858 1.870 -9.590 1.00 86.38 427 VAL A C 1
ATOM 3441 O O . VAL A 1 427 ? 9.359 1.711 -8.473 1.00 86.38 427 VAL A O 1
ATOM 3444 N N . LEU A 1 428 ? 9.897 0.904 -10.510 1.00 83.44 428 LEU A N 1
ATOM 3445 C CA . LEU A 1 428 ? 9.607 -0.502 -10.239 1.00 83.44 428 LEU A CA 1
ATOM 3446 C C . LEU A 1 428 ? 10.835 -1.126 -9.579 1.00 83.44 428 LEU A C 1
ATOM 3448 O O . LEU A 1 428 ? 11.892 -1.248 -10.194 1.00 83.44 428 LEU A O 1
ATOM 3452 N N . LYS A 1 429 ? 10.700 -1.506 -8.310 1.00 80.56 429 LYS A N 1
ATOM 3453 C CA . LYS A 1 429 ? 11.795 -2.128 -7.565 1.00 80.56 429 LYS A CA 1
ATOM 3454 C C . LYS A 1 429 ? 11.877 -3.603 -7.927 1.00 80.56 429 LYS A C 1
ATOM 3456 O O . LYS A 1 429 ? 10.846 -4.267 -7.989 1.00 80.56 429 LYS A O 1
ATOM 3461 N N . GLN A 1 430 ? 13.099 -4.120 -8.037 1.00 77.06 430 GLN A N 1
ATOM 3462 C CA . GLN A 1 430 ? 13.341 -5.533 -8.340 1.00 77.06 430 GLN A CA 1
ATOM 3463 C C . GLN A 1 430 ? 12.572 -6.460 -7.394 1.00 77.06 430 GLN A C 1
ATOM 3465 O O . GLN A 1 430 ? 11.835 -7.320 -7.849 1.00 77.06 430 GLN A O 1
ATOM 3470 N N . LYS A 1 431 ? 12.626 -6.188 -6.084 1.00 70.38 431 LYS A N 1
ATOM 3471 C CA . LYS A 1 431 ? 11.879 -6.953 -5.078 1.00 70.38 431 LYS A CA 1
ATOM 3472 C C . LYS A 1 431 ? 10.376 -7.037 -5.365 1.00 70.38 431 LYS A C 1
ATOM 3474 O O . LYS A 1 431 ? 9.781 -8.066 -5.101 1.00 70.38 431 LYS A O 1
ATOM 3479 N N . ASP A 1 432 ? 9.767 -5.958 -5.863 1.00 66.94 432 ASP A N 1
ATOM 3480 C CA . ASP A 1 432 ? 8.324 -5.898 -6.102 1.00 66.94 432 ASP A CA 1
ATOM 3481 C C . ASP A 1 432 ? 7.993 -6.706 -7.364 1.00 66.94 432 ASP A C 1
ATOM 3483 O O . ASP A 1 432 ? 6.996 -7.418 -7.412 1.00 66.94 432 ASP A O 1
ATOM 3487 N N . GLU A 1 433 ? 8.872 -6.656 -8.365 1.00 69.31 433 GLU A N 1
ATOM 3488 C CA . GLU A 1 433 ? 8.771 -7.478 -9.566 1.00 69.31 433 GLU A CA 1
ATOM 3489 C C . GLU A 1 433 ? 8.988 -8.972 -9.300 1.00 69.31 433 GLU A C 1
ATOM 3491 O O . GLU A 1 433 ? 8.267 -9.797 -9.860 1.00 69.31 433 GLU A O 1
ATOM 3496 N N . ASP A 1 434 ? 9.909 -9.321 -8.402 1.00 67.94 434 ASP A N 1
ATOM 3497 C CA . ASP A 1 434 ? 10.168 -10.705 -8.000 1.00 67.94 434 ASP A CA 1
ATOM 3498 C C . ASP A 1 434 ? 8.942 -11.347 -7.319 1.00 67.94 434 ASP A C 1
ATOM 3500 O O . ASP A 1 434 ? 8.791 -12.567 -7.356 1.00 67.94 434 ASP A O 1
ATOM 3504 N N . PHE A 1 435 ? 8.030 -10.550 -6.743 1.00 59.00 435 PHE A N 1
ATOM 3505 C CA . PHE A 1 435 ? 6.736 -11.041 -6.247 1.00 59.00 435 PHE A CA 1
ATOM 3506 C C . PHE A 1 435 ? 5.710 -11.264 -7.372 1.00 59.00 435 PHE A C 1
ATOM 3508 O O . PHE A 1 435 ? 4.858 -12.144 -7.267 1.00 59.00 435 PHE A O 1
ATOM 3515 N N . MET A 1 436 ? 5.812 -10.534 -8.485 1.00 61.22 436 MET A N 1
ATOM 3516 C CA . MET A 1 436 ? 4.882 -10.583 -9.622 1.00 61.22 436 MET A CA 1
ATOM 3517 C C . MET A 1 436 ? 5.306 -11.608 -10.688 1.00 61.22 436 MET A C 1
ATOM 3519 O O . MET A 1 436 ? 5.263 -11.337 -11.890 1.00 61.22 436 MET A O 1
ATOM 3523 N N . THR A 1 437 ? 5.712 -12.812 -10.278 1.00 67.62 437 THR A N 1
ATOM 3524 C CA . THR A 1 437 ? 6.319 -13.813 -11.181 1.00 67.62 437 THR A CA 1
ATOM 3525 C C . THR A 1 437 ? 5.416 -14.217 -12.347 1.00 67.62 437 THR A C 1
ATOM 3527 O O . THR A 1 437 ? 5.913 -14.397 -13.463 1.00 67.62 437 THR A O 1
ATOM 3530 N N . ALA A 1 438 ? 4.100 -14.283 -12.126 1.00 65.12 438 ALA A N 1
ATOM 3531 C CA . ALA A 1 438 ? 3.101 -14.617 -13.138 1.00 65.12 438 ALA A CA 1
ATOM 3532 C C . ALA A 1 438 ? 2.890 -13.515 -14.194 1.00 65.12 438 ALA A C 1
ATOM 3534 O O . ALA A 1 438 ? 2.363 -13.790 -15.274 1.00 65.12 438 ALA A O 1
ATOM 3535 N N . LEU A 1 439 ? 3.299 -12.275 -13.917 1.00 76.12 439 LEU A N 1
ATOM 3536 C CA . LEU A 1 439 ? 3.073 -11.127 -14.788 1.00 76.12 439 LEU A CA 1
ATOM 3537 C C . LEU A 1 439 ? 4.356 -10.717 -15.516 1.00 76.12 439 LEU A C 1
ATOM 3539 O O . LEU A 1 439 ? 5.453 -10.704 -14.961 1.00 76.12 439 LEU A O 1
ATOM 3543 N N . ASP A 1 440 ? 4.215 -10.372 -16.788 1.00 82.31 440 ASP A N 1
ATOM 3544 C CA . ASP A 1 440 ? 5.189 -9.607 -17.558 1.00 82.31 440 ASP A CA 1
ATOM 3545 C C . ASP A 1 440 ? 4.796 -8.128 -17.479 1.00 82.31 440 ASP A C 1
ATOM 3547 O O . ASP A 1 440 ? 3.817 -7.697 -18.099 1.00 82.31 440 ASP A O 1
ATOM 3551 N N . ILE A 1 441 ? 5.502 -7.370 -16.638 1.00 86.50 441 ILE A N 1
ATOM 3552 C CA . ILE A 1 441 ? 5.197 -5.966 -16.358 1.00 86.50 441 ILE A CA 1
ATOM 3553 C C . ILE A 1 441 ? 5.776 -5.082 -17.462 1.00 86.50 441 ILE A C 1
ATOM 3555 O O . ILE A 1 441 ? 6.994 -4.993 -17.632 1.00 86.50 441 ILE A O 1
ATOM 3559 N N . LEU A 1 442 ? 4.902 -4.365 -18.170 1.00 91.25 442 LEU A N 1
ATOM 3560 C CA . LEU A 1 442 ? 5.302 -3.456 -19.235 1.00 91.25 442 LEU A CA 1
ATOM 3561 C C . LEU A 1 442 ? 5.628 -2.071 -18.668 1.00 91.25 442 LEU A C 1
ATOM 3563 O O . LEU A 1 442 ? 4.741 -1.334 -18.228 1.00 91.25 442 LEU A O 1
ATOM 3567 N N . CYS A 1 443 ? 6.907 -1.704 -18.724 1.00 91.19 443 CYS A N 1
ATOM 3568 C CA . CYS A 1 443 ? 7.395 -0.424 -18.223 1.00 91.19 443 CYS A CA 1
ATOM 3569 C C . CYS A 1 443 ? 7.148 0.736 -19.194 1.00 91.19 443 CYS A C 1
ATOM 3571 O O . CYS A 1 443 ? 7.077 0.564 -20.410 1.00 91.19 443 CYS A O 1
ATOM 3573 N N . LEU A 1 444 ? 7.072 1.949 -18.645 1.00 89.44 444 LEU A N 1
ATOM 3574 C CA . LEU A 1 444 ? 6.966 3.203 -19.392 1.00 89.44 444 LEU A CA 1
ATOM 3575 C C . LEU A 1 444 ? 8.103 3.328 -20.422 1.00 89.44 444 LEU A C 1
ATOM 3577 O O . LEU A 1 444 ? 7.850 3.542 -21.606 1.00 89.44 444 LEU A O 1
ATOM 3581 N N . ASN A 1 445 ? 9.332 3.109 -19.955 1.00 88.38 445 ASN A N 1
ATOM 3582 C CA . ASN A 1 445 ? 10.590 3.172 -20.697 1.00 88.38 445 ASN A CA 1
ATOM 3583 C C . ASN A 1 445 ? 11.027 1.802 -21.250 1.00 88.38 445 ASN A C 1
ATOM 3585 O O . ASN A 1 445 ? 12.217 1.523 -21.393 1.00 88.38 445 ASN A O 1
ATOM 3589 N N . GLN A 1 446 ? 10.074 0.901 -21.514 1.00 91.00 446 GLN A N 1
ATOM 3590 C CA . GLN A 1 446 ? 10.388 -0.412 -22.072 1.00 91.00 446 GLN A CA 1
ATOM 3591 C C . GLN A 1 446 ? 11.182 -0.267 -23.380 1.00 91.00 446 GLN A C 1
ATOM 3593 O O . GLN A 1 446 ? 10.772 0.478 -24.267 1.00 91.00 446 GLN A O 1
ATOM 3598 N N . CYS A 1 447 ? 12.270 -1.037 -23.504 1.00 88.19 447 CYS A N 1
ATOM 3599 C CA . CYS A 1 447 ? 13.182 -1.054 -24.658 1.00 88.19 447 CYS A CA 1
ATOM 3600 C C . CYS A 1 447 ? 14.064 0.199 -24.836 1.00 88.19 447 CYS A C 1
ATOM 3602 O O . CYS A 1 447 ? 14.904 0.215 -25.731 1.00 88.19 447 CYS A O 1
ATOM 3604 N N . GLU A 1 448 ? 13.931 1.221 -23.989 1.00 85.69 448 GLU A N 1
ATOM 3605 C CA . GLU A 1 448 ? 14.730 2.448 -24.075 1.00 85.69 448 GLU A CA 1
ATOM 3606 C C . GLU A 1 448 ? 16.084 2.289 -23.368 1.00 85.69 448 GLU A C 1
ATOM 3608 O O . GLU A 1 448 ? 16.172 1.663 -22.313 1.00 85.69 448 GLU A O 1
ATOM 3613 N N . ASN A 1 449 ? 17.141 2.871 -23.949 1.00 77.00 449 ASN A N 1
ATOM 3614 C CA . ASN A 1 449 ? 18.496 2.932 -23.376 1.00 77.00 449 ASN A CA 1
ATOM 3615 C C . ASN A 1 449 ? 19.119 1.560 -23.024 1.00 77.00 449 ASN A C 1
ATOM 3617 O O . ASN A 1 449 ? 19.955 1.467 -22.128 1.00 77.00 449 ASN A O 1
ATOM 3621 N N . ILE A 1 450 ? 18.703 0.486 -23.710 1.00 81.06 450 ILE A N 1
ATOM 3622 C CA . ILE A 1 450 ? 19.281 -0.865 -23.552 1.00 81.06 450 ILE A CA 1
ATOM 3623 C C . ILE A 1 450 ? 20.467 -1.073 -24.504 1.00 81.06 450 ILE A C 1
ATOM 3625 O O . ILE A 1 450 ? 21.454 -1.702 -24.137 1.00 81.06 450 ILE A O 1
ATOM 3629 N N . TYR A 1 451 ? 20.366 -0.535 -25.718 1.00 79.88 451 TYR A N 1
ATOM 3630 C CA . TYR A 1 451 ? 21.409 -0.562 -26.739 1.00 79.88 451 TYR A CA 1
ATOM 3631 C C . TYR A 1 451 ? 21.689 0.864 -27.211 1.00 79.88 451 TYR A C 1
ATOM 3633 O O . TYR A 1 451 ? 20.794 1.710 -27.179 1.00 79.88 451 TYR A O 1
ATOM 3641 N N . ASP A 1 452 ? 22.903 1.111 -27.701 1.00 80.31 452 ASP A N 1
ATOM 3642 C CA . ASP A 1 452 ? 23.151 2.271 -28.555 1.00 80.31 452 ASP A CA 1
ATOM 3643 C C . ASP A 1 452 ? 22.466 2.027 -29.908 1.00 80.31 452 ASP A C 1
ATOM 3645 O O . ASP A 1 452 ? 22.822 1.096 -30.634 1.00 80.31 452 ASP A O 1
ATOM 3649 N N . GLU A 1 453 ? 21.466 2.846 -30.238 1.00 81.00 453 GLU A N 1
ATOM 3650 C CA . GLU A 1 453 ? 20.669 2.721 -31.466 1.00 81.00 453 GLU A CA 1
ATOM 3651 C C . GLU A 1 453 ? 21.514 2.865 -32.747 1.00 81.00 453 GLU A C 1
ATOM 3653 O O . GLU A 1 453 ? 21.084 2.414 -33.808 1.00 81.00 453 GLU A O 1
ATOM 3658 N N . ASN A 1 454 ? 22.717 3.448 -32.659 1.00 81.75 454 ASN A N 1
ATOM 3659 C CA . ASN A 1 454 ? 23.638 3.593 -33.791 1.00 81.75 454 ASN A CA 1
ATOM 3660 C C . ASN A 1 454 ? 24.652 2.442 -33.909 1.00 81.75 454 ASN A C 1
ATOM 3662 O O . ASN A 1 454 ? 25.464 2.435 -34.835 1.00 81.75 454 ASN A O 1
ATOM 3666 N N . SER A 1 455 ? 24.633 1.484 -32.980 1.00 87.38 455 SER A N 1
ATOM 3667 C CA . SER A 1 455 ? 25.564 0.352 -32.976 1.00 87.38 455 SER A CA 1
ATOM 3668 C C . SER A 1 455 ? 25.200 -0.714 -34.016 1.00 87.38 455 SER A C 1
ATOM 3670 O O . SER A 1 455 ? 24.025 -0.964 -34.309 1.00 87.38 455 SER A O 1
ATOM 3672 N N . SER A 1 456 ? 26.215 -1.397 -34.551 1.00 87.69 456 SER A N 1
ATOM 3673 C CA . SER A 1 456 ? 26.035 -2.569 -35.420 1.00 87.69 456 SER A CA 1
ATOM 3674 C C . SER A 1 456 ? 25.284 -3.699 -34.713 1.00 87.69 456 SER A C 1
ATOM 3676 O O . SER A 1 456 ? 24.429 -4.353 -35.306 1.00 87.69 456 SER A O 1
ATOM 3678 N N . GLU A 1 457 ? 25.542 -3.874 -33.420 1.00 88.81 457 GLU A N 1
ATOM 3679 C CA . GLU A 1 457 ? 24.935 -4.878 -32.557 1.00 88.81 457 GLU A CA 1
ATOM 3680 C C . GLU A 1 457 ? 23.419 -4.683 -32.452 1.00 88.81 457 GLU A C 1
ATOM 3682 O O . GLU A 1 457 ? 22.658 -5.653 -32.505 1.00 88.81 457 GLU A O 1
ATOM 3687 N N . PHE A 1 458 ? 22.963 -3.430 -32.343 1.00 87.81 458 PHE A N 1
ATOM 3688 C CA . PHE A 1 458 ? 21.538 -3.109 -32.343 1.00 87.81 458 PHE A CA 1
ATOM 3689 C C . PHE A 1 458 ? 20.881 -3.423 -33.690 1.00 87.81 458 PHE A C 1
ATOM 3691 O O . PHE A 1 458 ? 19.772 -3.963 -33.720 1.00 87.81 458 PHE A O 1
ATOM 3698 N N . SER A 1 459 ? 21.569 -3.138 -34.801 1.00 85.94 459 SER A N 1
ATOM 3699 C CA . SER A 1 459 ? 21.085 -3.467 -36.146 1.00 85.94 459 SER A CA 1
ATOM 3700 C C . SER A 1 459 ? 20.902 -4.978 -36.328 1.00 85.94 459 SER A C 1
ATOM 3702 O O . SER A 1 459 ? 19.829 -5.422 -36.744 1.00 85.94 459 SER A O 1
ATOM 3704 N N . ASP A 1 460 ? 21.896 -5.782 -35.948 1.00 90.12 460 ASP A N 1
ATOM 3705 C CA . ASP A 1 460 ? 21.826 -7.246 -36.046 1.00 90.12 460 ASP A CA 1
ATOM 3706 C C . ASP A 1 460 ? 20.732 -7.829 -35.141 1.00 90.12 460 ASP A C 1
ATOM 3708 O O . ASP A 1 460 ? 19.957 -8.703 -35.550 1.00 90.12 460 ASP A O 1
ATOM 3712 N N . PHE A 1 461 ? 20.614 -7.311 -33.915 1.00 91.50 461 PHE A N 1
ATOM 3713 C CA . PHE A 1 461 ? 19.547 -7.686 -32.992 1.00 91.50 461 PHE A CA 1
ATOM 3714 C C . PHE A 1 461 ? 18.159 -7.370 -33.564 1.00 91.50 461 PHE A C 1
ATOM 3716 O O . PHE A 1 461 ? 17.266 -8.225 -33.521 1.00 91.50 461 PHE A O 1
ATOM 3723 N N . ARG A 1 462 ? 17.979 -6.175 -34.143 1.00 89.69 462 ARG A N 1
ATOM 3724 C CA . ARG A 1 462 ? 16.731 -5.768 -34.798 1.00 89.69 462 ARG A CA 1
ATOM 3725 C C . ARG A 1 462 ? 16.366 -6.719 -35.933 1.00 89.69 462 ARG A C 1
ATOM 3727 O O . ARG A 1 462 ? 15.236 -7.207 -35.952 1.00 89.69 462 ARG A O 1
ATOM 3734 N N . ILE A 1 463 ? 17.310 -7.021 -36.828 1.00 89.25 463 ILE A N 1
ATOM 3735 C CA . ILE A 1 463 ? 17.093 -7.940 -37.957 1.00 89.25 463 ILE A CA 1
ATOM 3736 C C . ILE A 1 463 ? 16.618 -9.302 -37.448 1.00 89.25 463 ILE A C 1
ATOM 3738 O O . ILE A 1 463 ? 15.603 -9.811 -37.918 1.00 89.25 463 ILE A O 1
ATOM 3742 N N . LYS A 1 464 ? 17.290 -9.861 -36.437 1.00 93.62 464 LYS A N 1
ATOM 3743 C CA . LYS A 1 464 ? 16.941 -11.167 -35.863 1.00 93.62 464 LYS A CA 1
ATOM 3744 C C . LYS A 1 464 ? 15.530 -11.196 -35.264 1.00 93.62 464 LYS A C 1
ATOM 3746 O O . LYS A 1 464 ? 14.785 -12.152 -35.478 1.00 93.62 464 LYS A O 1
ATOM 3751 N N . VAL A 1 465 ? 15.153 -10.164 -34.506 1.00 91.56 465 VAL A N 1
ATOM 3752 C CA . VAL A 1 465 ? 13.830 -10.075 -33.862 1.00 91.56 465 VAL A CA 1
ATOM 3753 C C . VAL A 1 465 ? 12.710 -9.848 -34.884 1.00 91.56 465 VAL A C 1
ATOM 3755 O O . VAL A 1 465 ? 11.622 -10.413 -34.742 1.00 91.56 465 VAL A O 1
ATOM 3758 N N . GLU A 1 466 ? 12.948 -9.031 -35.911 1.00 90.00 466 GLU A N 1
ATOM 3759 C CA . GLU A 1 466 ? 11.998 -8.830 -37.010 1.00 90.00 466 GLU A CA 1
ATOM 3760 C C . GLU A 1 466 ? 11.838 -10.104 -37.853 1.00 90.00 466 GLU A C 1
ATOM 3762 O O . GLU A 1 466 ? 10.712 -10.501 -38.152 1.00 90.00 466 GLU A O 1
ATOM 3767 N N . GLU A 1 467 ? 12.934 -10.794 -38.176 1.00 92.06 467 GLU A N 1
ATOM 3768 C CA . GLU A 1 467 ? 12.921 -12.050 -38.928 1.00 92.06 467 GLU A CA 1
ATOM 3769 C C . GLU A 1 467 ? 12.111 -13.144 -38.218 1.00 92.06 467 GLU A C 1
ATOM 3771 O O . GLU A 1 467 ? 11.257 -13.782 -38.839 1.00 92.06 467 GLU A O 1
ATOM 3776 N N . GLU A 1 468 ? 12.334 -13.347 -36.916 1.00 93.31 468 GLU A N 1
ATOM 3777 C CA . GLU A 1 468 ? 11.582 -14.317 -36.110 1.00 93.31 468 GLU A CA 1
ATOM 3778 C C . GLU A 1 468 ? 10.074 -14.029 -36.158 1.00 93.31 468 GLU A C 1
ATOM 3780 O O . GLU A 1 468 ? 9.263 -14.944 -36.317 1.00 93.31 468 GLU A O 1
ATOM 3785 N N . PHE A 1 469 ? 9.694 -12.752 -36.082 1.00 89.81 469 PHE A N 1
ATOM 3786 C CA . PHE A 1 469 ? 8.299 -12.334 -36.168 1.00 89.81 469 PHE A CA 1
ATOM 3787 C C . PHE A 1 469 ? 7.706 -12.561 -37.567 1.00 89.81 469 PHE A C 1
ATOM 3789 O O . PHE A 1 469 ? 6.630 -13.149 -37.683 1.00 89.81 469 PHE A O 1
ATOM 3796 N N . TYR A 1 470 ? 8.402 -12.161 -38.637 1.00 86.38 470 TYR A N 1
ATOM 3797 C CA . TYR A 1 470 ? 7.914 -12.332 -40.013 1.00 86.38 470 TYR A CA 1
ATOM 3798 C C . TYR A 1 470 ? 7.829 -13.799 -40.449 1.00 86.38 470 TYR A C 1
ATOM 3800 O O . TYR A 1 470 ? 6.982 -14.140 -41.273 1.00 86.38 470 TYR A O 1
ATOM 3808 N N . ARG A 1 471 ? 8.628 -14.687 -39.847 1.00 91.00 471 ARG A N 1
ATOM 3809 C CA . ARG A 1 471 ? 8.518 -16.147 -40.011 1.00 91.00 471 ARG A CA 1
ATOM 3810 C C . ARG A 1 471 ? 7.337 -16.771 -39.246 1.00 91.00 471 ARG A C 1
ATOM 3812 O O . ARG A 1 471 ? 7.165 -17.986 -39.290 1.00 91.00 471 ARG A O 1
ATOM 3819 N N . GLY A 1 472 ? 6.517 -15.969 -38.562 1.00 85.44 472 GLY A N 1
ATOM 3820 C CA . GLY A 1 472 ? 5.334 -16.423 -37.821 1.00 85.44 472 GLY A CA 1
ATOM 3821 C C . GLY A 1 472 ? 5.553 -16.609 -36.316 1.00 85.44 472 GLY A C 1
ATOM 3822 O O . GLY A 1 472 ? 4.706 -17.199 -35.645 1.00 85.44 472 GLY A O 1
ATOM 3823 N N . GLY A 1 473 ? 6.670 -16.118 -35.773 1.00 87.38 473 GLY A N 1
ATOM 3824 C CA . GLY A 1 473 ? 6.944 -16.116 -34.339 1.00 87.38 473 GLY A CA 1
ATOM 3825 C C . GLY A 1 473 ? 5.995 -15.222 -33.531 1.00 87.38 473 GLY A C 1
ATOM 3826 O O . GLY A 1 473 ? 5.245 -14.395 -34.059 1.00 87.38 473 GLY A O 1
ATOM 3827 N N . LYS A 1 474 ? 6.027 -15.378 -32.202 1.00 87.62 474 LYS A N 1
ATOM 3828 C CA . LYS A 1 474 ? 5.261 -14.518 -31.286 1.00 87.62 474 LYS A CA 1
ATOM 3829 C C . LYS A 1 474 ? 5.821 -13.093 -31.314 1.00 87.62 474 LYS A C 1
ATOM 3831 O O . LYS A 1 474 ? 7.031 -12.898 -31.371 1.00 87.62 474 LYS A O 1
ATOM 3836 N N . VAL A 1 475 ? 4.936 -12.101 -31.223 1.00 89.62 475 VAL A N 1
ATOM 3837 C CA . VAL A 1 475 ? 5.351 -10.694 -31.135 1.00 89.62 475 VAL A CA 1
ATOM 3838 C C . VAL A 1 475 ? 6.057 -10.417 -29.806 1.00 89.62 475 VAL A C 1
ATOM 3840 O O . VAL A 1 475 ? 5.634 -10.913 -28.761 1.00 89.62 475 VAL A O 1
ATOM 3843 N N . LYS A 1 476 ? 7.110 -9.602 -29.848 1.00 91.81 476 LYS A N 1
ATOM 3844 C CA . LYS A 1 476 ? 7.861 -9.103 -28.691 1.00 91.81 476 LYS A CA 1
ATOM 3845 C C . LYS A 1 476 ? 7.681 -7.588 -28.574 1.00 91.81 476 LYS A C 1
ATOM 3847 O O . LYS A 1 476 ? 7.403 -6.917 -29.566 1.00 91.81 476 LYS A O 1
ATOM 3852 N N . TRP A 1 477 ? 7.893 -7.030 -27.380 1.00 93.25 477 TRP A N 1
ATOM 3853 C CA . TRP A 1 477 ? 7.829 -5.576 -27.155 1.00 93.25 477 TRP A CA 1
ATOM 3854 C C . TRP A 1 477 ? 8.756 -4.787 -28.095 1.00 93.25 477 TRP A C 1
ATOM 3856 O O . TRP A 1 477 ? 8.365 -3.757 -28.639 1.00 93.25 477 TRP A O 1
ATOM 3866 N N . TRP A 1 478 ? 9.926 -5.356 -28.393 1.00 91.62 478 TRP A N 1
ATOM 3867 C CA . TRP A 1 478 ? 10.885 -4.839 -29.369 1.00 91.62 478 TRP A CA 1
ATOM 3868 C C . TRP A 1 478 ? 10.300 -4.601 -30.767 1.00 91.62 478 TRP A C 1
ATOM 3870 O O . TRP A 1 478 ? 10.646 -3.607 -31.397 1.00 91.62 478 TRP A O 1
ATOM 3880 N N . ASN A 1 479 ? 9.371 -5.442 -31.242 1.00 91.44 479 ASN A N 1
ATOM 3881 C CA . ASN A 1 479 ? 8.754 -5.241 -32.557 1.00 91.44 479 ASN A CA 1
ATOM 3882 C C . ASN A 1 479 ? 7.963 -3.924 -32.625 1.00 91.44 479 ASN A C 1
ATOM 3884 O O . ASN A 1 479 ? 7.946 -3.279 -33.672 1.00 91.44 479 ASN A O 1
ATOM 3888 N N . PHE A 1 480 ? 7.323 -3.514 -31.525 1.00 91.38 480 PHE A N 1
ATOM 3889 C CA . PHE A 1 480 ? 6.626 -2.228 -31.454 1.00 91.38 480 PHE A CA 1
ATOM 3890 C C . PHE A 1 480 ? 7.617 -1.069 -31.323 1.00 91.38 480 PHE A C 1
ATOM 3892 O O . PHE A 1 480 ? 7.485 -0.074 -32.030 1.00 91.38 480 PHE A O 1
ATOM 3899 N N . TYR A 1 481 ? 8.652 -1.236 -30.495 1.00 90.19 481 TYR A N 1
ATOM 3900 C CA . TYR A 1 481 ? 9.699 -0.232 -30.306 1.00 90.19 481 TYR A CA 1
ATOM 3901 C C . TYR A 1 481 ? 10.405 0.154 -31.614 1.00 90.19 481 TYR A C 1
ATOM 3903 O O . TYR A 1 481 ? 10.519 1.338 -31.926 1.00 90.19 481 TYR A O 1
ATOM 3911 N N . PHE A 1 482 ? 10.827 -0.827 -32.422 1.00 88.62 482 PHE A N 1
ATOM 3912 C CA . PHE A 1 482 ? 11.494 -0.554 -33.702 1.00 88.62 482 PHE A CA 1
ATOM 3913 C C . PHE A 1 482 ? 10.619 0.267 -34.649 1.00 88.62 482 PHE A C 1
ATOM 3915 O O . PHE A 1 482 ? 11.111 1.155 -35.340 1.00 88.62 482 PHE A O 1
ATOM 3922 N N . CYS A 1 483 ? 9.315 0.005 -34.642 1.00 83.38 483 CYS A N 1
ATOM 3923 C CA . CYS A 1 483 ? 8.364 0.706 -35.490 1.00 83.38 483 CYS A CA 1
ATOM 3924 C C . CYS A 1 483 ? 8.051 2.130 -35.015 1.00 83.38 483 CYS A C 1
ATOM 3926 O O . CYS A 1 483 ? 7.741 2.985 -35.840 1.00 83.38 483 CYS A O 1
ATOM 3928 N N . ASP A 1 484 ? 8.122 2.397 -33.708 1.00 84.12 484 ASP A N 1
ATOM 3929 C CA . ASP A 1 484 ? 7.985 3.758 -33.175 1.00 84.12 484 ASP A CA 1
ATOM 3930 C C . ASP A 1 484 ? 9.193 4.633 -33.561 1.00 84.12 484 ASP A C 1
ATOM 3932 O O . ASP A 1 484 ? 9.047 5.840 -33.777 1.00 84.12 484 ASP A O 1
ATOM 3936 N N . LYS A 1 485 ? 10.383 4.027 -33.681 1.00 80.88 485 LYS A N 1
ATOM 3937 C CA . LYS A 1 485 ? 11.631 4.703 -34.071 1.00 80.88 485 LYS A CA 1
ATOM 3938 C C . LYS A 1 485 ? 11.755 4.891 -35.582 1.00 80.88 485 LYS A C 1
ATOM 3940 O O . LYS A 1 485 ? 12.113 5.974 -36.045 1.00 80.88 485 LYS A O 1
ATOM 3945 N N . ASP A 1 486 ? 11.419 3.866 -36.358 1.00 78.81 486 ASP A N 1
ATOM 3946 C CA . ASP A 1 486 ? 11.496 3.888 -37.816 1.00 78.81 486 ASP A CA 1
ATOM 3947 C C . ASP A 1 486 ? 10.180 4.372 -38.440 1.00 78.81 486 ASP A C 1
ATOM 3949 O O . ASP A 1 486 ? 9.322 3.593 -38.865 1.00 78.81 486 ASP A O 1
ATOM 3953 N N . LYS A 1 487 ? 10.029 5.698 -38.535 1.00 69.44 487 LYS A N 1
ATOM 3954 C CA . LYS A 1 487 ? 8.838 6.330 -39.134 1.00 69.44 487 LYS A CA 1
ATOM 3955 C C . LYS A 1 487 ? 8.598 5.928 -40.595 1.00 69.44 487 LYS A C 1
ATOM 3957 O O . LYS A 1 487 ? 7.479 6.101 -41.077 1.00 69.44 487 LYS A O 1
ATOM 3962 N N . ALA A 1 488 ? 9.611 5.414 -41.298 1.00 70.06 488 ALA A N 1
ATOM 3963 C CA . ALA A 1 488 ? 9.479 4.947 -42.676 1.00 70.06 488 ALA A CA 1
ATOM 3964 C C . ALA A 1 488 ? 8.863 3.538 -42.765 1.00 70.06 488 ALA A C 1
ATOM 3966 O O . ALA A 1 488 ? 8.331 3.172 -43.814 1.00 70.06 488 ALA A O 1
ATOM 3967 N N . LYS A 1 489 ? 8.883 2.763 -41.672 1.00 70.12 489 LYS A N 1
ATOM 3968 C CA . LYS A 1 489 ? 8.311 1.411 -41.579 1.00 70.12 489 LYS A CA 1
ATOM 3969 C C . LYS A 1 489 ? 7.383 1.287 -40.362 1.00 70.12 489 LYS A C 1
ATOM 3971 O O . LYS A 1 489 ? 7.684 0.549 -39.424 1.00 70.12 489 LYS A O 1
ATOM 3976 N N . PRO A 1 490 ? 6.236 1.989 -40.353 1.00 70.06 490 PRO A N 1
ATOM 3977 C CA . PRO A 1 490 ? 5.320 1.942 -39.223 1.00 70.06 490 PRO A CA 1
ATOM 3978 C C . PRO A 1 490 ? 4.720 0.541 -39.047 1.00 70.06 490 PRO A C 1
ATOM 3980 O O . PRO A 1 490 ? 4.357 -0.126 -40.020 1.00 70.06 490 PRO A O 1
ATOM 3983 N N . PHE A 1 491 ? 4.524 0.124 -37.793 1.00 75.50 491 PHE A N 1
ATOM 3984 C CA . PHE A 1 491 ? 3.834 -1.128 -37.492 1.00 75.50 491 PHE A CA 1
ATOM 3985 C C . PHE A 1 491 ? 2.399 -1.036 -38.009 1.00 75.50 491 PHE A C 1
ATOM 3987 O O . PHE A 1 491 ? 1.628 -0.165 -37.588 1.00 75.50 491 PHE A O 1
ATOM 3994 N N . VAL A 1 492 ? 2.005 -1.950 -38.895 1.00 75.94 492 VAL A N 1
ATOM 3995 C CA . VAL A 1 492 ? 0.654 -1.944 -39.465 1.00 75.94 492 VAL A CA 1
ATOM 3996 C C . VAL A 1 492 ? -0.373 -2.165 -38.351 1.00 75.94 492 VAL A C 1
ATOM 3998 O O . VAL A 1 492 ? -0.470 -3.236 -37.746 1.00 75.94 492 VAL A O 1
ATOM 4001 N N . LYS A 1 493 ? -1.162 -1.125 -38.065 1.00 81.19 493 LYS A N 1
ATOM 4002 C CA . LYS A 1 493 ? -2.245 -1.182 -37.078 1.00 81.19 493 LYS A CA 1
ATOM 4003 C C . LYS A 1 493 ? -3.399 -2.002 -37.647 1.00 81.19 493 LYS A C 1
ATOM 4005 O O . LYS A 1 493 ? -3.941 -1.674 -38.698 1.00 81.19 493 LYS A O 1
ATOM 4010 N N . ARG A 1 494 ? -3.779 -3.069 -36.940 1.00 83.81 494 ARG A N 1
ATOM 4011 C CA . ARG A 1 494 ? -4.883 -3.954 -37.340 1.00 83.81 494 ARG A CA 1
ATOM 4012 C C . ARG A 1 494 ? -6.244 -3.272 -37.213 1.00 83.81 494 ARG A C 1
ATOM 4014 O O . ARG A 1 494 ? -6.410 -2.331 -36.429 1.00 83.81 494 ARG A O 1
ATOM 4021 N N . ASP A 1 495 ? -7.227 -3.797 -37.948 1.00 78.69 495 ASP A N 1
ATOM 4022 C CA . ASP A 1 495 ? -8.625 -3.398 -37.776 1.00 78.69 495 ASP A CA 1
ATOM 4023 C C . ASP A 1 495 ? -9.033 -3.571 -36.300 1.00 78.69 495 ASP A C 1
ATOM 4025 O O . ASP A 1 495 ? -8.553 -4.456 -35.593 1.00 78.69 495 ASP A O 1
ATOM 4029 N N . LYS A 1 496 ? -9.890 -2.672 -35.818 1.00 87.25 496 LYS A N 1
ATOM 4030 C CA . LYS A 1 496 ? -10.340 -2.524 -34.422 1.00 87.25 496 LYS A CA 1
ATOM 4031 C C . LYS A 1 496 ? -9.337 -1.953 -33.417 1.00 87.25 496 LYS A C 1
ATOM 4033 O O . LYS A 1 496 ? -9.791 -1.571 -32.341 1.00 87.25 496 LYS A O 1
ATOM 4038 N N . TYR A 1 497 ? -8.051 -1.765 -33.734 1.00 91.25 497 TYR A N 1
ATOM 4039 C CA . TYR A 1 497 ? -7.073 -1.162 -32.800 1.00 91.25 497 TYR A CA 1
ATOM 4040 C C . TYR A 1 497 ? -7.571 0.156 -32.179 1.00 91.25 497 TYR A C 1
ATOM 4042 O O . TYR A 1 497 ? -7.580 0.316 -30.957 1.00 91.25 497 TYR A O 1
ATOM 4050 N N . LYS A 1 498 ? -8.071 1.084 -33.010 1.00 92.25 498 LYS A N 1
ATOM 4051 C CA . LYS A 1 498 ? -8.589 2.378 -32.534 1.00 92.25 498 LYS A CA 1
ATOM 4052 C C . LYS A 1 498 ? -9.811 2.202 -31.627 1.00 92.25 498 LYS A C 1
ATOM 4054 O O . LYS A 1 498 ? -9.954 2.937 -30.653 1.00 92.25 498 LYS A O 1
ATOM 4059 N N . ASN A 1 499 ? -10.663 1.223 -31.931 1.00 91.56 499 ASN A N 1
ATOM 4060 C CA . ASN A 1 499 ? -11.885 0.954 -31.178 1.00 91.56 499 ASN A CA 1
ATOM 4061 C C . ASN A 1 499 ? -11.557 0.392 -29.794 1.00 91.56 499 ASN A C 1
ATOM 4063 O O . ASN A 1 499 ? -12.031 0.939 -28.806 1.00 91.56 499 ASN A O 1
ATOM 4067 N N . VAL A 1 500 ? -10.690 -0.625 -29.712 1.00 91.69 500 VAL A N 1
ATOM 4068 C CA . VAL A 1 500 ? -10.268 -1.224 -28.434 1.00 91.69 500 VAL A CA 1
ATOM 4069 C C . VAL A 1 500 ? -9.589 -0.176 -27.548 1.00 91.69 500 VAL A C 1
ATOM 4071 O O . VAL A 1 500 ? -9.963 -0.015 -26.389 1.00 91.69 500 VAL A O 1
ATOM 4074 N N . LYS A 1 501 ? -8.663 0.619 -28.105 1.00 92.38 501 LYS A N 1
ATOM 4075 C CA . LYS A 1 501 ? -7.993 1.705 -27.370 1.00 92.38 501 LYS A CA 1
ATOM 4076 C C . LYS A 1 501 ? -8.987 2.746 -26.839 1.00 92.38 501 LYS A C 1
ATOM 4078 O O . LYS A 1 501 ? -8.863 3.197 -25.703 1.00 92.38 501 LYS A O 1
ATOM 4083 N N . LYS A 1 502 ? -9.989 3.120 -27.645 1.00 91.62 502 LYS A N 1
ATOM 4084 C CA . LYS A 1 502 ? -11.058 4.045 -27.235 1.00 91.62 502 LYS A CA 1
ATOM 4085 C C . LYS A 1 502 ? -11.914 3.458 -26.111 1.00 91.62 502 LYS A C 1
ATOM 4087 O O . LYS A 1 502 ? -12.178 4.173 -25.151 1.00 91.62 502 LYS A O 1
ATOM 4092 N N . MET A 1 503 ? -12.303 2.186 -26.209 1.00 89.81 503 MET A N 1
ATOM 4093 C CA . MET A 1 503 ? -13.081 1.502 -25.171 1.00 89.81 503 MET A CA 1
ATOM 4094 C C . MET A 1 503 ? -12.337 1.511 -23.835 1.00 89.81 503 MET A C 1
ATOM 4096 O O . MET A 1 503 ? -12.902 1.949 -22.843 1.00 89.81 503 MET A O 1
ATOM 4100 N N . ILE A 1 504 ? -11.053 1.132 -23.815 1.00 90.25 504 ILE A N 1
ATOM 4101 C CA . ILE A 1 504 ? -10.255 1.117 -22.576 1.00 90.25 504 ILE A CA 1
ATOM 4102 C C . ILE A 1 504 ? -10.173 2.511 -21.943 1.00 90.25 504 ILE A C 1
ATOM 4104 O O . ILE A 1 504 ? -10.373 2.653 -20.741 1.00 90.25 504 ILE A O 1
ATOM 4108 N N . ARG A 1 505 ? -9.952 3.566 -22.739 1.00 89.75 505 ARG A N 1
ATOM 4109 C CA . ARG A 1 505 ? -9.931 4.936 -22.201 1.00 89.75 505 ARG A CA 1
ATOM 4110 C C . ARG A 1 505 ? -11.275 5.374 -21.625 1.00 89.75 505 ARG A C 1
ATOM 4112 O O . ARG A 1 505 ? -11.282 6.084 -20.631 1.00 89.75 505 ARG A O 1
ATOM 4119 N N . GLN A 1 506 ? -12.393 4.945 -22.209 1.00 85.56 506 GLN A N 1
ATOM 4120 C CA . GLN A 1 506 ? -13.727 5.224 -21.665 1.00 85.56 506 GLN A CA 1
ATOM 4121 C C . GLN A 1 506 ? -13.985 4.484 -20.346 1.00 85.56 506 GLN A C 1
ATOM 4123 O O . GLN A 1 506 ? -14.693 5.007 -19.490 1.00 85.56 506 GLN A O 1
ATOM 4128 N N . LEU A 1 507 ? -13.382 3.305 -20.151 1.00 80.38 507 LEU A N 1
ATOM 4129 C CA . LEU A 1 507 ? -13.462 2.566 -18.885 1.00 80.38 507 LEU A CA 1
ATOM 4130 C C . LEU A 1 507 ? -12.734 3.278 -17.736 1.00 80.38 507 LEU A C 1
ATOM 4132 O O . LEU A 1 507 ? -13.045 3.022 -16.580 1.00 80.38 507 LEU A O 1
ATOM 4136 N N . LYS A 1 508 ? -11.823 4.220 -18.016 1.00 72.25 508 LYS A N 1
ATOM 4137 C CA . LYS A 1 508 ? -11.154 5.021 -16.976 1.00 72.25 508 LYS A CA 1
ATOM 4138 C C . LYS A 1 508 ? -12.142 5.786 -16.085 1.00 72.25 508 LYS A C 1
ATOM 4140 O O . LYS A 1 508 ? -11.876 5.955 -14.900 1.00 72.25 508 LYS A O 1
ATOM 4145 N N . ASP A 1 509 ? -13.266 6.224 -16.649 1.00 72.31 509 ASP A N 1
ATOM 4146 C CA . ASP A 1 509 ? -14.306 6.980 -15.937 1.00 72.31 509 ASP A CA 1
ATOM 4147 C C . ASP A 1 509 ? -15.423 6.073 -15.380 1.00 72.31 509 ASP A C 1
ATOM 4149 O O . ASP A 1 509 ? -16.449 6.552 -14.883 1.00 72.31 509 ASP A O 1
ATOM 4153 N N . SER A 1 510 ? -15.246 4.752 -15.478 1.00 71.00 510 SER A N 1
ATOM 4154 C CA . SER A 1 510 ? -16.175 3.758 -14.950 1.00 71.00 510 SER A CA 1
ATOM 4155 C C . SER A 1 510 ? -16.280 3.858 -13.429 1.00 71.00 510 SER A C 1
ATOM 4157 O O . SER A 1 510 ? -15.309 4.113 -12.719 1.00 71.00 510 SER A O 1
ATOM 4159 N N . LYS A 1 511 ? -17.488 3.627 -12.905 1.00 60.03 511 LYS A N 1
ATOM 4160 C CA . LYS A 1 511 ? -17.719 3.497 -11.455 1.00 60.03 511 LYS A CA 1
ATOM 4161 C C . LYS A 1 511 ? -17.438 2.081 -10.950 1.00 60.03 511 LYS A C 1
ATOM 4163 O O . LYS A 1 511 ? -17.500 1.851 -9.742 1.00 60.03 511 LYS A O 1
ATOM 4168 N N . ASN A 1 512 ? -17.195 1.134 -11.856 1.00 49.72 512 ASN A N 1
ATOM 4169 C CA . ASN A 1 512 ? -16.890 -0.240 -11.496 1.00 49.72 512 ASN A CA 1
ATOM 4170 C C . ASN A 1 512 ? -15.461 -0.328 -10.958 1.00 49.72 512 ASN A C 1
ATOM 4172 O O . ASN A 1 512 ? -14.556 0.350 -11.429 1.00 49.72 512 ASN A O 1
ATOM 4176 N N . MET A 1 513 ? -15.256 -1.202 -9.975 1.00 42.03 513 MET A N 1
ATOM 4177 C CA . MET A 1 513 ? -13.926 -1.465 -9.419 1.00 42.03 513 MET A CA 1
ATOM 4178 C C . MET A 1 513 ? -13.023 -2.226 -10.407 1.00 42.03 513 MET A C 1
ATOM 4180 O O . MET A 1 513 ? -11.807 -2.082 -10.365 1.00 42.03 513 MET A O 1
ATOM 4184 N N . CYS A 1 514 ? -13.613 -3.044 -11.281 1.00 54.97 514 CYS A N 1
ATOM 4185 C CA . CYS A 1 514 ? -12.915 -3.818 -12.300 1.00 54.97 514 CYS A CA 1
ATOM 4186 C C . CYS A 1 514 ? -13.821 -3.964 -13.526 1.00 54.97 514 CYS A C 1
ATOM 4188 O O . CYS A 1 514 ? -14.990 -4.330 -13.385 1.00 54.97 514 CYS A O 1
ATOM 4190 N N . ASP A 1 515 ? -13.271 -3.703 -14.710 1.00 69.75 515 ASP A N 1
ATOM 4191 C CA . ASP A 1 515 ? -13.957 -3.877 -15.986 1.00 69.75 515 ASP A CA 1
ATOM 4192 C C . ASP A 1 515 ? -13.249 -4.959 -16.810 1.00 69.75 515 ASP A C 1
ATOM 4194 O O . ASP A 1 515 ? -12.035 -4.922 -17.013 1.00 69.75 515 ASP A O 1
ATOM 4198 N N . LEU A 1 516 ? -14.020 -5.937 -17.292 1.00 75.25 516 LEU A N 1
ATOM 4199 C CA . LEU A 1 516 ? -13.519 -7.036 -18.115 1.00 75.25 516 LEU A CA 1
ATOM 4200 C C . LEU A 1 516 ? -13.842 -6.780 -19.589 1.00 75.25 516 LEU A C 1
ATOM 4202 O O . LEU A 1 516 ? -15.011 -6.703 -19.969 1.00 75.25 516 LEU A O 1
ATOM 4206 N N . LEU A 1 517 ? -12.808 -6.720 -20.430 1.00 80.69 517 LEU A N 1
ATOM 4207 C CA . LEU A 1 517 ? -12.949 -6.590 -21.879 1.00 80.69 517 LEU A CA 1
ATOM 4208 C C . LEU A 1 517 ? -12.555 -7.895 -22.581 1.00 80.69 517 LEU A C 1
ATOM 4210 O O . LEU A 1 517 ? -11.378 -8.240 -22.661 1.00 80.69 517 LEU A O 1
ATOM 4214 N N . ASN A 1 518 ? -13.542 -8.603 -23.130 1.00 82.31 518 ASN A N 1
ATOM 4215 C CA . ASN A 1 518 ? -13.312 -9.846 -23.865 1.00 82.31 518 ASN A CA 1
ATOM 4216 C C . ASN A 1 518 ? -13.052 -9.566 -25.353 1.00 82.31 518 ASN A C 1
ATOM 4218 O O . ASN A 1 518 ? -13.912 -9.025 -26.050 1.00 82.31 518 ASN A O 1
ATOM 4222 N N . LEU A 1 519 ? -11.879 -9.966 -25.848 1.00 83.31 519 LEU A N 1
ATOM 4223 C CA . LEU A 1 519 ? -11.510 -9.881 -27.263 1.00 83.31 519 LEU A CA 1
ATOM 4224 C C . LEU A 1 519 ? -11.693 -11.248 -27.931 1.00 83.31 519 LEU A C 1
ATOM 4226 O O . LEU A 1 519 ? -10.803 -12.093 -27.889 1.00 83.31 519 LEU A O 1
ATOM 4230 N N . PHE A 1 520 ? -12.850 -11.465 -28.554 1.00 84.25 520 PHE A N 1
ATOM 4231 C CA . PHE A 1 520 ? -13.117 -12.681 -29.323 1.00 84.25 520 PHE A CA 1
ATOM 4232 C C . PHE A 1 520 ? -12.471 -12.596 -30.703 1.00 84.25 520 PHE A C 1
ATOM 4234 O O . PHE A 1 520 ? -12.647 -11.608 -31.418 1.00 84.25 520 PHE A O 1
ATOM 4241 N N . HIS A 1 521 ? -11.717 -13.626 -31.080 1.00 84.75 521 HIS A N 1
ATOM 4242 C CA . HIS A 1 521 ? -10.989 -13.645 -32.340 1.00 84.75 521 HIS A CA 1
ATOM 4243 C C . HIS A 1 521 ? -10.753 -15.080 -32.831 1.00 84.75 521 HIS A C 1
ATOM 4245 O O . HIS A 1 521 ? -10.677 -16.013 -32.032 1.00 84.75 521 HIS A O 1
ATOM 4251 N N . HIS A 1 522 ? -10.606 -15.263 -34.144 1.00 83.75 522 HIS A N 1
ATOM 4252 C CA . HIS A 1 522 ? -10.223 -16.561 -34.700 1.00 83.75 522 HIS A CA 1
ATOM 4253 C C . HIS A 1 522 ? -8.744 -16.874 -34.397 1.00 83.75 522 HIS A C 1
ATOM 4255 O O . HIS A 1 522 ? -7.923 -15.953 -34.288 1.00 83.75 522 HIS A O 1
ATOM 4261 N N . PRO A 1 523 ? -8.357 -18.154 -34.256 1.00 84.56 523 PRO A N 1
ATOM 4262 C CA . PRO A 1 523 ? -6.950 -18.535 -34.159 1.00 84.56 523 PRO A CA 1
ATOM 4263 C C . PRO A 1 523 ? -6.141 -18.008 -35.355 1.00 84.56 523 PRO A C 1
ATOM 4265 O O . PRO A 1 523 ? -6.637 -17.962 -36.476 1.00 84.56 523 PRO A O 1
ATOM 4268 N N . GLY A 1 524 ? -4.904 -17.564 -35.118 1.00 82.69 524 GLY A N 1
ATOM 4269 C CA . GLY A 1 524 ? -4.007 -17.081 -36.179 1.00 82.69 524 GLY A CA 1
ATOM 4270 C C . GLY A 1 524 ? -4.318 -15.687 -36.745 1.00 82.69 524 GLY A C 1
ATOM 4271 O O . GLY A 1 524 ? -3.452 -15.092 -37.375 1.00 82.69 524 GLY A O 1
ATOM 4272 N N . CYS A 1 525 ? -5.478 -15.082 -36.453 1.00 85.94 525 CYS A N 1
ATOM 4273 C CA . CYS A 1 525 ? -5.798 -13.727 -36.937 1.00 85.94 525 CYS A CA 1
ATOM 4274 C C . CYS A 1 525 ? -5.040 -12.612 -36.184 1.00 85.94 525 CYS A C 1
ATOM 4276 O O . CYS A 1 525 ? -5.188 -11.423 -36.474 1.00 85.94 525 CYS A O 1
ATOM 4278 N N . GLY A 1 526 ? -4.254 -12.993 -35.171 1.00 86.81 526 GLY A N 1
ATOM 4279 C CA . GLY A 1 526 ? -3.395 -12.093 -34.422 1.00 86.81 526 GLY A CA 1
ATOM 4280 C C . GLY A 1 526 ? -4.119 -11.216 -33.387 1.00 86.81 526 GLY A C 1
ATOM 4281 O O . GLY A 1 526 ? -3.734 -10.069 -33.144 1.00 86.81 526 GLY A O 1
ATOM 4282 N N . GLY A 1 527 ? -5.149 -11.745 -32.727 1.00 88.69 527 GLY A N 1
ATOM 4283 C CA . GLY A 1 527 ? -5.785 -11.064 -31.590 1.00 88.69 527 GLY A CA 1
ATOM 4284 C C . GLY A 1 527 ? -4.785 -10.659 -30.496 1.00 88.69 527 GLY A C 1
ATOM 4285 O O . GLY A 1 527 ? -4.812 -9.523 -30.029 1.00 88.69 527 GLY A O 1
ATOM 4286 N N . THR A 1 528 ? -3.820 -11.527 -30.173 1.00 86.62 528 THR A N 1
ATOM 4287 C CA . THR A 1 528 ? -2.767 -11.238 -29.183 1.00 86.62 528 THR A CA 1
ATOM 4288 C C . THR A 1 528 ? -1.900 -10.042 -29.573 1.00 86.62 528 THR A C 1
ATOM 4290 O O . THR A 1 528 ? -1.695 -9.154 -28.754 1.00 86.62 528 THR A O 1
ATOM 4293 N N . THR A 1 529 ? -1.433 -9.950 -30.824 1.00 90.00 529 THR A N 1
ATOM 4294 C CA . THR A 1 529 ? -0.636 -8.786 -31.256 1.00 90.00 529 THR A CA 1
ATOM 4295 C C . THR A 1 529 ? -1.467 -7.504 -31.231 1.00 90.00 529 THR A C 1
ATOM 4297 O O . THR A 1 529 ? -0.929 -6.453 -30.913 1.00 90.00 529 THR A O 1
ATOM 4300 N N . LEU A 1 530 ? -2.762 -7.572 -31.579 1.00 91.69 530 LEU A N 1
ATOM 4301 C CA . LEU A 1 530 ? -3.663 -6.419 -31.499 1.00 91.69 530 LEU A CA 1
ATOM 4302 C C . LEU A 1 530 ? -3.757 -5.924 -30.050 1.00 91.69 530 LEU A C 1
ATOM 4304 O O . LEU A 1 530 ? -3.581 -4.732 -29.808 1.00 91.69 530 LEU A O 1
ATOM 4308 N N . ALA A 1 531 ? -3.995 -6.835 -29.103 1.00 91.12 531 ALA A N 1
ATOM 4309 C CA . ALA A 1 531 ? -4.059 -6.516 -27.681 1.00 91.12 531 ALA A CA 1
ATOM 4310 C C . ALA A 1 531 ? -2.728 -5.940 -27.173 1.00 91.12 531 ALA A C 1
ATOM 4312 O O . ALA A 1 531 ? -2.720 -4.866 -26.579 1.00 91.12 531 ALA A O 1
ATOM 4313 N N . MET A 1 532 ? -1.602 -6.589 -27.483 1.00 91.75 532 MET A N 1
ATOM 4314 C CA . MET A 1 532 ? -0.273 -6.113 -27.089 1.00 91.75 532 MET A CA 1
ATOM 4315 C C . MET A 1 532 ? 0.063 -4.743 -27.688 1.00 91.75 532 MET A C 1
ATOM 4317 O O . MET A 1 532 ? 0.613 -3.914 -26.981 1.00 91.75 532 MET A O 1
ATOM 4321 N N . HIS A 1 533 ? -0.321 -4.449 -28.934 1.00 92.31 533 HIS A N 1
ATOM 4322 C CA . HIS A 1 533 ? -0.118 -3.122 -29.532 1.00 92.31 533 HIS A CA 1
ATOM 4323 C C . HIS A 1 533 ? -0.952 -2.048 -28.814 1.00 92.31 533 HIS A C 1
ATOM 4325 O O . HIS A 1 533 ? -0.485 -0.941 -28.564 1.00 92.31 533 HIS A O 1
ATOM 4331 N N . VAL A 1 534 ? -2.199 -2.358 -28.440 1.00 93.19 534 VAL A N 1
ATOM 4332 C CA . VAL A 1 534 ? -3.015 -1.422 -27.650 1.00 93.19 534 VAL A CA 1
ATOM 4333 C C . VAL A 1 534 ? -2.369 -1.163 -26.286 1.00 93.19 534 VAL A C 1
ATOM 4335 O O . VAL A 1 534 ? -2.263 -0.007 -25.882 1.00 93.19 534 VAL A O 1
ATOM 4338 N N . VAL A 1 535 ? -1.909 -2.216 -25.608 1.00 92.69 535 VAL A N 1
ATOM 4339 C CA . VAL A 1 535 ? -1.229 -2.136 -24.307 1.00 92.69 535 VAL A CA 1
ATOM 4340 C C . VAL A 1 535 ? 0.099 -1.374 -24.411 1.00 92.69 535 VAL A C 1
ATOM 4342 O O . VAL A 1 535 ? 0.363 -0.515 -23.574 1.00 92.69 535 VAL A O 1
ATOM 4345 N N . TRP A 1 536 ? 0.882 -1.601 -25.472 1.00 93.62 536 TRP A N 1
ATOM 4346 C CA . TRP A 1 536 ? 2.127 -0.883 -25.765 1.00 93.62 536 TRP A CA 1
ATOM 4347 C C . TRP A 1 536 ? 1.926 0.628 -25.761 1.00 93.62 536 TRP A C 1
ATOM 4349 O O . TRP A 1 536 ? 2.644 1.348 -25.074 1.00 93.62 536 TRP A O 1
ATOM 4359 N N . ASP A 1 537 ? 0.916 1.116 -26.471 1.00 91.31 537 ASP A N 1
ATOM 4360 C CA . ASP A 1 537 ? 0.643 2.547 -26.526 1.00 91.31 537 ASP A CA 1
ATOM 4361 C C . ASP A 1 537 ? 0.052 3.099 -25.227 1.00 91.31 537 ASP A C 1
ATOM 4363 O O . ASP A 1 537 ? 0.273 4.257 -24.880 1.00 91.31 537 ASP A O 1
ATOM 4367 N N . LEU A 1 538 ? -0.769 2.299 -24.544 1.00 92.12 538 LEU A N 1
ATOM 4368 C CA . LEU A 1 538 ? -1.423 2.707 -23.306 1.00 92.12 538 LEU A CA 1
ATOM 4369 C C . LEU A 1 538 ? -0.474 2.694 -22.104 1.00 92.12 538 LEU A C 1
ATOM 4371 O O . LEU A 1 538 ? -0.818 3.302 -21.095 1.00 92.12 538 LEU A O 1
ATOM 4375 N N . ARG A 1 539 ? 0.724 2.100 -22.210 1.00 92.44 539 ARG A N 1
ATOM 4376 C CA . ARG A 1 539 ? 1.738 2.064 -21.136 1.00 92.44 539 ARG A CA 1
ATOM 4377 C C . ARG A 1 539 ? 2.159 3.446 -20.625 1.00 92.44 539 ARG A C 1
ATOM 4379 O O . ARG A 1 539 ? 2.654 3.562 -19.513 1.00 92.44 539 ARG A O 1
ATOM 4386 N N . GLN A 1 540 ? 1.978 4.487 -21.439 1.00 86.19 540 GLN A N 1
ATOM 4387 C CA . GLN A 1 540 ? 2.259 5.877 -21.064 1.00 86.19 540 GLN A CA 1
ATOM 4388 C C . GLN A 1 540 ? 1.164 6.469 -20.157 1.00 86.19 540 GLN A C 1
ATOM 4390 O O . GLN A 1 540 ? 1.402 7.422 -19.424 1.00 86.19 540 GLN A O 1
ATOM 4395 N N . GLU A 1 541 ? -0.045 5.901 -20.197 1.00 85.62 541 GLU A N 1
ATOM 4396 C CA . GLU A 1 541 ? -1.234 6.385 -19.484 1.00 85.62 541 GLU A CA 1
ATOM 4397 C C . GLU A 1 541 ? -1.652 5.454 -18.332 1.00 85.62 541 GLU A C 1
ATOM 4399 O O . GLU A 1 541 ? -2.211 5.913 -17.334 1.00 85.62 541 GLU A O 1
ATOM 4404 N N . PHE A 1 542 ? -1.403 4.148 -18.466 1.00 86.19 542 PHE A N 1
ATOM 4405 C CA . PHE A 1 542 ? -1.865 3.099 -17.561 1.00 86.19 542 PHE A CA 1
ATOM 4406 C C . PHE A 1 542 ? -0.732 2.137 -17.217 1.00 86.19 542 PHE A C 1
ATOM 4408 O O . PHE A 1 542 ? 0.091 1.795 -18.066 1.00 86.19 542 PHE A O 1
ATOM 4415 N N . ARG A 1 543 ? -0.727 1.629 -15.980 1.00 85.25 543 ARG A N 1
ATOM 4416 C CA . ARG A 1 543 ? 0.149 0.511 -15.612 1.00 85.25 543 ARG A CA 1
ATOM 4417 C C . ARG A 1 543 ? -0.320 -0.734 -16.350 1.00 85.25 543 ARG A C 1
ATOM 4419 O O . ARG A 1 543 ? -1.485 -1.109 -16.250 1.00 85.25 543 ARG A O 1
ATOM 4426 N N . CYS A 1 544 ? 0.589 -1.326 -17.108 1.00 89.31 544 CYS A N 1
ATOM 4427 C CA . CYS A 1 544 ? 0.285 -2.387 -18.048 1.00 89.31 544 CYS A CA 1
ATOM 4428 C C . CYS A 1 544 ? 1.052 -3.656 -17.679 1.00 89.31 544 CYS A C 1
ATOM 4430 O O . CYS A 1 544 ? 2.228 -3.598 -17.329 1.00 89.31 544 CYS A O 1
ATOM 4432 N N . ALA A 1 545 ? 0.389 -4.802 -17.787 1.00 87.50 545 ALA A N 1
ATOM 4433 C CA . ALA A 1 545 ? 0.992 -6.107 -17.567 1.00 87.50 545 ALA A CA 1
ATOM 4434 C C . ALA A 1 545 ? 0.339 -7.148 -18.479 1.00 87.50 545 ALA A C 1
ATOM 4436 O O . ALA A 1 545 ? -0.826 -7.006 -18.865 1.00 87.50 545 ALA A O 1
ATOM 4437 N N . VAL A 1 546 ? 1.085 -8.198 -18.809 1.00 85.12 546 VAL A N 1
ATOM 4438 C CA . VAL A 1 546 ? 0.600 -9.358 -19.563 1.00 85.12 546 VAL A CA 1
ATOM 4439 C C . VAL A 1 546 ? 0.789 -10.608 -18.716 1.00 85.12 546 VAL A C 1
ATOM 4441 O O . VAL A 1 546 ? 1.826 -10.790 -18.092 1.00 85.12 546 VAL A O 1
ATOM 4444 N N . LEU A 1 547 ? -0.209 -11.485 -18.679 1.00 78.38 547 LEU A N 1
ATOM 4445 C CA . LEU A 1 547 ? -0.089 -12.763 -17.981 1.00 78.38 547 LEU A CA 1
ATOM 4446 C C . LEU A 1 547 ? 0.858 -13.694 -18.758 1.00 78.38 547 LEU A C 1
ATOM 4448 O O . LEU A 1 547 ? 0.632 -13.932 -19.947 1.00 78.38 547 LEU A O 1
ATOM 4452 N N . LYS A 1 548 ? 1.911 -14.205 -18.104 1.00 73.69 548 LYS A N 1
ATOM 4453 C CA . LYS A 1 548 ? 2.920 -15.076 -18.739 1.00 73.69 548 LYS A CA 1
ATOM 4454 C C . LYS A 1 548 ? 2.367 -16.458 -19.073 1.00 73.69 548 LYS A C 1
ATOM 4456 O O . LYS A 1 548 ? 2.688 -17.001 -20.129 1.00 73.69 548 LYS A O 1
ATOM 4461 N N . ASP A 1 549 ? 1.531 -17.005 -18.191 1.00 66.25 549 ASP A N 1
ATOM 4462 C CA . ASP A 1 549 ? 0.955 -18.336 -18.341 1.00 66.25 549 ASP A CA 1
ATOM 4463 C C . ASP A 1 549 ? -0.540 -18.345 -17.993 1.00 66.25 549 ASP A C 1
ATOM 4465 O O . ASP A 1 549 ? -0.947 -18.038 -16.874 1.00 66.25 549 ASP A O 1
ATOM 4469 N N . ASN A 1 550 ? -1.365 -18.712 -18.974 1.00 58.59 550 ASN A N 1
ATOM 4470 C CA . ASN A 1 550 ? -2.814 -18.827 -18.818 1.00 58.59 550 ASN A CA 1
ATOM 4471 C C . ASN A 1 550 ? -3.243 -20.167 -18.189 1.00 58.59 550 ASN A C 1
ATOM 4473 O O . ASN A 1 550 ? -4.442 -20.376 -17.999 1.00 58.59 550 ASN A O 1
ATOM 4477 N N . THR A 1 551 ? -2.299 -21.079 -17.929 1.00 54.12 551 THR A N 1
ATOM 4478 C CA . THR A 1 551 ? -2.539 -22.365 -17.255 1.00 54.12 551 THR A CA 1
ATOM 4479 C C . THR A 1 551 ? -2.496 -22.251 -15.733 1.00 54.12 551 THR A C 1
ATOM 4481 O O . THR A 1 551 ? -3.105 -23.077 -15.054 1.00 54.12 551 THR A O 1
ATOM 4484 N N . LEU A 1 552 ? -1.868 -21.197 -15.194 1.00 51.22 552 LEU A N 1
ATOM 4485 C CA . LEU A 1 552 ? -1.961 -20.867 -13.775 1.00 51.22 552 LEU A CA 1
ATOM 4486 C C . LEU A 1 552 ? -3.412 -20.480 -13.440 1.00 51.22 552 LEU A C 1
ATOM 4488 O O . LEU A 1 552 ? -4.020 -19.685 -14.173 1.00 51.22 552 LEU A O 1
ATOM 4492 N N . PRO A 1 553 ? -3.999 -21.001 -12.346 1.00 55.19 553 PRO A N 1
ATOM 4493 C CA . PRO A 1 553 ? -5.302 -20.558 -11.880 1.00 55.19 553 PRO A CA 1
ATOM 4494 C C . PRO A 1 553 ? -5.302 -19.029 -11.774 1.00 55.19 553 PRO A C 1
ATOM 4496 O O . PRO A 1 553 ? -4.489 -18.447 -11.058 1.00 55.19 553 PRO A O 1
ATOM 4499 N N . LYS A 1 554 ? -6.228 -18.352 -12.472 1.00 51.59 554 LYS A N 1
ATOM 4500 C CA . LYS A 1 554 ? -6.351 -16.868 -12.518 1.00 51.59 554 LYS A CA 1
ATOM 4501 C C . LYS A 1 554 ? -6.421 -16.205 -11.131 1.00 51.59 554 LYS A C 1
ATOM 4503 O O . LYS A 1 554 ? -6.286 -14.997 -10.983 1.00 51.59 554 LYS A O 1
ATOM 4508 N N . THR A 1 555 ? -6.687 -17.025 -10.136 1.00 50.34 555 THR A N 1
ATOM 4509 C CA . THR A 1 555 ? -6.887 -16.772 -8.722 1.00 50.34 555 THR A CA 1
ATOM 4510 C C . THR A 1 555 ? -5.586 -16.839 -7.924 1.00 50.34 555 THR A C 1
ATOM 4512 O O . THR A 1 555 ? -5.409 -16.063 -6.993 1.00 50.34 555 THR A O 1
ATOM 4515 N N . GLU A 1 556 ? -4.658 -17.701 -8.337 1.00 51.16 556 GLU A N 1
ATOM 4516 C CA . GLU A 1 556 ? -3.296 -17.810 -7.809 1.00 51.16 556 GLU A CA 1
ATOM 4517 C C . GLU A 1 556 ? -2.462 -16.595 -8.247 1.00 51.16 556 GLU A C 1
ATOM 4519 O O . GLU A 1 556 ? -1.783 -15.976 -7.435 1.00 51.16 556 GLU A O 1
ATOM 4524 N N . VAL A 1 557 ? -2.651 -16.141 -9.493 1.00 54.03 557 VAL A N 1
ATOM 4525 C CA . VAL A 1 557 ? -2.051 -14.911 -10.049 1.00 54.03 557 VAL A CA 1
ATOM 4526 C C . VAL A 1 557 ? -2.427 -13.664 -9.235 1.00 54.03 557 VAL A C 1
ATOM 4528 O O . VAL A 1 557 ? -1.572 -12.835 -8.940 1.00 54.03 557 VAL A O 1
ATOM 4531 N N . ALA A 1 558 ? -3.700 -13.532 -8.844 1.00 51.91 558 ALA A N 1
ATOM 4532 C CA . ALA A 1 558 ? -4.199 -12.370 -8.100 1.00 51.91 558 ALA A CA 1
ATOM 4533 C C . ALA A 1 558 ? -3.678 -12.294 -6.652 1.00 51.91 558 ALA A C 1
ATOM 4535 O O . ALA A 1 558 ? -3.778 -11.248 -6.015 1.00 51.91 558 ALA A O 1
ATOM 4536 N N . ILE A 1 559 ? -3.156 -13.401 -6.118 1.00 53.09 559 ILE A N 1
ATOM 4537 C CA . ILE A 1 559 ? -2.690 -13.500 -4.732 1.00 53.09 559 ILE A CA 1
ATOM 4538 C C . ILE A 1 559 ? -1.165 -13.560 -4.648 1.00 53.09 559 ILE A C 1
ATOM 4540 O O . ILE A 1 559 ? -0.601 -12.980 -3.718 1.00 53.09 559 ILE A O 1
ATOM 4544 N N . GLN A 1 560 ? -0.492 -14.184 -5.619 1.00 53.38 560 GLN A N 1
ATOM 4545 C CA . GLN A 1 560 ? 0.965 -14.104 -5.764 1.00 53.38 560 GLN A CA 1
ATOM 4546 C C . GLN A 1 560 ? 1.432 -12.636 -5.857 1.00 53.38 560 GLN A C 1
ATOM 4548 O O . GLN A 1 560 ? 2.387 -12.271 -5.181 1.00 53.38 560 GLN A O 1
ATOM 4553 N N . ASP A 1 561 ? 0.678 -11.782 -6.565 1.00 51.84 561 ASP A N 1
ATOM 4554 C CA . ASP A 1 561 ? 0.897 -10.325 -6.688 1.00 51.84 561 ASP A CA 1
ATOM 4555 C C . ASP A 1 561 ? 0.850 -9.565 -5.342 1.00 51.84 561 ASP A C 1
ATOM 4557 O O . ASP A 1 561 ? 1.547 -8.577 -5.124 1.00 51.84 561 ASP A O 1
ATOM 4561 N N . VAL A 1 562 ? 0.036 -10.040 -4.399 1.00 56.75 562 VAL A N 1
ATOM 4562 C CA . VAL A 1 562 ? -0.188 -9.383 -3.103 1.00 56.75 562 VAL A CA 1
ATOM 4563 C C . VAL A 1 562 ? 0.785 -9.914 -2.044 1.00 56.75 562 VAL A C 1
ATOM 4565 O O . VAL A 1 562 ? 1.291 -9.156 -1.212 1.00 56.75 562 VAL A O 1
ATOM 4568 N N . GLY A 1 563 ? 1.044 -11.224 -2.061 1.00 58.12 563 GLY A N 1
ATOM 4569 C CA . GLY A 1 563 ? 1.787 -11.943 -1.030 1.00 58.12 563 GLY A CA 1
ATOM 4570 C C . GLY A 1 563 ? 1.050 -12.011 0.318 1.00 58.12 563 GLY A C 1
ATOM 4571 O O . GLY A 1 563 ? 0.217 -11.177 0.659 1.00 58.12 563 GLY A O 1
ATOM 4572 N N . LEU A 1 564 ? 1.392 -12.989 1.165 1.00 60.56 564 LEU A N 1
ATOM 4573 C CA . LEU A 1 564 ? 0.775 -13.166 2.499 1.00 60.56 564 LEU A CA 1
ATOM 4574 C C . LEU A 1 564 ? 1.191 -12.103 3.537 1.00 60.56 564 LEU A C 1
ATOM 4576 O O . LEU A 1 564 ? 0.764 -12.146 4.692 1.00 60.56 564 LEU A O 1
ATOM 4580 N N . ARG A 1 565 ? 2.064 -11.167 3.143 1.00 60.78 565 ARG A N 1
ATOM 4581 C CA . ARG A 1 565 ? 2.625 -10.106 3.995 1.00 60.78 565 ARG A CA 1
ATOM 4582 C C . ARG A 1 565 ? 2.085 -8.717 3.653 1.00 60.78 565 ARG A C 1
ATOM 4584 O O . ARG A 1 565 ? 2.490 -7.742 4.289 1.00 60.78 565 ARG A O 1
ATOM 4591 N N . TYR A 1 566 ? 1.168 -8.611 2.690 1.00 65.62 566 TYR A N 1
ATOM 4592 C CA . TYR A 1 566 ? 0.522 -7.348 2.361 1.00 65.62 566 TYR A CA 1
ATOM 4593 C C . TYR A 1 566 ? -0.165 -6.745 3.581 1.00 65.62 566 TYR A C 1
ATOM 4595 O O . TYR A 1 566 ? -0.855 -7.422 4.347 1.00 65.62 566 TYR A O 1
ATOM 4603 N N . LEU A 1 567 ? 0.048 -5.445 3.765 1.00 60.12 567 LEU A N 1
ATOM 4604 C CA . LEU A 1 567 ? -0.309 -4.747 4.995 1.00 60.12 567 LEU A CA 1
ATOM 4605 C C . LEU A 1 567 ? -1.803 -4.400 5.085 1.00 60.12 567 LEU A C 1
ATOM 4607 O O . LEU A 1 567 ? -2.234 -3.905 6.130 1.00 60.12 567 LEU A O 1
ATOM 4611 N N . PHE A 1 568 ? -2.579 -4.551 4.009 1.00 68.81 568 PHE A N 1
ATOM 4612 C CA . PHE A 1 568 ? -3.995 -4.172 3.962 1.00 68.81 568 PHE A CA 1
ATOM 4613 C C . PHE A 1 568 ? -4.903 -5.406 3.828 1.00 68.81 568 PHE A C 1
ATOM 4615 O O . PHE A 1 568 ? -4.507 -6.374 3.181 1.00 68.81 568 PHE A O 1
ATOM 4622 N N . PRO A 1 569 ? -6.106 -5.388 4.431 1.00 75.25 569 PRO A N 1
ATOM 4623 C CA . PRO A 1 569 ? -7.013 -6.533 4.429 1.00 75.25 569 PRO A CA 1
ATOM 4624 C C . PRO A 1 569 ? -7.738 -6.759 3.094 1.00 75.25 569 PRO A C 1
ATOM 4626 O O . PRO A 1 569 ? -8.204 -7.865 2.843 1.00 75.25 569 PRO A O 1
ATOM 4629 N N . ASP A 1 570 ? -7.843 -5.734 2.251 1.00 77.81 570 ASP A N 1
ATOM 4630 C CA . ASP A 1 570 ? -8.628 -5.694 1.012 1.00 77.81 570 ASP A CA 1
ATOM 4631 C C . ASP A 1 570 ? -8.394 -6.885 0.057 1.00 77.81 570 ASP A C 1
ATOM 4633 O O . ASP A 1 570 ? -9.375 -7.525 -0.336 1.00 77.81 570 ASP A O 1
ATOM 4637 N N . PRO A 1 571 ? -7.149 -7.261 -0.297 1.00 77.50 571 PRO A N 1
ATOM 4638 C CA . PRO A 1 571 ? -6.926 -8.391 -1.196 1.00 77.50 571 PRO A CA 1
ATOM 4639 C C . PRO A 1 571 ? -7.263 -9.736 -0.553 1.00 77.50 571 PRO A C 1
ATOM 4641 O O . PRO A 1 571 ? -7.810 -10.614 -1.215 1.00 77.50 571 PRO A O 1
ATOM 4644 N N . TYR A 1 572 ? -7.015 -9.895 0.749 1.00 81.38 572 TYR A N 1
ATOM 4645 C CA . TYR A 1 572 ? -7.416 -11.107 1.459 1.00 81.38 572 TYR A CA 1
ATOM 4646 C C . TYR A 1 572 ? -8.935 -11.184 1.600 1.00 81.38 572 TYR A C 1
ATOM 4648 O O . TYR A 1 572 ? -9.504 -12.263 1.503 1.00 81.38 572 TYR A O 1
ATOM 4656 N N . TYR A 1 573 ? -9.614 -10.049 1.780 1.00 84.38 573 TYR A N 1
ATOM 4657 C CA . TYR A 1 573 ? -11.072 -9.983 1.781 1.00 84.38 573 TYR A CA 1
ATOM 4658 C C . TYR A 1 573 ? -11.633 -10.449 0.437 1.00 84.38 573 TYR A C 1
ATOM 4660 O O . TYR A 1 573 ? -12.528 -11.291 0.408 1.00 84.38 573 TYR A O 1
ATOM 4668 N N . LEU A 1 574 ? -11.059 -9.979 -0.673 1.00 82.25 574 LEU A N 1
ATOM 4669 C CA . LEU A 1 574 ? -11.420 -10.451 -2.007 1.00 82.25 574 LEU A CA 1
ATOM 4670 C C . LEU A 1 574 ? -11.143 -11.954 -2.174 1.00 82.25 574 LEU A C 1
ATOM 4672 O O . LEU A 1 574 ? -12.014 -12.680 -2.652 1.00 82.25 574 LEU A O 1
ATOM 4676 N N . ALA A 1 575 ? -9.984 -12.435 -1.717 1.00 82.44 575 ALA A N 1
ATOM 4677 C CA . ALA A 1 575 ? -9.637 -13.854 -1.723 1.00 82.44 575 ALA A CA 1
ATOM 4678 C C . ALA A 1 575 ? -10.663 -14.701 -0.957 1.00 82.44 575 ALA A C 1
ATOM 4680 O O . ALA A 1 575 ? -11.085 -15.746 -1.447 1.00 82.44 575 ALA A O 1
ATOM 4681 N N . LEU A 1 576 ? -11.136 -14.234 0.205 1.00 86.75 576 LEU A N 1
ATOM 4682 C CA . LEU A 1 576 ? -12.185 -14.923 0.955 1.00 86.75 576 LEU A CA 1
ATOM 4683 C C . LEU A 1 576 ? -13.491 -15.023 0.164 1.00 86.75 576 LEU A C 1
ATOM 4685 O O . LEU A 1 576 ? -14.121 -16.072 0.182 1.00 86.75 576 LEU A O 1
ATOM 4689 N N . LEU A 1 577 ? -13.902 -13.968 -0.540 1.00 85.06 577 LEU A N 1
ATOM 4690 C CA . LEU A 1 577 ? -15.141 -13.976 -1.325 1.00 85.06 577 LEU A CA 1
ATOM 4691 C C . LEU A 1 577 ? -15.066 -14.932 -2.523 1.00 85.06 577 LEU A C 1
ATOM 4693 O O . LEU A 1 577 ? -16.028 -15.648 -2.823 1.00 85.06 577 LEU A O 1
ATOM 4697 N N . LEU A 1 578 ? -13.919 -14.946 -3.201 1.00 80.06 578 LEU A N 1
ATOM 4698 C CA . LEU A 1 578 ? -13.702 -15.750 -4.400 1.00 80.06 578 LEU A CA 1
ATOM 4699 C C . LEU A 1 578 ? -13.437 -17.223 -4.063 1.00 80.06 578 LEU A C 1
ATOM 4701 O O . LEU A 1 578 ? -14.023 -18.094 -4.700 1.00 80.06 578 LEU A O 1
ATOM 4705 N N . PHE A 1 579 ? -12.628 -17.504 -3.036 1.00 80.56 579 PHE A N 1
ATOM 4706 C CA . PHE A 1 579 ? -12.110 -18.849 -2.733 1.00 80.56 579 PHE A CA 1
ATOM 4707 C C . PHE A 1 579 ? -12.766 -19.532 -1.549 1.00 80.56 579 PHE A C 1
ATOM 4709 O O . PHE A 1 579 ? -12.329 -20.617 -1.165 1.00 80.56 579 PHE A O 1
ATOM 4716 N N . TRP A 1 580 ? -13.821 -18.947 -0.971 1.00 87.06 580 TRP A N 1
ATOM 4717 C CA . TRP A 1 580 ? -14.578 -19.671 0.042 1.00 87.06 580 TRP A CA 1
ATOM 4718 C C . TRP A 1 580 ? -15.017 -21.037 -0.512 1.00 87.06 580 TRP A C 1
ATOM 4720 O O . TRP A 1 580 ? -15.507 -21.078 -1.647 1.00 87.06 580 TRP A O 1
ATOM 4730 N N . PRO A 1 581 ? -14.871 -22.147 0.228 1.00 84.31 581 PRO A N 1
ATOM 4731 C CA . PRO A 1 581 ? -15.203 -23.456 -0.310 1.00 84.31 581 PRO A CA 1
ATOM 4732 C C . PRO A 1 581 ? -16.682 -23.581 -0.665 1.00 84.31 581 PRO A C 1
ATOM 4734 O O . PRO A 1 581 ? -17.556 -22.940 -0.071 1.00 84.31 581 PRO A O 1
ATOM 4737 N N . SER A 1 582 ? -16.963 -24.445 -1.630 1.00 76.81 582 SER A N 1
ATOM 4738 C CA . SER A 1 582 ? -18.298 -24.965 -1.901 1.00 76.81 582 SER A CA 1
ATOM 4739 C C . SER A 1 582 ? -18.313 -26.478 -1.629 1.00 76.81 582 SER A C 1
ATOM 4741 O O . SER A 1 582 ? -17.251 -27.087 -1.505 1.00 76.81 582 SER A O 1
ATOM 4743 N N . PRO A 1 583 ? -19.487 -27.124 -1.527 1.00 66.00 583 PRO A N 1
ATOM 4744 C CA . PRO A 1 583 ? -19.562 -28.580 -1.379 1.00 66.00 583 PRO A CA 1
ATOM 4745 C C . PRO A 1 583 ? -18.879 -29.364 -2.513 1.00 66.00 583 PRO A C 1
ATOM 4747 O O . PRO A 1 583 ? -18.552 -30.529 -2.321 1.00 66.00 583 PRO A O 1
ATOM 4750 N N . THR A 1 584 ? -18.680 -28.741 -3.679 1.00 62.81 584 THR A N 1
ATOM 4751 C CA . THR A 1 584 ? -18.084 -29.356 -4.875 1.00 62.81 584 THR A CA 1
ATOM 4752 C C . THR A 1 584 ? -16.640 -28.921 -5.134 1.00 62.81 584 THR A C 1
ATOM 4754 O O . THR A 1 584 ? -15.916 -29.630 -5.820 1.00 62.81 584 THR A O 1
ATOM 4757 N N . GLU A 1 585 ? -16.203 -27.783 -4.588 1.00 65.62 585 GLU A N 1
ATOM 4758 C CA . GLU A 1 585 ? -14.862 -27.221 -4.789 1.00 65.62 585 GLU A CA 1
ATOM 4759 C C . GLU A 1 585 ? -14.250 -26.825 -3.441 1.00 65.62 585 GLU A C 1
ATOM 4761 O O . GLU A 1 585 ? -14.708 -25.889 -2.776 1.00 65.62 585 GLU A O 1
ATOM 4766 N N . VAL A 1 586 ? -13.192 -27.532 -3.041 1.00 70.12 586 VAL A N 1
ATOM 4767 C CA . VAL A 1 586 ? -12.459 -27.265 -1.801 1.00 70.12 586 VAL A CA 1
ATOM 4768 C C . VAL A 1 586 ? -11.139 -26.585 -2.143 1.00 70.12 586 VAL A C 1
ATOM 4770 O O . VAL A 1 586 ? -10.287 -27.179 -2.797 1.00 70.12 586 VAL A O 1
ATOM 4773 N N . ASN A 1 587 ? -10.957 -25.349 -1.676 1.00 70.31 587 ASN A N 1
ATOM 4774 C CA . ASN A 1 587 ? -9.670 -24.661 -1.725 1.00 70.31 587 ASN A CA 1
ATOM 4775 C C . ASN A 1 587 ? -9.006 -24.738 -0.340 1.00 70.31 587 ASN A C 1
ATOM 4777 O O . ASN A 1 587 ? -9.512 -24.170 0.628 1.00 70.31 587 ASN A O 1
ATOM 4781 N N . THR A 1 588 ? -7.881 -25.448 -0.239 1.00 70.06 588 THR A N 1
ATOM 4782 C CA . THR A 1 588 ? -7.142 -25.656 1.018 1.00 70.06 588 THR A CA 1
ATOM 4783 C C . THR A 1 588 ? -6.403 -24.407 1.503 1.00 70.06 588 THR A C 1
ATOM 4785 O O . THR A 1 588 ? -6.140 -24.278 2.698 1.00 70.06 588 THR A O 1
ATOM 4788 N N . GLU A 1 589 ? -6.116 -23.449 0.620 1.00 74.25 589 GLU A N 1
ATOM 4789 C CA . GLU A 1 589 ? -5.386 -22.215 0.943 1.00 74.25 589 GLU A CA 1
ATOM 4790 C C . GLU A 1 589 ? -6.246 -21.169 1.658 1.00 74.25 589 GLU A C 1
ATOM 4792 O O . GLU A 1 589 ? -5.727 -20.206 2.225 1.00 74.25 589 GLU A O 1
ATOM 4797 N N . ILE A 1 590 ? -7.569 -21.359 1.688 1.00 84.75 590 ILE A N 1
ATOM 4798 C CA . ILE A 1 590 ? -8.501 -20.418 2.317 1.00 84.75 590 ILE A CA 1
ATOM 4799 C C . ILE A 1 590 ? -8.159 -20.143 3.788 1.00 84.75 590 ILE A C 1
ATOM 4801 O O . ILE A 1 590 ? -8.305 -19.016 4.262 1.00 84.75 590 ILE A O 1
ATOM 4805 N N . VAL A 1 591 ? -7.639 -21.144 4.506 1.00 85.50 591 VAL A N 1
ATOM 4806 C CA . VAL A 1 591 ? -7.205 -21.009 5.905 1.00 85.50 591 VAL A CA 1
ATOM 4807 C C . VAL A 1 591 ? -6.062 -19.999 6.019 1.00 85.50 591 VAL A C 1
ATOM 4809 O O . VAL A 1 591 ? -6.035 -19.187 6.947 1.00 85.50 591 VAL A O 1
ATOM 4812 N N . THR A 1 592 ? -5.149 -20.001 5.052 1.00 83.81 592 THR A N 1
ATOM 4813 C CA . THR A 1 592 ? -4.032 -19.060 4.970 1.00 83.81 592 THR A CA 1
ATOM 4814 C C . THR A 1 592 ? -4.538 -17.631 4.765 1.00 83.81 592 THR A C 1
ATOM 4816 O O . THR A 1 592 ? -4.098 -16.722 5.470 1.00 83.81 592 THR A O 1
ATOM 4819 N N . TYR A 1 593 ? -5.535 -17.423 3.898 1.00 85.06 593 TYR A N 1
ATOM 4820 C CA . TYR A 1 593 ? -6.140 -16.099 3.682 1.00 85.06 593 TYR A CA 1
ATOM 4821 C C . TYR A 1 593 ? -6.911 -15.591 4.899 1.00 85.06 593 TYR A C 1
ATOM 4823 O O . TYR A 1 593 ? -6.830 -14.406 5.230 1.00 85.06 593 TYR A O 1
ATOM 4831 N N . VAL A 1 594 ? -7.591 -16.482 5.628 1.00 87.88 594 VAL A N 1
ATOM 4832 C CA . VAL A 1 594 ? -8.231 -16.129 6.903 1.00 87.88 594 VAL A CA 1
ATOM 4833 C C . VAL A 1 594 ? -7.195 -15.681 7.941 1.00 87.88 594 VAL A C 1
ATOM 4835 O O . VAL A 1 594 ? -7.432 -14.711 8.662 1.00 87.88 594 VAL A O 1
ATOM 4838 N N . LYS A 1 595 ? -6.030 -16.333 8.018 1.00 85.38 595 LYS A N 1
ATOM 4839 C CA . LYS A 1 595 ? -4.941 -15.891 8.907 1.00 85.38 595 LYS A CA 1
ATOM 4840 C C . LYS A 1 595 ? -4.368 -14.540 8.458 1.00 85.38 595 LYS A C 1
ATOM 4842 O O . LYS A 1 595 ? -4.204 -13.638 9.279 1.00 85.38 595 LYS A O 1
ATOM 4847 N N . ALA A 1 596 ? -4.134 -14.360 7.159 1.00 83.50 596 ALA A N 1
ATOM 4848 C CA . ALA A 1 596 ? -3.559 -13.134 6.605 1.00 83.50 596 ALA A CA 1
ATOM 4849 C C . ALA A 1 596 ? -4.470 -11.900 6.780 1.00 83.50 596 ALA A C 1
ATOM 4851 O O . ALA A 1 596 ? -3.998 -10.833 7.190 1.00 83.50 596 ALA A O 1
ATOM 4852 N N . ILE A 1 597 ? -5.788 -12.032 6.564 1.00 84.50 597 ILE A N 1
ATOM 4853 C CA . ILE A 1 597 ? -6.733 -10.924 6.790 1.00 84.50 597 ILE A CA 1
ATOM 4854 C C . ILE A 1 597 ? -6.823 -10.542 8.271 1.00 84.50 597 ILE A C 1
ATOM 4856 O O . ILE A 1 597 ? -6.898 -9.358 8.601 1.00 84.50 597 ILE A O 1
ATOM 4860 N N . ARG A 1 598 ? -6.762 -11.519 9.184 1.00 82.25 598 ARG A N 1
ATOM 4861 C CA . ARG A 1 598 ? -6.760 -11.263 10.633 1.00 82.25 598 ARG A CA 1
ATOM 4862 C C . ARG A 1 598 ? -5.501 -10.501 11.048 1.00 82.25 598 ARG A C 1
ATOM 4864 O O . ARG A 1 598 ? -5.597 -9.472 11.710 1.00 82.25 598 ARG A O 1
ATOM 4871 N N . ASN A 1 599 ? -4.336 -10.935 10.575 1.00 75.62 599 ASN A N 1
ATOM 4872 C CA . ASN A 1 599 ? -3.059 -10.296 10.899 1.00 75.62 599 ASN A CA 1
ATOM 4873 C C . ASN A 1 599 ? -2.953 -8.867 10.339 1.00 75.62 599 ASN A C 1
ATOM 4875 O O . ASN A 1 599 ? -2.488 -7.956 11.028 1.00 75.62 599 ASN A O 1
ATOM 4879 N N . SER A 1 600 ? -3.402 -8.648 9.100 1.00 73.88 600 SER A N 1
ATOM 4880 C CA . SER A 1 600 ? -3.378 -7.321 8.464 1.00 73.88 600 SER A CA 1
ATOM 4881 C C . SER A 1 600 ? -4.390 -6.347 9.080 1.00 73.88 600 SER A C 1
ATOM 4883 O O . SER A 1 600 ? -4.079 -5.168 9.263 1.00 73.88 600 SER A O 1
ATOM 4885 N N . SER A 1 601 ? -5.576 -6.827 9.469 1.00 64.62 601 SER A N 1
ATOM 4886 C CA . SER A 1 601 ? -6.592 -6.007 10.141 1.00 64.62 601 SER A CA 1
ATOM 4887 C C . SER A 1 601 ? -6.207 -5.645 11.583 1.00 64.62 601 SER A C 1
ATOM 4889 O O . SER A 1 601 ? -6.385 -4.487 11.975 1.00 64.62 601 SER A O 1
ATOM 4891 N N . TYR A 1 602 ? -5.597 -6.566 12.341 1.00 61.06 602 TYR A N 1
ATOM 4892 C CA . TYR A 1 602 ? -5.181 -6.343 13.734 1.00 61.06 602 TYR A CA 1
ATOM 4893 C C . TYR A 1 602 ? -4.127 -5.232 13.886 1.00 61.06 602 TYR A C 1
ATOM 4895 O O . TYR A 1 602 ? -4.188 -4.430 14.818 1.00 61.06 602 TYR A O 1
ATOM 4903 N N . LYS A 1 603 ? -3.192 -5.106 12.935 1.00 54.12 603 LYS A N 1
ATOM 4904 C CA . LYS A 1 603 ? -2.131 -4.081 12.993 1.00 54.12 603 LYS A CA 1
ATOM 4905 C C . LYS A 1 603 ? -2.636 -2.639 12.855 1.00 54.12 603 LYS A C 1
ATOM 4907 O O . LYS A 1 603 ? -1.940 -1.723 13.275 1.00 54.12 603 LYS A O 1
ATOM 4912 N N . ARG A 1 604 ? -3.818 -2.403 12.266 1.00 49.84 604 ARG A N 1
ATOM 4913 C CA . ARG A 1 604 ? -4.305 -1.038 11.968 1.00 49.84 604 ARG A CA 1
ATOM 4914 C C . ARG A 1 604 ? -5.676 -0.692 12.528 1.00 49.84 604 ARG A C 1
ATOM 4916 O O . ARG A 1 604 ? -5.873 0.447 12.951 1.00 49.84 604 ARG A O 1
ATOM 4923 N N . LEU A 1 605 ? -6.631 -1.621 12.520 1.00 49.59 605 LEU A N 1
ATOM 4924 C CA . LEU A 1 605 ? -8.001 -1.315 12.944 1.00 49.59 605 LEU A CA 1
ATOM 4925 C C . LEU A 1 605 ? -8.116 -1.234 14.470 1.00 49.59 605 LEU A C 1
ATOM 4927 O O . LEU A 1 605 ? -8.795 -0.342 14.969 1.00 49.59 605 LEU A O 1
ATOM 4931 N N . THR A 1 606 ? -7.374 -2.059 15.207 1.00 47.12 606 THR A N 1
ATOM 4932 C CA . THR A 1 606 ? -7.345 -2.063 16.681 1.00 47.12 606 THR A CA 1
ATOM 4933 C C . THR A 1 606 ? -6.623 -0.841 17.262 1.00 47.12 606 THR A C 1
ATOM 4935 O O . THR A 1 606 ? -7.047 -0.324 18.290 1.00 47.12 606 THR A O 1
ATOM 4938 N N . GLN A 1 607 ? -5.608 -0.300 16.568 1.00 44.72 607 GLN A N 1
ATOM 4939 C CA . GLN A 1 607 ? -4.921 0.939 16.978 1.00 44.72 607 GLN A CA 1
ATOM 4940 C C . GLN A 1 607 ? -5.767 2.206 16.763 1.00 44.72 607 GLN A C 1
ATOM 4942 O O . GLN A 1 607 ? -5.650 3.161 17.527 1.00 44.72 607 GLN A O 1
ATOM 4947 N N . ARG A 1 608 ? -6.614 2.241 15.723 1.00 36.34 608 ARG A N 1
ATOM 4948 C CA . ARG A 1 608 ? -7.453 3.413 15.399 1.00 36.34 608 ARG A CA 1
ATOM 4949 C C . ARG A 1 608 ? -8.875 3.341 15.960 1.00 36.34 608 ARG A C 1
ATOM 4951 O O . ARG A 1 608 ? -9.472 4.389 16.185 1.00 36.34 608 ARG A O 1
ATOM 4958 N N . PHE A 1 609 ? -9.427 2.145 16.172 1.00 41.56 609 PHE A N 1
ATOM 4959 C CA . PHE A 1 609 ? -10.815 1.935 16.602 1.00 41.56 609 PHE A CA 1
ATOM 4960 C C . PHE A 1 609 ? -10.951 0.691 17.504 1.00 41.56 609 PHE A C 1
ATOM 4962 O O . PHE A 1 609 ? -11.531 -0.309 17.076 1.00 41.56 609 PHE A O 1
ATOM 4969 N N . PRO A 1 610 ? -10.479 0.743 18.762 1.00 39.31 610 PRO A N 1
ATOM 4970 C CA . PRO A 1 610 ? -10.418 -0.426 19.647 1.00 39.31 610 PRO A CA 1
ATOM 4971 C C . PRO A 1 610 ? -11.775 -1.094 19.956 1.00 39.31 610 PRO A C 1
ATOM 4973 O O . PRO A 1 610 ? -11.787 -2.245 20.367 1.00 39.31 610 PRO A O 1
ATOM 4976 N N . ASN A 1 611 ? -12.917 -0.436 19.691 1.00 40.00 611 ASN A N 1
ATOM 4977 C CA . ASN A 1 611 ? -14.252 -0.897 20.112 1.00 40.00 611 ASN A CA 1
ATOM 4978 C C . ASN A 1 611 ? -15.321 -0.970 18.996 1.00 40.00 611 ASN A C 1
ATOM 4980 O O . ASN A 1 611 ? -16.515 -0.857 19.279 1.00 40.00 611 ASN A O 1
ATOM 4984 N N . ARG A 1 612 ? -14.958 -1.128 17.713 1.00 47.00 612 ARG A N 1
ATOM 4985 C CA . ARG A 1 612 ? -15.969 -1.299 16.644 1.00 47.00 612 ARG A CA 1
ATOM 4986 C C . ARG A 1 612 ? -16.099 -2.756 16.207 1.00 47.00 612 ARG A C 1
ATOM 4988 O O . ARG A 1 612 ? -15.241 -3.272 15.498 1.00 47.00 612 ARG A O 1
ATOM 4995 N N . ASN A 1 613 ? -17.230 -3.381 16.545 1.00 55.91 613 ASN A N 1
ATOM 4996 C CA . ASN A 1 613 ? -17.644 -4.641 15.928 1.00 55.91 613 ASN A CA 1
ATOM 4997 C C . ASN A 1 613 ? -17.750 -4.450 14.413 1.00 55.91 613 ASN A C 1
ATOM 4999 O O . ASN A 1 613 ? -18.557 -3.660 13.921 1.00 55.91 613 ASN A O 1
ATOM 5003 N N . THR A 1 614 ? -16.901 -5.154 13.672 1.00 65.50 614 THR A N 1
ATOM 5004 C CA . THR A 1 614 ? -16.906 -5.117 12.212 1.00 65.50 614 THR A CA 1
ATOM 5005 C C . THR A 1 614 ? -18.159 -5.810 11.694 1.00 65.50 614 THR A C 1
ATOM 5007 O O . THR A 1 614 ? -18.506 -6.900 12.146 1.00 65.50 614 THR A O 1
ATOM 5010 N N . VAL A 1 615 ? -18.860 -5.153 10.774 1.00 71.44 615 VAL A N 1
ATOM 5011 C CA . VAL A 1 615 ? -20.126 -5.632 10.215 1.00 71.44 615 VAL A CA 1
ATOM 5012 C C . VAL A 1 615 ? -19.841 -6.382 8.918 1.00 71.44 615 VAL A C 1
ATOM 5014 O O . VAL A 1 615 ? -19.059 -5.908 8.094 1.00 71.44 615 VAL A O 1
ATOM 5017 N N . ALA A 1 616 ? -20.477 -7.538 8.726 1.00 85.25 616 ALA A N 1
ATOM 5018 C CA . ALA A 1 616 ? -20.441 -8.223 7.442 1.00 85.25 616 ALA A CA 1
ATOM 5019 C C . ALA A 1 616 ? -21.268 -7.461 6.396 1.00 85.25 616 ALA A C 1
ATOM 5021 O O . ALA A 1 616 ? -22.405 -7.054 6.649 1.00 85.25 616 ALA A O 1
ATOM 5022 N N . HIS A 1 617 ? -20.697 -7.277 5.208 1.00 81.56 617 HIS A N 1
ATOM 5023 C CA . HIS A 1 617 ? -21.384 -6.625 4.087 1.00 81.56 617 HIS A CA 1
ATOM 5024 C C . HIS A 1 617 ? -21.944 -7.631 3.078 1.00 81.56 617 HIS A C 1
ATOM 5026 O O . HIS A 1 617 ? -22.928 -7.336 2.394 1.00 81.56 617 HIS A O 1
ATOM 5032 N N . LEU A 1 618 ? -21.334 -8.815 3.014 1.00 89.88 618 LEU A N 1
ATOM 5033 C CA . LEU A 1 618 ? -21.725 -9.934 2.165 1.00 89.88 618 LEU A CA 1
ATOM 5034 C C . LEU A 1 618 ? -21.952 -11.175 3.033 1.00 89.88 618 LEU A C 1
ATOM 5036 O O . LEU A 1 618 ? -21.256 -11.376 4.026 1.00 89.88 618 LEU A O 1
ATOM 5040 N N . TYR A 1 619 ? -22.908 -12.006 2.640 1.00 93.38 619 TYR A N 1
ATOM 5041 C CA . TYR A 1 619 ? -23.310 -13.231 3.324 1.00 93.38 619 TYR A CA 1
ATOM 5042 C C . TYR A 1 619 ? -23.311 -14.407 2.352 1.00 93.38 619 TYR A C 1
ATOM 5044 O O . TYR A 1 619 ? -23.526 -14.227 1.151 1.00 93.38 619 TYR A O 1
ATOM 5052 N N . LEU A 1 620 ? -23.090 -15.613 2.873 1.00 93.44 620 LEU A N 1
ATOM 5053 C CA . LEU A 1 620 ? -23.116 -16.831 2.070 1.00 93.44 620 LEU A CA 1
ATOM 5054 C C . LEU A 1 620 ? -24.562 -17.281 1.799 1.00 93.44 620 LEU A C 1
ATOM 5056 O O . LEU A 1 620 ? -25.329 -17.598 2.707 1.00 93.44 620 LEU A O 1
ATOM 5060 N N . GLY A 1 621 ? -24.922 -17.304 0.524 1.00 91.56 621 GLY A N 1
ATOM 5061 C CA . GLY A 1 621 ? -26.209 -17.695 -0.037 1.00 91.56 621 GLY A CA 1
ATOM 5062 C C . GLY A 1 621 ? -26.260 -19.147 -0.503 1.00 91.56 621 GLY A C 1
ATOM 5063 O O . GLY A 1 621 ? -25.268 -19.877 -0.485 1.00 91.56 621 GLY A O 1
ATOM 5064 N N . LYS A 1 622 ? -27.455 -19.581 -0.918 1.00 89.25 622 LYS A N 1
ATOM 5065 C CA . LYS A 1 622 ? -27.695 -20.957 -1.391 1.00 89.25 622 LYS A CA 1
ATOM 5066 C C . LYS A 1 622 ? -27.294 -21.207 -2.846 1.00 89.25 622 LYS A C 1
ATOM 5068 O O . LYS A 1 622 ? -27.059 -22.362 -3.175 1.00 89.25 622 LYS A O 1
ATOM 5073 N N . GLU A 1 623 ? -27.212 -20.168 -3.675 1.00 83.56 623 GLU A N 1
ATOM 5074 C CA . GLU A 1 623 ? -26.790 -20.268 -5.083 1.00 83.56 623 GLU A CA 1
ATOM 5075 C C . GLU A 1 623 ? -25.292 -20.623 -5.212 1.00 83.56 623 GLU A C 1
ATOM 5077 O O . GLU A 1 623 ? -24.563 -20.585 -4.220 1.00 83.56 623 GLU A O 1
ATOM 5082 N N . ASP A 1 624 ? -24.838 -20.947 -6.426 1.00 77.00 624 ASP A N 1
ATOM 5083 C CA . ASP A 1 624 ? -23.442 -21.292 -6.734 1.00 77.00 624 ASP A CA 1
ATOM 5084 C C . ASP A 1 624 ? -22.701 -20.158 -7.474 1.00 77.00 624 ASP A C 1
ATOM 5086 O O . ASP A 1 624 ? -23.285 -19.152 -7.898 1.00 77.00 624 ASP A O 1
ATOM 5090 N N . GLY A 1 625 ? -21.377 -20.301 -7.611 1.00 73.75 625 GLY A N 1
ATOM 5091 C CA . GLY A 1 625 ? -20.507 -19.285 -8.212 1.00 73.75 625 GLY A CA 1
ATOM 5092 C C . GLY A 1 625 ? -20.576 -17.943 -7.473 1.00 73.75 625 GLY A C 1
ATOM 5093 O O . GLY A 1 625 ? -20.801 -17.895 -6.268 1.00 73.75 625 GLY A O 1
ATOM 5094 N N . LEU A 1 626 ? -20.421 -16.820 -8.181 1.00 74.69 626 LEU A N 1
ATOM 5095 C CA . LEU A 1 626 ? -20.484 -15.483 -7.563 1.00 74.69 626 LEU A CA 1
ATOM 5096 C C . LEU A 1 626 ? -21.878 -15.114 -7.030 1.00 74.69 626 LEU A C 1
ATOM 5098 O O . LEU A 1 626 ? -21.990 -14.253 -6.159 1.00 74.69 626 LEU A O 1
ATOM 5102 N N . ARG A 1 627 ? -22.943 -15.773 -7.508 1.00 78.00 627 ARG A N 1
ATOM 5103 C CA . ARG A 1 627 ? -24.316 -15.508 -7.049 1.00 78.00 627 ARG A CA 1
ATOM 5104 C C . ARG A 1 627 ? -24.576 -16.007 -5.628 1.00 78.00 627 ARG A C 1
ATOM 5106 O O . ARG A 1 627 ? -25.541 -15.582 -4.994 1.00 78.00 627 ARG A O 1
ATOM 5113 N N . ARG A 1 628 ? -23.680 -16.844 -5.097 1.00 85.94 628 ARG A N 1
ATOM 5114 C CA . ARG A 1 628 ? -23.668 -17.237 -3.686 1.00 85.94 628 ARG A CA 1
ATOM 5115 C C . ARG A 1 628 ? -23.397 -16.066 -2.743 1.00 85.94 628 ARG A C 1
ATOM 5117 O O . ARG A 1 628 ? -23.654 -16.197 -1.559 1.00 85.94 628 ARG A O 1
ATOM 5124 N N . LEU A 1 629 ? -22.848 -14.946 -3.210 1.00 88.62 629 LEU A N 1
ATOM 5125 C CA . LEU A 1 629 ? -22.564 -13.793 -2.356 1.00 88.62 629 LEU A CA 1
ATOM 5126 C C . LEU A 1 629 ? -23.786 -12.873 -2.315 1.00 88.62 629 LEU A C 1
ATOM 5128 O O . LEU A 1 629 ? -24.119 -12.217 -3.299 1.00 88.62 629 LEU A O 1
ATOM 5132 N N . VAL A 1 630 ? -24.454 -12.819 -1.164 1.00 87.94 630 VAL A N 1
ATOM 5133 C CA . VAL A 1 630 ? -25.660 -12.009 -0.961 1.00 87.94 630 VAL A CA 1
ATOM 5134 C C . VAL A 1 630 ? -25.311 -10.778 -0.139 1.00 87.94 630 VAL A C 1
ATOM 5136 O O . VAL A 1 630 ? -24.846 -10.881 0.993 1.00 87.94 630 VAL A O 1
ATOM 5139 N N . SER A 1 631 ? -25.532 -9.594 -0.697 1.00 87.44 631 SER A N 1
ATOM 5140 C CA . SER A 1 631 ? -25.239 -8.340 -0.007 1.00 87.44 631 SER A CA 1
ATOM 5141 C C . SER A 1 631 ? -26.291 -7.978 1.035 1.00 87.44 631 SER A C 1
ATOM 5143 O O . SER A 1 631 ? -27.480 -8.256 0.877 1.00 87.44 631 SER A O 1
ATOM 5145 N N . LYS A 1 632 ? -25.858 -7.289 2.094 1.00 84.44 632 LYS A N 1
ATOM 5146 C CA . LYS A 1 632 ? -26.761 -6.764 3.123 1.00 84.44 632 LYS A CA 1
ATOM 5147 C C . LYS A 1 632 ? -27.914 -5.924 2.537 1.00 84.44 632 LYS A C 1
ATOM 5149 O O . LYS A 1 632 ? -29.052 -6.203 2.903 1.00 84.44 632 LYS A O 1
ATOM 5154 N N . PRO A 1 633 ? -27.693 -4.980 1.594 1.00 81.75 633 PRO A N 1
ATOM 5155 C CA . PRO A 1 633 ? -28.793 -4.247 0.970 1.00 81.75 633 PRO A CA 1
ATOM 5156 C C . PRO A 1 633 ? -29.826 -5.151 0.290 1.00 81.75 633 PRO A C 1
ATOM 5158 O O . PRO A 1 633 ? -31.013 -4.896 0.442 1.00 81.75 633 PRO A O 1
ATOM 5161 N N . GLN A 1 634 ? -29.401 -6.222 -0.397 1.00 82.88 634 GLN A N 1
ATOM 5162 C CA . GLN A 1 634 ? -30.318 -7.190 -1.026 1.00 82.88 634 GLN A CA 1
ATOM 5163 C C . GLN A 1 634 ? -31.183 -7.932 0.001 1.00 82.88 634 GLN A C 1
ATOM 5165 O O . GLN A 1 634 ? -32.336 -8.252 -0.276 1.00 82.88 634 GLN A O 1
ATOM 5170 N N . LEU A 1 635 ? -30.646 -8.204 1.193 1.00 87.06 635 LEU A N 1
ATOM 5171 C CA . LEU A 1 635 ? -31.417 -8.787 2.292 1.00 87.06 635 LEU A CA 1
ATOM 5172 C C . LEU A 1 635 ? -32.409 -7.766 2.863 1.00 87.06 635 LEU A C 1
ATOM 5174 O O . LEU A 1 635 ? -33.590 -8.086 3.015 1.00 87.06 635 LEU A O 1
ATOM 5178 N N . ASP A 1 636 ? -31.947 -6.532 3.086 1.00 87.31 636 ASP A N 1
ATOM 5179 C CA . ASP A 1 636 ? -32.743 -5.415 3.606 1.00 87.31 636 ASP A CA 1
ATOM 5180 C C . ASP A 1 636 ? -33.913 -5.042 2.671 1.00 87.31 636 ASP A C 1
ATOM 5182 O O . ASP A 1 636 ? -34.933 -4.530 3.137 1.00 87.31 636 ASP A O 1
ATOM 5186 N N . GLU A 1 637 ? -33.827 -5.336 1.363 1.00 86.38 637 GLU A N 1
ATOM 5187 C CA . GLU A 1 637 ? -34.913 -5.063 0.411 1.00 86.38 637 GLU A CA 1
ATOM 5188 C C . GLU A 1 637 ? -36.232 -5.756 0.772 1.00 86.38 637 GLU A C 1
ATOM 5190 O O . GLU A 1 637 ? -37.307 -5.200 0.528 1.00 86.38 637 GLU A O 1
ATOM 5195 N N . ASN A 1 638 ? -36.157 -6.928 1.407 1.00 86.69 638 ASN A N 1
ATOM 5196 C CA . ASN A 1 638 ? -37.332 -7.672 1.868 1.00 86.69 638 ASN A CA 1
ATOM 5197 C C . ASN A 1 638 ? -38.065 -6.958 3.017 1.00 86.69 638 ASN A C 1
ATOM 5199 O O . ASN A 1 638 ? -39.217 -7.271 3.307 1.00 86.69 638 ASN A O 1
ATOM 5203 N N . PHE A 1 639 ? -37.423 -5.961 3.633 1.00 89.75 639 PHE A N 1
ATOM 5204 C CA . PHE A 1 639 ? -37.909 -5.225 4.796 1.00 89.75 639 PHE A CA 1
ATOM 5205 C C . PHE A 1 639 ? -38.072 -3.724 4.511 1.00 89.75 639 PHE A C 1
ATOM 5207 O O . PHE A 1 639 ? -38.142 -2.928 5.442 1.00 89.75 639 PHE A O 1
ATOM 5214 N N . LYS A 1 640 ? -38.201 -3.302 3.241 1.00 82.56 640 LYS A N 1
ATOM 5215 C CA . LYS A 1 640 ? -38.379 -1.879 2.851 1.00 82.56 640 LYS A CA 1
ATOM 5216 C C . LYS A 1 640 ? -39.546 -1.168 3.554 1.00 82.56 640 LYS A C 1
ATOM 5218 O O . LYS A 1 640 ? -39.513 0.050 3.699 1.00 82.56 640 LYS A O 1
ATOM 5223 N N . LYS A 1 641 ? -40.575 -1.916 3.971 1.00 85.31 641 LYS A N 1
ATOM 5224 C CA . LYS A 1 641 ? -41.740 -1.397 4.712 1.00 85.31 641 LYS A CA 1
ATOM 5225 C C . LYS A 1 641 ? -41.465 -1.182 6.210 1.00 85.31 641 LYS A C 1
ATOM 5227 O O . LYS A 1 641 ? -42.278 -0.564 6.887 1.00 85.31 641 LYS A O 1
ATOM 5232 N N . MET A 1 642 ? -40.351 -1.698 6.728 1.00 89.44 642 MET A N 1
ATOM 5233 C CA . MET A 1 642 ? -39.948 -1.590 8.128 1.00 89.44 642 MET A CA 1
ATOM 5234 C C . MET A 1 642 ? -39.173 -0.293 8.379 1.00 89.44 642 MET A C 1
ATOM 5236 O O . MET A 1 642 ? -38.417 0.187 7.531 1.00 89.44 642 MET A O 1
ATOM 5240 N N . ARG A 1 643 ? -39.330 0.273 9.579 1.00 88.38 643 ARG A N 1
ATOM 5241 C CA . ARG A 1 643 ? -38.559 1.441 10.010 1.00 88.38 643 ARG A CA 1
ATOM 5242 C C . ARG A 1 643 ? -37.068 1.081 10.123 1.00 88.38 643 ARG A C 1
ATOM 5244 O O . ARG A 1 643 ? -36.707 -0.008 10.568 1.00 88.38 643 ARG A O 1
ATOM 5251 N N . ARG A 1 644 ? -36.187 1.995 9.694 1.00 81.88 644 ARG A N 1
ATOM 5252 C CA . ARG A 1 644 ? -34.734 1.741 9.584 1.00 81.88 644 ARG A CA 1
ATOM 5253 C C . ARG A 1 644 ? -34.055 1.425 10.922 1.00 81.88 644 ARG A C 1
ATOM 5255 O O . ARG A 1 644 ? -33.114 0.642 10.951 1.00 81.88 644 ARG A O 1
ATOM 5262 N N . ASP A 1 645 ? -34.504 2.042 12.005 1.00 81.75 645 ASP A N 1
ATOM 5263 C CA . ASP A 1 645 ? -34.055 1.798 13.381 1.00 81.75 645 ASP A CA 1
ATOM 5264 C C . ASP A 1 645 ? -34.450 0.402 13.879 1.00 81.75 645 ASP A C 1
ATOM 5266 O O . ASP A 1 645 ? -33.602 -0.297 14.432 1.00 81.75 645 ASP A O 1
ATOM 5270 N N . THR A 1 646 ? -35.683 -0.039 13.612 1.00 86.81 646 THR A N 1
ATOM 5271 C CA . THR A 1 646 ? -36.150 -1.399 13.924 1.00 86.81 646 THR A CA 1
ATOM 5272 C C . THR A 1 646 ? -35.343 -2.445 13.159 1.00 86.81 646 THR A C 1
ATOM 5274 O O . THR A 1 646 ? -34.833 -3.392 13.752 1.00 86.81 646 THR A O 1
ATOM 5277 N N . LEU A 1 647 ? -35.132 -2.238 11.855 1.00 86.31 647 LEU A N 1
ATOM 5278 C CA . LEU A 1 647 ? -34.302 -3.132 11.046 1.00 86.31 647 LEU A CA 1
ATOM 5279 C C . LEU A 1 647 ? -32.853 -3.171 11.562 1.00 86.31 647 LEU A C 1
ATOM 5281 O O . LEU A 1 647 ? -32.246 -4.236 11.656 1.00 86.31 647 LEU A O 1
ATOM 5285 N N . ALA A 1 648 ? -32.294 -2.022 11.956 1.00 83.44 648 ALA A N 1
ATOM 5286 C CA . ALA A 1 648 ? -30.966 -1.966 12.559 1.00 83.44 648 ALA A CA 1
ATOM 5287 C C . ALA A 1 648 ? -30.894 -2.713 13.904 1.00 83.44 648 ALA A C 1
ATOM 5289 O O . ALA A 1 648 ? -29.864 -3.322 14.189 1.00 83.44 648 ALA A O 1
ATOM 5290 N N . GLN A 1 649 ? -31.957 -2.695 14.716 1.00 84.88 649 GLN A N 1
ATOM 5291 C CA . GLN A 1 649 ? -32.045 -3.485 15.949 1.00 84.88 649 GLN A CA 1
ATOM 5292 C C . GLN A 1 649 ? -32.064 -4.991 15.669 1.00 84.88 649 GLN A C 1
ATOM 5294 O O . GLN A 1 649 ? -31.271 -5.695 16.289 1.00 84.88 649 GLN A O 1
ATOM 5299 N N . LEU A 1 650 ? -32.855 -5.461 14.695 1.00 88.25 650 LEU A N 1
ATOM 5300 C CA . LEU A 1 650 ? -32.893 -6.879 14.293 1.00 88.25 650 LEU A CA 1
ATOM 5301 C C . LEU A 1 650 ? -31.521 -7.394 13.830 1.00 88.25 650 LEU A C 1
ATOM 5303 O O . LEU A 1 650 ? -31.121 -8.523 14.107 1.00 88.25 650 LEU A O 1
ATOM 5307 N N . TRP A 1 651 ? -30.761 -6.549 13.133 1.00 87.19 651 TRP A N 1
ATOM 5308 C CA . TRP A 1 651 ? -29.385 -6.870 12.762 1.00 87.19 651 TRP A CA 1
ATOM 5309 C C . TRP A 1 651 ? -28.420 -6.864 13.951 1.00 87.19 651 TRP A C 1
ATOM 5311 O O . TRP A 1 651 ? -27.463 -7.636 13.957 1.00 87.19 651 TRP A O 1
ATOM 5321 N N . ARG A 1 652 ? -28.634 -5.988 14.940 1.00 83.12 652 ARG A N 1
ATOM 5322 C CA . ARG A 1 652 ? -27.776 -5.875 16.130 1.00 83.12 652 ARG A CA 1
ATOM 5323 C C . ARG A 1 652 ? -27.981 -7.004 17.128 1.00 83.12 652 ARG A C 1
ATOM 5325 O O . ARG A 1 652 ? -27.016 -7.371 17.780 1.00 83.12 652 ARG A O 1
ATOM 5332 N N . ASN A 1 653 ? -29.203 -7.497 17.287 1.00 83.12 653 ASN A N 1
ATOM 5333 C CA . ASN A 1 653 ? -29.510 -8.576 18.225 1.00 83.12 653 ASN A CA 1
ATOM 5334 C C . ASN A 1 653 ? -29.480 -9.968 17.566 1.00 83.12 653 ASN A C 1
ATOM 5336 O O . ASN A 1 653 ? -29.518 -10.972 18.268 1.00 83.12 653 ASN A O 1
ATOM 5340 N N . GLY A 1 654 ? -29.386 -10.029 16.233 1.00 85.88 654 GLY A N 1
ATOM 5341 C CA . GLY A 1 654 ? -29.340 -11.277 15.475 1.00 85.88 654 GLY A CA 1
ATOM 5342 C C . GLY A 1 654 ? -30.711 -11.894 15.187 1.00 85.88 654 GLY A C 1
ATOM 5343 O O . GLY A 1 654 ? -30.768 -12.914 14.505 1.00 85.88 654 GLY A O 1
ATOM 5344 N N . ASP A 1 655 ? -31.819 -11.282 15.614 1.00 88.88 655 ASP A N 1
ATOM 5345 C CA . ASP A 1 655 ? -33.165 -11.814 15.357 1.00 88.88 655 ASP A CA 1
ATOM 5346 C C . ASP A 1 655 ? -33.520 -11.828 13.868 1.00 88.88 655 ASP A C 1
ATOM 5348 O O . ASP A 1 655 ? -34.323 -12.653 13.440 1.00 88.88 655 ASP A O 1
ATOM 5352 N N . ILE A 1 656 ? -32.857 -10.995 13.059 1.00 91.62 656 ILE A N 1
ATOM 5353 C CA . ILE A 1 656 ? -33.014 -10.989 11.599 1.00 91.62 656 ILE A CA 1
ATOM 5354 C C . ILE A 1 656 ? -32.766 -12.373 10.971 1.00 91.62 656 ILE A C 1
ATOM 5356 O O . ILE A 1 656 ? -33.336 -12.698 9.935 1.00 91.62 656 ILE A O 1
ATOM 5360 N N . PHE A 1 657 ? -31.943 -13.228 11.591 1.00 92.31 657 PHE A N 1
ATOM 5361 C CA . PHE A 1 657 ? -31.641 -14.568 11.076 1.00 92.31 657 PHE A CA 1
ATOM 5362 C C . PHE A 1 657 ? -32.766 -15.589 11.317 1.00 92.31 657 PHE A C 1
ATOM 5364 O O . PHE A 1 657 ? -32.732 -16.676 10.740 1.00 92.31 657 PHE A O 1
ATOM 5371 N N . LYS A 1 658 ? -33.789 -15.230 12.106 1.00 90.50 658 LYS A N 1
ATOM 5372 C CA . LYS A 1 658 ? -35.000 -16.035 12.340 1.00 90.50 658 LYS A CA 1
ATOM 5373 C C . LYS A 1 658 ? -36.088 -15.780 11.289 1.00 90.50 658 LYS A C 1
ATOM 5375 O O . LYS A 1 658 ? -37.050 -16.542 11.194 1.00 90.50 658 LYS A O 1
ATOM 5380 N N . ASP A 1 659 ? -35.949 -14.726 10.487 1.00 93.75 659 ASP A N 1
ATOM 5381 C CA . ASP A 1 659 ? -36.934 -14.338 9.483 1.00 93.75 659 ASP A CA 1
ATOM 5382 C C . ASP A 1 659 ? -36.881 -15.224 8.225 1.00 93.75 659 ASP A C 1
ATOM 5384 O O . ASP A 1 659 ? -35.825 -15.442 7.623 1.00 93.75 659 ASP A O 1
ATOM 5388 N N . LYS A 1 660 ? -38.054 -15.676 7.751 1.00 93.25 660 LYS A N 1
ATOM 5389 C CA . LYS A 1 660 ? -38.183 -16.552 6.564 1.00 93.25 660 LYS A CA 1
ATOM 5390 C C . LYS A 1 660 ? -37.468 -16.018 5.309 1.00 93.25 660 LYS A C 1
ATOM 5392 O O . LYS A 1 660 ? -36.809 -16.822 4.648 1.00 93.25 660 LYS A O 1
ATOM 5397 N N . PRO A 1 661 ? -37.547 -14.717 4.950 1.00 91.25 661 PRO A N 1
ATOM 5398 C CA . PRO A 1 661 ? -36.813 -14.180 3.802 1.00 91.25 661 PRO A CA 1
ATOM 5399 C C . PRO A 1 661 ? -35.296 -14.393 3.888 1.00 91.25 661 PRO A C 1
ATOM 5401 O O . PRO A 1 661 ? -34.662 -14.698 2.878 1.00 91.25 661 PRO A O 1
ATOM 5404 N N . ILE A 1 662 ? -34.721 -14.291 5.089 1.00 93.81 662 ILE A N 1
ATOM 5405 C CA . ILE A 1 662 ? -33.288 -14.492 5.323 1.00 93.81 662 ILE A CA 1
ATOM 5406 C C . ILE A 1 662 ? -32.945 -15.981 5.264 1.00 93.81 662 ILE A C 1
ATOM 5408 O O . ILE A 1 662 ? -32.057 -16.367 4.502 1.00 93.81 662 ILE A O 1
ATOM 5412 N N . ILE A 1 663 ? -33.704 -16.826 5.973 1.00 93.25 663 ILE A N 1
ATOM 5413 C CA . ILE A 1 663 ? -33.535 -18.293 5.993 1.00 93.25 663 ILE A CA 1
ATOM 5414 C C . ILE A 1 663 ? -33.624 -18.891 4.579 1.00 93.25 663 ILE A C 1
ATOM 5416 O O . ILE A 1 663 ? -32.897 -19.821 4.219 1.00 93.25 663 ILE A O 1
ATOM 5420 N N . ASN A 1 664 ? -34.515 -18.361 3.740 1.00 91.06 664 ASN A N 1
ATOM 5421 C CA . ASN A 1 664 ? -34.686 -18.845 2.375 1.00 91.06 664 ASN A CA 1
ATOM 5422 C C . ASN A 1 664 ? -33.506 -18.471 1.471 1.00 91.06 664 ASN A C 1
ATOM 5424 O O . ASN A 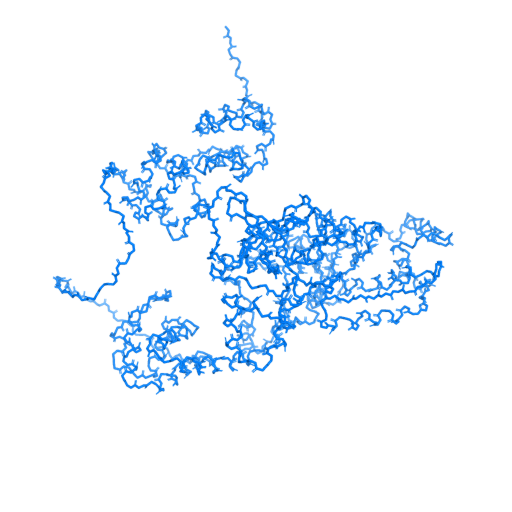1 664 ? -33.166 -19.260 0.588 1.00 91.06 664 ASN A O 1
ATOM 5428 N N . ARG A 1 665 ? -32.865 -17.318 1.705 1.00 91.06 665 ARG A N 1
ATOM 5429 C CA . ARG A 1 665 ? -31.793 -16.780 0.854 1.00 91.06 665 ARG A CA 1
ATOM 5430 C C . ARG A 1 665 ? -30.394 -17.244 1.270 1.00 91.06 665 ARG A C 1
ATOM 5432 O O . ARG A 1 665 ? -29.561 -17.498 0.397 1.00 91.06 665 ARG A O 1
ATOM 5439 N N . LEU A 1 666 ? -30.132 -17.351 2.573 1.00 94.25 666 LEU A N 1
ATOM 5440 C CA . LEU A 1 666 ? -28.810 -17.660 3.121 1.00 94.25 666 LEU A CA 1
ATOM 5441 C C . LEU A 1 666 ? -28.587 -19.159 3.324 1.00 94.25 666 LEU A C 1
ATOM 5443 O O . LEU A 1 666 ? -29.508 -19.914 3.631 1.00 94.25 666 LEU A O 1
ATOM 5447 N N . ARG A 1 667 ? -27.338 -19.595 3.154 1.00 92.38 667 ARG A N 1
ATOM 5448 C CA . ARG A 1 667 ? -26.913 -20.972 3.409 1.00 92.38 667 ARG A CA 1
ATOM 5449 C C . ARG A 1 667 ? -26.398 -21.082 4.838 1.00 92.38 667 ARG A C 1
ATOM 5451 O O . ARG A 1 667 ? -25.536 -20.310 5.255 1.00 92.38 667 ARG A O 1
ATOM 5458 N N . ARG A 1 668 ? -26.914 -22.071 5.565 1.00 93.00 668 ARG A N 1
ATOM 5459 C CA . ARG A 1 668 ? -26.404 -22.445 6.883 1.00 93.00 668 ARG A CA 1
ATOM 5460 C C . ARG A 1 668 ? -25.214 -23.385 6.701 1.00 93.00 668 ARG A C 1
ATOM 5462 O O . ARG A 1 668 ? -25.266 -24.296 5.878 1.00 93.00 668 ARG A O 1
ATOM 5469 N N . VAL A 1 669 ? -24.132 -23.107 7.413 1.00 92.94 669 VAL A N 1
ATOM 5470 C CA . VAL A 1 669 ? -22.851 -23.811 7.331 1.00 92.94 669 VAL A CA 1
ATOM 5471 C C . VAL A 1 669 ? -22.699 -24.668 8.578 1.00 92.94 669 VAL A C 1
ATOM 5473 O O . VAL A 1 669 ? -22.947 -24.188 9.684 1.00 92.94 669 VAL A O 1
ATOM 5476 N N . SER A 1 670 ? -22.305 -25.927 8.397 1.00 92.69 670 SER A N 1
ATOM 5477 C CA . SER A 1 670 ? -21.944 -26.817 9.500 1.00 92.69 670 SER A CA 1
ATOM 5478 C C . SER A 1 670 ? -20.553 -26.481 10.023 1.00 92.69 670 SER A C 1
ATOM 5480 O O . SER A 1 670 ? -19.647 -26.150 9.257 1.00 92.69 670 SER A O 1
ATOM 5482 N N . GLY A 1 671 ? -20.372 -26.601 11.327 1.00 92.44 671 GLY A N 1
ATOM 5483 C CA . GLY A 1 671 ? -19.137 -26.257 12.001 1.00 92.44 671 GLY A CA 1
ATOM 5484 C C . GLY A 1 671 ? -18.924 -27.031 13.289 1.00 92.44 671 GLY A C 1
ATOM 5485 O O . GLY A 1 671 ? -19.765 -27.826 13.712 1.00 92.44 671 GLY A O 1
ATOM 5486 N N . THR A 1 672 ? -17.774 -26.796 13.902 1.00 91.94 672 THR A N 1
ATOM 5487 C CA . THR A 1 672 ? -17.444 -27.295 15.237 1.00 91.94 672 THR A CA 1
ATOM 5488 C C . THR A 1 672 ? -16.906 -26.166 16.097 1.00 91.94 672 THR A C 1
ATOM 5490 O O . THR A 1 672 ? -16.325 -25.208 15.587 1.00 91.94 672 THR A O 1
ATOM 5493 N N . ILE A 1 673 ? -17.118 -26.271 17.403 1.00 88.31 673 ILE A N 1
ATOM 5494 C CA . ILE A 1 673 ? -16.467 -25.421 18.396 1.00 88.31 673 ILE A CA 1
ATOM 5495 C C . ILE A 1 673 ? -15.424 -26.265 19.116 1.00 88.31 673 ILE A C 1
ATOM 5497 O O . ILE A 1 673 ? -15.744 -27.322 19.656 1.00 88.31 673 ILE A O 1
ATOM 5501 N N . GLU A 1 674 ? -14.175 -25.807 19.091 1.00 85.81 674 GLU A N 1
ATOM 5502 C CA . GLU A 1 674 ? -13.024 -26.466 19.712 1.00 85.81 674 GLU A CA 1
ATOM 5503 C C . GLU A 1 674 ? -12.225 -25.405 20.470 1.00 85.81 674 GLU A C 1
ATOM 5505 O O . GLU A 1 674 ? -11.860 -24.382 19.898 1.00 85.81 674 GLU A O 1
ATOM 5510 N N . GLN A 1 675 ? -11.990 -25.618 21.771 1.00 79.12 675 GLN A N 1
ATOM 5511 C CA . GLN A 1 675 ? -11.222 -24.695 22.627 1.00 79.12 675 GLN A CA 1
ATOM 5512 C C . GLN A 1 675 ? -11.742 -23.239 22.610 1.00 79.12 675 GLN A C 1
ATOM 5514 O O . GLN A 1 675 ? -10.979 -22.286 22.741 1.00 79.12 675 GLN A O 1
ATOM 5519 N N . GLY A 1 676 ? -13.056 -23.054 22.445 1.00 76.00 676 GLY A N 1
ATOM 5520 C CA . GLY A 1 676 ? -13.688 -21.731 22.375 1.00 76.00 676 GLY A CA 1
ATOM 5521 C C . GLY A 1 676 ? -13.564 -21.022 21.019 1.00 76.00 676 GLY A C 1
ATOM 5522 O O . GLY A 1 676 ? -14.098 -19.923 20.864 1.00 76.00 676 GLY A O 1
ATOM 5523 N N . GLU A 1 677 ? -12.928 -21.640 20.021 1.00 84.31 677 GLU A N 1
ATOM 5524 C CA . GLU A 1 677 ? -12.903 -21.154 18.641 1.00 84.31 677 GLU A CA 1
ATOM 5525 C C . GLU A 1 677 ? -13.965 -21.851 17.781 1.00 84.31 677 GLU A C 1
ATOM 5527 O O . GLU A 1 677 ? -14.239 -23.040 17.938 1.00 84.31 677 GLU A O 1
ATOM 5532 N N . VAL A 1 678 ? -14.568 -21.105 16.850 1.00 90.38 678 VAL A N 1
ATOM 5533 C CA . VAL A 1 678 ? -15.586 -21.622 15.924 1.00 90.38 678 VAL A CA 1
ATOM 5534 C C . VAL A 1 678 ? -14.930 -21.953 14.585 1.00 90.38 678 VAL A C 1
ATOM 5536 O O . VAL A 1 678 ? -14.248 -21.115 13.993 1.00 90.38 678 VAL A O 1
ATOM 5539 N N . PHE A 1 679 ? -15.189 -23.147 14.063 1.00 92.88 679 PHE A N 1
ATOM 5540 C CA . PHE A 1 679 ? -14.701 -23.611 12.768 1.00 92.88 679 PHE A CA 1
ATOM 5541 C C . PHE A 1 679 ? -15.865 -23.897 11.822 1.00 92.88 679 PHE A C 1
ATOM 5543 O O . PHE A 1 679 ? -16.856 -24.504 12.213 1.00 92.88 679 PHE A O 1
ATOM 5550 N N . ALA A 1 680 ? -15.748 -23.471 10.566 1.00 93.44 680 ALA A N 1
ATOM 5551 C CA . ALA A 1 680 ? -16.609 -23.916 9.476 1.00 93.44 680 ALA A CA 1
ATOM 5552 C C . ALA A 1 680 ? -16.011 -25.174 8.835 1.00 93.44 680 ALA A C 1
ATOM 5554 O O . ALA A 1 680 ? -14.831 -25.175 8.476 1.00 93.44 680 ALA A O 1
ATOM 5555 N N . ASN A 1 681 ? -16.831 -26.209 8.653 1.00 91.19 681 ASN A N 1
ATOM 5556 C CA . ASN A 1 681 ? -16.386 -27.524 8.202 1.00 91.19 681 ASN A CA 1
ATOM 5557 C C . ASN A 1 681 ? -16.808 -27.781 6.752 1.00 91.19 681 ASN A C 1
ATOM 5559 O O . ASN A 1 681 ? -17.994 -27.738 6.422 1.00 91.19 681 ASN A O 1
ATOM 5563 N N . TYR A 1 682 ? -15.831 -28.085 5.896 1.00 87.44 682 TYR A N 1
ATOM 5564 C CA . TYR A 1 682 ? -16.022 -28.442 4.488 1.00 87.44 682 TYR A CA 1
ATOM 5565 C C . TYR A 1 682 ? -15.209 -29.700 4.167 1.00 87.44 682 TYR A C 1
ATOM 5567 O O . TYR A 1 682 ? -14.006 -29.634 3.915 1.00 87.44 682 TYR A O 1
ATOM 5575 N N . GLY A 1 683 ? -15.854 -30.868 4.210 1.00 82.69 683 GLY A N 1
ATOM 5576 C CA . GLY A 1 683 ? -15.145 -32.149 4.140 1.00 82.69 683 GLY A CA 1
ATOM 5577 C C . GLY A 1 683 ? -14.160 -32.282 5.306 1.00 82.69 683 GLY A C 1
ATOM 5578 O O . GLY A 1 683 ? -14.554 -32.139 6.461 1.00 82.69 683 GLY A O 1
ATOM 5579 N N . ASN A 1 684 ? -12.878 -32.496 5.000 1.00 82.75 684 ASN A N 1
ATOM 5580 C CA . ASN A 1 684 ? -11.803 -32.569 6.000 1.00 82.75 684 ASN A CA 1
ATOM 5581 C C . ASN A 1 684 ? -11.224 -31.191 6.377 1.00 82.75 684 ASN A C 1
ATOM 5583 O O . ASN A 1 684 ? -10.369 -31.101 7.257 1.00 82.75 684 ASN A O 1
ATOM 5587 N N . LEU A 1 685 ? -11.650 -30.116 5.705 1.00 86.56 685 LEU A N 1
ATOM 5588 C CA . LEU A 1 685 ? -11.122 -28.773 5.918 1.00 86.56 685 LEU A CA 1
ATOM 5589 C C . LEU A 1 685 ? -11.883 -28.060 7.044 1.00 86.56 685 LEU A C 1
ATOM 5591 O O . LEU A 1 685 ? -13.100 -27.877 6.956 1.00 86.56 685 LEU A O 1
ATOM 5595 N N . LYS A 1 686 ? -11.148 -27.609 8.067 1.00 89.81 686 LYS A N 1
ATOM 5596 C CA . LYS A 1 686 ? -11.650 -26.759 9.157 1.00 89.81 686 LYS A CA 1
ATOM 5597 C C . LYS A 1 686 ? -11.148 -25.330 8.977 1.00 89.81 686 LYS A C 1
ATOM 5599 O O . LYS A 1 686 ? -9.942 -25.090 8.960 1.00 89.81 686 LYS A O 1
ATOM 5604 N N . ILE A 1 687 ? -12.064 -24.373 8.851 1.00 92.81 687 ILE A N 1
ATOM 5605 C CA . ILE A 1 687 ? -11.734 -22.966 8.586 1.00 92.81 687 ILE A CA 1
ATOM 5606 C C . ILE A 1 687 ? -12.133 -22.124 9.795 1.00 92.81 687 ILE A C 1
ATOM 5608 O O . ILE A 1 687 ? -13.309 -22.133 10.152 1.00 92.81 687 ILE A O 1
ATOM 5612 N N . PRO A 1 688 ? -11.217 -21.364 10.417 1.00 92.12 688 PRO A N 1
ATOM 5613 C CA . PRO A 1 688 ? -11.548 -20.602 11.612 1.00 92.12 688 PRO A CA 1
ATOM 5614 C C . PRO A 1 688 ? -12.456 -19.410 11.276 1.00 92.12 688 PRO A C 1
ATOM 5616 O O . PRO A 1 688 ? -12.164 -18.596 10.398 1.00 92.12 688 PRO A O 1
ATOM 5619 N N . VAL A 1 689 ? -13.541 -19.241 12.026 1.00 92.06 689 VAL A N 1
ATOM 5620 C CA . VAL A 1 689 ? -14.534 -18.170 11.856 1.00 92.06 689 VAL A CA 1
ATOM 5621 C C . VAL A 1 689 ? -14.759 -17.483 13.198 1.00 92.06 689 VAL A C 1
ATOM 5623 O O . VAL A 1 689 ? -14.774 -18.129 14.239 1.00 92.06 689 VAL A O 1
ATOM 5626 N N . ARG A 1 690 ? -14.901 -16.153 13.209 1.00 89.00 690 ARG A N 1
ATOM 5627 C CA . ARG A 1 690 ? -15.131 -15.429 14.464 1.00 89.00 690 ARG A CA 1
ATOM 5628 C C . ARG A 1 690 ? -16.631 -15.356 14.763 1.00 89.00 690 ARG A C 1
ATOM 5630 O O . ARG A 1 690 ? -17.392 -15.000 13.868 1.00 89.00 690 ARG A O 1
ATOM 5637 N N . PRO A 1 691 ? -17.087 -15.604 15.993 1.00 88.38 691 PRO A N 1
ATOM 5638 C CA . PRO A 1 691 ? -18.467 -15.313 16.370 1.00 88.38 691 PRO A CA 1
ATOM 5639 C C . PRO A 1 691 ? -18.778 -13.819 16.192 1.00 88.38 691 PRO A C 1
ATOM 5641 O O . PRO A 1 691 ? -18.009 -12.951 16.612 1.00 88.38 691 PRO A O 1
ATOM 5644 N N . ALA A 1 692 ? -19.910 -13.497 15.566 1.00 83.81 692 ALA A N 1
ATOM 5645 C CA . ALA A 1 692 ? -20.369 -12.114 15.446 1.00 83.81 692 ALA A CA 1
ATOM 5646 C C . ALA A 1 692 ? -20.818 -11.536 16.801 1.00 83.81 692 ALA A C 1
ATOM 5648 O O . ALA A 1 692 ? -20.653 -10.340 17.049 1.00 83.81 692 ALA A O 1
ATOM 5649 N N . PHE A 1 693 ? -21.339 -12.398 17.678 1.00 79.31 693 PHE A N 1
ATOM 5650 C CA . PHE A 1 693 ? -21.757 -12.085 19.039 1.00 79.31 693 PHE A CA 1
ATOM 5651 C C . PHE A 1 693 ? -21.037 -13.033 20.003 1.00 79.31 693 PHE A C 1
ATOM 5653 O O . PHE A 1 693 ? -21.160 -14.246 19.876 1.00 79.31 693 PHE A O 1
ATOM 5660 N N . LEU A 1 694 ? -20.259 -12.485 20.943 1.00 62.94 694 LEU A N 1
ATOM 5661 C CA . LEU A 1 694 ? -19.495 -13.271 21.928 1.00 62.94 694 LEU A CA 1
ATOM 5662 C C . LEU A 1 694 ? -20.399 -13.950 22.974 1.00 62.94 694 LEU A C 1
ATOM 5664 O O . LEU A 1 694 ? -20.001 -14.931 23.593 1.00 62.94 694 LEU A O 1
ATOM 5668 N N . ALA A 1 695 ? -21.618 -13.441 23.166 1.00 55.31 695 ALA A N 1
ATOM 5669 C CA . ALA A 1 695 ? -22.595 -14.020 24.078 1.00 55.31 695 ALA A CA 1
ATOM 5670 C C . ALA A 1 695 ? -23.203 -15.297 23.469 1.00 55.31 695 ALA A C 1
ATOM 5672 O O . ALA A 1 695 ? -23.851 -15.228 22.427 1.00 55.31 695 ALA A O 1
ATOM 5673 N N . GLY A 1 696 ? -23.009 -16.447 24.123 1.00 56.22 696 GLY A N 1
ATOM 5674 C CA . GLY A 1 696 ? -23.638 -17.724 23.744 1.00 56.22 696 GLY A CA 1
ATOM 5675 C C . GLY A 1 696 ? -22.683 -18.845 23.316 1.00 56.22 696 GLY A C 1
ATOM 5676 O O . GLY A 1 696 ? -23.148 -19.947 23.014 1.00 56.22 696 GLY A O 1
ATOM 5677 N N . ILE A 1 697 ? -21.366 -18.614 23.311 1.00 67.25 697 ILE A N 1
ATOM 5678 C CA . ILE A 1 697 ? -20.386 -19.690 23.102 1.00 67.25 697 ILE A CA 1
ATOM 5679 C C . ILE A 1 697 ? -20.132 -20.399 24.427 1.00 67.25 697 ILE A C 1
ATOM 5681 O O . ILE A 1 697 ? -19.746 -19.766 25.409 1.00 67.25 697 ILE A O 1
ATOM 5685 N N . ARG A 1 698 ? -20.366 -21.710 24.460 1.00 68.00 698 ARG A N 1
ATOM 5686 C CA . ARG A 1 698 ? -20.071 -22.550 25.618 1.00 68.00 698 ARG A CA 1
ATOM 5687 C C . ARG A 1 698 ? -18.557 -22.735 25.701 1.00 68.00 698 ARG A C 1
ATOM 5689 O O . ARG A 1 698 ? -17.926 -23.189 24.751 1.00 68.00 698 ARG A O 1
ATOM 5696 N N . SER A 1 699 ? -17.959 -22.344 26.823 1.00 55.31 699 SER A N 1
ATOM 5697 C CA . SER A 1 699 ? -16.534 -22.544 27.089 1.00 55.31 699 SER A CA 1
ATOM 5698 C C . SER A 1 699 ? -16.320 -23.948 27.662 1.00 55.31 699 SER A C 1
ATOM 5700 O O . SER A 1 699 ? -16.336 -24.137 28.878 1.00 55.31 699 SER A O 1
ATOM 5702 N N . GLY A 1 700 ? -16.179 -24.942 26.786 1.00 57.97 700 GLY A N 1
ATOM 5703 C CA . GLY A 1 700 ? -15.882 -26.327 27.152 1.00 57.97 700 GLY A CA 1
ATOM 5704 C C . GLY A 1 700 ? -14.745 -26.907 26.310 1.00 57.97 700 GLY A C 1
ATOM 5705 O O . GLY A 1 700 ? -14.478 -26.438 25.206 1.00 57.97 700 GLY A O 1
ATOM 5706 N N . TYR A 1 701 ? -14.071 -27.936 26.831 1.00 55.16 701 TYR A N 1
ATOM 5707 C CA . TYR A 1 701 ? -13.036 -28.692 26.105 1.00 55.16 701 TYR A CA 1
ATOM 5708 C C . TYR A 1 701 ? -13.616 -29.712 25.104 1.00 55.16 701 TYR A C 1
ATOM 5710 O O . TYR A 1 701 ? -12.864 -30.332 24.356 1.00 55.16 701 TYR A O 1
ATOM 5718 N N . SER A 1 702 ? -14.939 -29.896 25.086 1.00 61.09 702 SER A N 1
ATOM 5719 C CA . SER A 1 702 ? -15.633 -30.814 24.181 1.00 61.09 702 SER A CA 1
ATOM 5720 C C . SER A 1 702 ? -15.764 -30.228 22.775 1.00 61.09 702 SER A C 1
ATOM 5722 O O . SER A 1 702 ? -16.073 -29.051 22.614 1.00 61.09 702 SER A O 1
ATOM 5724 N N . THR A 1 703 ? -15.581 -31.064 21.749 1.00 77.81 703 THR A N 1
ATOM 5725 C CA . THR A 1 703 ? -15.900 -30.710 20.361 1.00 77.81 703 THR A CA 1
ATOM 5726 C C . THR A 1 703 ? -17.415 -30.669 20.187 1.00 77.81 703 THR A C 1
ATOM 5728 O O . THR A 1 703 ? -18.059 -31.711 20.064 1.00 77.81 703 THR A O 1
ATOM 5731 N N . GLU A 1 704 ? -17.998 -29.473 20.181 1.00 84.56 704 GLU A N 1
ATOM 5732 C CA . GLU A 1 704 ? -19.442 -29.301 20.004 1.00 84.56 704 GLU A CA 1
ATOM 5733 C C . GLU A 1 704 ? -19.771 -29.063 18.528 1.00 84.56 704 GLU A C 1
ATOM 5735 O O . GLU A 1 704 ? -19.143 -28.237 17.861 1.00 84.56 704 GLU A O 1
ATOM 5740 N N . ARG A 1 705 ? -20.754 -29.798 17.996 1.00 90.00 705 ARG A N 1
ATOM 5741 C CA . ARG A 1 705 ? -21.246 -29.584 16.631 1.00 90.00 705 ARG A CA 1
ATOM 5742 C C . ARG A 1 705 ? -22.195 -28.397 16.613 1.00 90.00 705 ARG A C 1
ATOM 5744 O O . ARG A 1 705 ? -23.102 -28.302 17.438 1.00 90.00 705 ARG A O 1
ATOM 5751 N N . VAL A 1 706 ? -21.978 -27.497 15.664 1.00 92.38 706 VAL A N 1
ATOM 5752 C CA . VAL A 1 706 ? -22.783 -26.289 15.516 1.00 92.38 706 VAL A CA 1
ATOM 5753 C C . VAL A 1 706 ? -23.122 -26.028 14.063 1.00 92.38 706 VAL A C 1
ATOM 5755 O O . VAL A 1 706 ? -22.480 -26.510 13.129 1.00 92.38 706 VAL A O 1
ATOM 5758 N N . SER A 1 707 ? -24.106 -25.173 13.867 1.00 93.69 707 SER A N 1
ATOM 5759 C CA . SER A 1 707 ? -24.503 -24.665 12.568 1.00 93.69 707 SER A CA 1
ATOM 5760 C C . SER A 1 707 ? -24.755 -23.161 12.666 1.00 93.69 707 SER A C 1
ATOM 5762 O O . SER A 1 707 ? -25.210 -22.672 13.699 1.00 93.69 707 SER A O 1
ATOM 5764 N N . PHE A 1 708 ? -24.403 -22.399 11.628 1.00 94.25 708 PHE A N 1
ATOM 5765 C CA . PHE A 1 708 ? -24.480 -20.929 11.639 1.00 94.25 708 PHE A CA 1
ATOM 5766 C C . PHE A 1 708 ? -24.568 -20.329 10.230 1.00 94.25 708 PHE A C 1
ATOM 5768 O O . PHE A 1 708 ? -24.283 -20.998 9.236 1.00 94.25 708 PHE A O 1
ATOM 5775 N N . TYR A 1 709 ? -24.940 -19.053 10.123 1.00 94.81 709 TYR A N 1
ATOM 5776 C CA . TYR A 1 709 ? -24.825 -18.283 8.880 1.00 94.81 709 TYR A CA 1
ATOM 5777 C C . TYR A 1 709 ? -23.464 -17.599 8.789 1.00 94.81 709 TYR A C 1
ATOM 5779 O O . TYR A 1 709 ? -22.970 -17.030 9.762 1.00 94.81 709 TYR A O 1
ATOM 5787 N N . LEU A 1 710 ? -22.868 -17.618 7.599 1.00 94.38 710 LEU A N 1
ATOM 5788 C CA . LEU A 1 710 ? -21.563 -17.014 7.359 1.00 94.38 710 LEU A CA 1
ATOM 5789 C C . LEU A 1 710 ? -21.703 -15.615 6.748 1.00 94.38 710 LEU A C 1
ATOM 5791 O O . LEU A 1 710 ? -22.378 -15.438 5.731 1.00 94.38 710 LEU A O 1
ATOM 5795 N N . GLY A 1 711 ? -21.023 -14.636 7.343 1.00 93.25 711 GLY A N 1
ATOM 5796 C CA . GLY A 1 711 ? -20.846 -13.297 6.786 1.00 93.25 711 GLY A CA 1
ATOM 5797 C C . GLY A 1 711 ? -19.374 -12.942 6.605 1.00 93.25 711 GLY A C 1
ATOM 5798 O O . GLY A 1 711 ? -18.516 -13.387 7.360 1.00 93.25 711 GLY A O 1
ATOM 5799 N N . PHE A 1 712 ? -19.074 -12.112 5.614 1.00 91.75 712 PHE A N 1
ATOM 5800 C CA . PHE A 1 712 ? -17.725 -11.656 5.300 1.00 91.75 712 PHE A CA 1
ATOM 5801 C C . PHE A 1 712 ? -17.564 -10.194 5.715 1.00 91.75 712 PHE A C 1
ATOM 5803 O O . PHE A 1 712 ? -18.291 -9.316 5.239 1.00 91.75 712 PHE A O 1
ATOM 5810 N N . ALA A 1 713 ? -16.602 -9.936 6.602 1.00 87.12 713 ALA A N 1
ATOM 5811 C CA . ALA A 1 713 ? -16.226 -8.607 7.065 1.00 87.12 713 ALA A CA 1
ATOM 5812 C C . ALA A 1 713 ? -14.757 -8.304 6.730 1.00 87.12 713 ALA A C 1
ATOM 5814 O O . ALA A 1 713 ? -13.961 -9.211 6.487 1.00 87.12 713 ALA A O 1
ATOM 5815 N N . ILE A 1 714 ? -14.376 -7.022 6.750 1.00 79.19 714 ILE A N 1
ATOM 5816 C CA . ILE A 1 714 ? -13.018 -6.585 6.373 1.00 79.19 714 ILE A CA 1
ATOM 5817 C C . ILE A 1 714 ? -11.922 -7.095 7.328 1.00 79.19 714 ILE A C 1
ATOM 5819 O O . ILE A 1 714 ? -10.744 -7.043 7.007 1.00 79.19 714 ILE A O 1
ATOM 5823 N N . ASN A 1 715 ? -12.289 -7.602 8.505 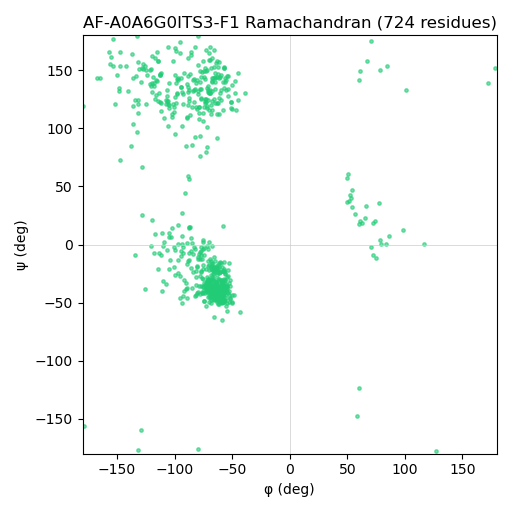1.00 78.38 715 ASN A N 1
ATOM 5824 C CA . ASN A 1 715 ? -11.370 -8.246 9.446 1.00 78.38 715 ASN A CA 1
ATOM 5825 C C . ASN A 1 715 ? -11.465 -9.783 9.444 1.00 78.38 715 ASN A C 1
ATOM 5827 O O . ASN A 1 715 ? -10.841 -10.433 10.281 1.00 78.38 715 ASN A O 1
ATOM 5831 N N . GLY A 1 716 ? -12.239 -10.368 8.527 1.00 88.38 716 GLY A N 1
ATOM 5832 C CA . GLY A 1 716 ? -12.369 -11.812 8.358 1.00 88.38 716 GLY A CA 1
ATOM 5833 C C . GLY A 1 716 ? -13.811 -12.331 8.375 1.00 88.38 716 GLY A C 1
ATOM 5834 O O . GLY A 1 716 ? -14.771 -11.557 8.453 1.00 88.38 716 GLY A O 1
ATOM 5835 N N . PRO A 1 717 ? -13.976 -13.660 8.273 1.00 93.12 717 PRO A N 1
ATOM 5836 C CA . PRO A 1 717 ? -15.283 -14.305 8.266 1.00 93.12 717 PRO A CA 1
ATOM 5837 C C . PRO A 1 717 ? -15.923 -14.296 9.663 1.00 93.12 717 PRO A C 1
ATOM 5839 O O . PRO A 1 717 ? -15.246 -14.496 10.678 1.00 93.12 717 PRO A O 1
ATOM 5842 N N . LEU A 1 718 ? -17.241 -14.101 9.697 1.00 92.06 718 LEU A N 1
ATOM 5843 C CA . LEU A 1 718 ? -18.072 -14.020 10.895 1.00 92.06 718 LEU A CA 1
ATOM 5844 C C . LEU A 1 718 ? -19.175 -15.087 10.894 1.00 92.06 718 LEU A C 1
ATOM 5846 O O . LEU A 1 718 ? -19.836 -15.299 9.877 1.00 92.06 718 LEU A O 1
ATOM 5850 N N . ALA A 1 719 ? -19.401 -15.706 12.050 1.00 92.69 719 ALA A N 1
ATOM 5851 C CA . ALA A 1 719 ? -20.471 -16.663 12.304 1.00 92.69 719 ALA A CA 1
ATOM 5852 C C . ALA A 1 719 ? -21.639 -15.964 13.014 1.00 92.69 719 ALA A C 1
ATOM 5854 O O . ALA A 1 719 ? -21.472 -15.391 14.094 1.00 92.69 719 ALA A O 1
ATOM 5855 N N . TYR A 1 720 ? -22.816 -16.011 12.397 1.00 91.19 720 TYR A N 1
ATOM 5856 C CA . TYR A 1 720 ? -24.065 -15.438 12.892 1.00 91.19 720 TYR A CA 1
ATOM 5857 C C . TYR A 1 720 ? -25.069 -16.539 13.230 1.00 91.19 720 TYR A C 1
ATOM 5859 O O . TYR A 1 720 ? -25.114 -17.549 12.532 1.00 91.19 720 TYR A O 1
ATOM 5867 N N . ASP A 1 721 ? -25.903 -16.314 14.251 1.00 91.25 721 ASP A N 1
ATOM 5868 C CA . ASP A 1 721 ? -26.956 -17.256 14.673 1.00 91.25 721 ASP A CA 1
ATOM 5869 C C . ASP A 1 721 ? -26.420 -18.690 14.850 1.00 91.25 721 ASP A C 1
ATOM 5871 O O . ASP A 1 721 ? -26.840 -19.638 14.181 1.00 91.25 721 ASP A O 1
ATOM 5875 N N . ILE A 1 722 ? -25.408 -18.819 15.715 1.00 91.06 722 ILE A N 1
ATOM 5876 C CA . ILE A 1 722 ? -24.798 -20.105 16.056 1.00 91.06 722 ILE A CA 1
ATOM 5877 C C . ILE A 1 722 ? -25.820 -20.922 16.849 1.00 91.06 722 ILE A C 1
ATOM 5879 O O . ILE A 1 722 ? -26.263 -20.500 17.914 1.00 91.06 722 ILE A O 1
ATOM 5883 N N . GLN A 1 723 ? -26.179 -22.091 16.325 1.00 89.88 723 GLN A N 1
ATOM 5884 C CA . GLN A 1 723 ? -27.044 -23.062 16.994 1.00 89.88 723 GLN A CA 1
ATOM 5885 C C . GLN A 1 723 ? -26.254 -24.346 17.214 1.00 89.88 723 GLN A C 1
ATOM 5887 O O . GLN A 1 723 ? -25.499 -24.762 16.335 1.00 89.88 723 GLN A O 1
ATOM 5892 N N . TYR A 1 724 ? -26.429 -24.945 18.385 1.00 88.12 724 TYR A N 1
ATOM 5893 C CA . TYR A 1 724 ? -25.829 -26.227 18.729 1.00 88.12 724 TYR A CA 1
ATOM 5894 C C . TYR A 1 724 ? -26.694 -27.345 18.168 1.00 88.12 724 TYR A C 1
ATOM 5896 O O . TYR A 1 724 ? -27.919 -27.309 18.309 1.00 88.12 724 TYR A O 1
ATOM 5904 N N . ASP A 1 725 ? -26.052 -28.309 17.520 1.00 81.81 725 ASP A N 1
ATOM 5905 C CA . ASP A 1 725 ? -26.722 -29.532 17.109 1.00 81.81 725 ASP A CA 1
ATOM 5906 C C . ASP A 1 725 ? -26.940 -30.365 18.391 1.00 81.81 725 ASP A C 1
ATOM 5908 O O . ASP A 1 725 ? -25.985 -30.608 19.133 1.00 81.81 725 ASP A O 1
ATOM 5912 N N . ASN A 1 726 ? -28.194 -30.726 18.688 1.00 58.50 726 ASN A N 1
ATOM 5913 C CA . ASN A 1 726 ? -28.546 -31.588 19.827 1.00 58.50 726 ASN A CA 1
ATOM 5914 C C . ASN A 1 726 ? -28.267 -33.062 19.538 1.00 58.50 726 ASN A C 1
ATOM 5916 O O . ASN A 1 726 ? -28.510 -33.485 18.382 1.00 58.50 726 ASN A O 1
#

Mean predicted aligned error: 22.29 Å

Nearest PDB structures (foldseek):
  8ert-assembly1_E  TM=9.393E-01  e=1.914E-03  Homo sapiens
  8ert-assembly1_U  TM=9.373E-01  e=2.638E-03  Homo sapiens
  5h7n-assembly2_B  TM=9.272E-01  e=1.313E-02  Homo sapiens
  3qf2-assembly2_B  TM=8.431E-01  e=6.599E-03  Homo sapiens
  7pzc-assembly1_H  TM=6.133E-01  e=2.407E-03  Homo sapiens

Sequence (726 aa):
MKRSTTKPPPFEKWTKEDVHRWLVTEVKVHQTCADKFSEEEVLGDYLVAFEKRDILDLGIKHGPAVKITSSLKSLKEGSVLESEFPAYVENWTKEQVAQWLLQHVNVYSRYAERLQEEDVSGDCLVWFRKQDFLDLDIKSGPAVKILAELRQLNKKPEPTLQPILHTGTDQKEDPKPTQCEQSLMTATIQPESKTEKKRLRTVPPDESRITVEIQKTLEDLSKEDLKRFHFNLKAYTESKYGPISLSRLEGKDTIDTAKLMTDHYGSRDALRVTKDILKEINQRDLVRQLEKSMGQLELRLPKEVLKKEANQGDKLKNLLTCGGNSLDNYDRFVVVVNKSSPEQLQYLQFLSKLKLFCVLDFDPNSNNSEHYFKWRQLIQEKCDFDIGSLSIHELTLSEINGTIMALGPVSQSSERLLPSSGSSAVVLKQKDEDFMTALDILCLNQCENIYDENSSEFSDFRIKVEEEFYRGGKVKWWNFYFCDKDKAKPFVKRDKYKNVKKMIRQLKDSKNMCDLLNLFHHPGCGGTTLAMHVVWDLRQEFRCAVLKDNTLPKTEVAIQDVGLRYLFPDPYYLALLLFWPSPTEVNTEIVTYVKAIRNSSYKRLTQRFPNRNTVAHLYLGKEDGLRRLVSKPQLDENFKKMRRDTLAQLWRNGDIFKDKPIINRLRRVSGTIEQGEVFANYGNLKIPVRPAFLAGIRSGYSTERVSFYLGFAINGPLAYDIQYDN

pLDDT: mean 75.96, std 17.91, range [20.19, 94.81]

Organism: Larimichthys crocea (NCBI:txid215358)

Solvent-accessible surface area (backbone atoms only — not comparable to full-atom values): 43019 Å² total; per-residue (Å²): 135,84,83,79,85,70,76,78,73,62,59,63,71,29,47,38,69,50,45,31,48,42,33,45,70,74,67,58,44,60,64,76,59,30,48,46,42,47,75,70,65,44,36,23,54,53,59,76,73,62,51,55,64,61,43,39,72,66,69,38,46,63,16,58,27,46,34,52,44,53,52,50,49,26,64,76,69,75,49,84,87,73,74,96,59,58,75,70,49,44,70,30,46,28,67,52,41,27,41,41,33,50,74,74,65,64,51,64,64,70,56,28,50,50,41,39,76,28,54,27,23,20,60,22,53,80,63,60,51,67,64,60,34,45,78,67,74,36,54,71,65,64,35,51,50,50,56,51,52,61,62,44,53,72,78,45,80,87,78,89,76,72,87,82,76,93,67,93,69,80,85,68,86,84,80,92,88,78,90,85,85,88,84,85,86,87,88,80,91,86,90,88,83,88,82,90,79,92,72,91,76,85,80,69,80,68,74,51,55,58,31,50,54,47,19,56,59,45,64,76,40,52,78,66,53,45,52,51,46,56,54,46,41,47,68,40,66,91,47,98,71,52,47,53,58,61,88,81,52,68,92,56,52,46,60,58,45,23,47,50,40,29,74,64,54,34,61,71,51,26,51,49,53,50,44,53,44,30,50,74,72,66,37,53,67,58,40,52,49,51,50,50,54,50,49,55,53,56,65,68,52,63,89,52,85,81,56,77,66,79,40,55,29,50,50,51,45,30,70,70,29,76,70,50,84,41,55,79,84,53,88,62,40,77,48,77,44,57,74,72,56,82,86,50,57,82,38,52,63,37,58,77,70,46,52,69,75,50,77,47,84,42,68,78,87,66,86,50,84,68,50,58,59,53,50,41,50,52,39,30,76,74,66,78,39,74,51,65,91,80,56,86,86,84,72,49,61,50,33,50,21,21,40,50,53,72,28,46,67,76,89,48,86,64,76,51,29,34,41,46,79,30,71,18,20,27,66,60,50,66,75,63,52,69,43,30,70,55,46,47,73,48,36,54,57,61,88,54,59,76,61,59,85,87,38,68,66,43,51,55,52,49,51,54,57,50,48,46,35,75,75,70,45,79,84,53,74,62,64,56,53,54,20,72,70,36,76,92,56,60,69,84,79,56,90,61,46,72,55,55,48,50,51,57,60,60,54,72,77,48,90,62,96,73,86,89,84,86,84,87,68,63,87,89,74,47,56,64,57,49,52,50,53,43,44,60,68,39,14,74,78,36,77,36,69,44,76,74,55,88,83,53,57,78,66,54,53,67,42,46,60,55,46,86,76,44,72,58,20,65,66,32,42,51,47,50,72,72,43,56,63,50,100,88,48,80,51,81,63,46,51,57,37,47,51,35,10,36,56,20,27,54,75,51,47,49,78,78,46,79,83,67,85,80,66,55,53,35,29,41,26,69,53,67,77,78,66,13,58,39,42,51,69,71,60,48,58,82,45,69,90,52,58,70,67,59,55,49,46,29,64,71,75,46,58,48,67,76,36,66,77,45,53,73,48,41,32,74,43,50,26,39,33,50,78,68,42,40,28,43,52,56,88,92,45,73,33,79,32,43,65,71,58,80,80,83,70,73,85,45,86,58,79,42,48,30,36,23,35,44,26,43,22,70,58,34,49,27,36,37,74,77,41,73,65,131